Protein AF-A0A2V9QHL4-F1 (afdb_monomer)

Mean predicted aligned error: 17.4 Å

Radius of gyration: 29.57 Å; Cα contacts (8 Å, |Δi|>4): 764; chains: 1; bounding box: 69×60×84 Å

pLDDT: mean 76.82, std 19.18, range [22.7, 97.25]

Nearest PDB structures (foldseek):
  6izt-assembly2_B  TM=7.166E-01  e=1.549E-15  Haemophilus influenzae
  7tt4-assembly1_A  TM=7.924E-01  e=1.542E-13  Escherichia coli
  7ye4-assembly1_A  TM=7.631E-01  e=1.841E-13  Escherichia coli K-12
  7tt1-assembly1_A  TM=7.878E-01  e=9.601E-13  Escherichia coli
  3q6b-assembly1_A  TM=7.781E-01  e=1.526E-08  Escherichia coli K-12

Sequence (404 aa):
MASKLIMVRVISAVVMLVVLHGTAHAGSDIVPPRPIYHPNPEYSEAARKANVQGTCVLRVEVGTDGAVHDVRVARSLGMGLDEKAIEAVRSWRFEPALKSGNPVADKITVEVTFRMGTDADARQKLLNALPPSVEFPISTTVESCPDSSPHGQTEPLNPEVRISDVVFDGTLEIPAEEQNQIAAAIKQREYRGSADGVTDEALELVREAWQDRGYFKVQVTGESKIISSNPVSSRIALNAHIDEHEQCRLGEITFRGNKTISNNRALRDLFPIKDGEIANRQNIAQGLESLRKAYMVQGFINVTFVPEPRFDDDGQLVSFDIDVDEGKQFFVSSINLIGENAETLKDASKDLFLKVGQLYNQNLINLFLTKHPARADESHTMLHLNEKKGTADLTFDLRHCRAQ

Foldseek 3Di:
DDDDDDDDDDQDWDWADKDKDFDPPPPFQKAAKAWPFFDAFDDDPQCVVVQQWFKWKWKWKQALQQAIDDIDTPDDSDRCVNVSVSVRNRPTGINAMDGVRGGDITIIMIITTTHSDPPDPNVVRVVVPDDPDPCLDLAEDADDPPPCPPPPDPPDQFAKEAAPAEAEDEDDPDDPVLVVVLRVVLRPDTDTHDPVVSLVVSQVSVQQSLQQQQQPVKDKDWDWDFPDDDSRYTYIHIYIYIDSPDRAFAAEEAEDPDDPPPPRVVLRVLQPHDHRHGGGVVSVVSSVVSVQQVLQQQQQNPKDWDWDWDADPVRRYIYTYIYIDSAFGAFAAHHYEYENDPVLVVVLVVLQPHDHRGTGGVVSVVSSCVVQPEDDPDDQWDWDADSVVRYIYIYGYSYHDDPD

Structure (mmCIF, N/CA/C/O backbone):
data_AF-A0A2V9QHL4-F1
#
_entry.id   AF-A0A2V9QHL4-F1
#
loop_
_atom_site.group_PDB
_atom_site.id
_atom_site.type_symbol
_atom_site.label_atom_id
_atom_site.label_alt_id
_atom_site.label_comp_id
_atom_site.label_asym_id
_atom_site.label_entity_id
_atom_site.label_seq_id
_atom_site.pdbx_PDB_ins_code
_atom_site.Cartn_x
_atom_site.Cartn_y
_atom_site.Cartn_z
_atom_site.occupancy
_atom_site.B_iso_or_equiv
_atom_site.auth_seq_id
_atom_site.auth_comp_id
_atom_site.auth_asym_id
_atom_site.auth_atom_id
_atom_site.pdbx_PDB_model_num
ATOM 1 N N . MET A 1 1 ? -43.613 0.139 -16.181 1.00 33.00 1 MET A N 1
ATOM 2 C CA . MET A 1 1 ? -42.967 -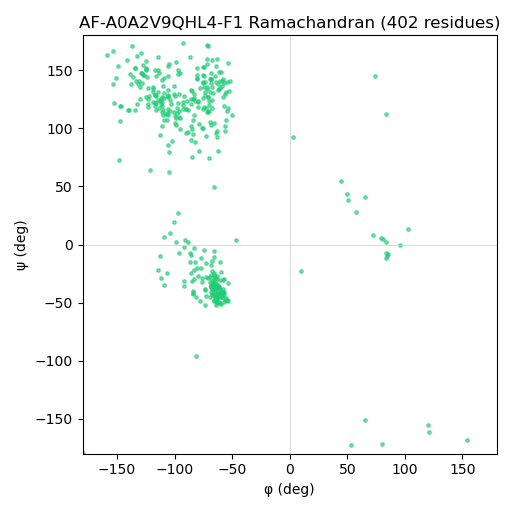1.165 -15.928 1.00 33.00 1 MET A CA 1
ATOM 3 C C . MET A 1 1 ? -41.592 -0.874 -15.353 1.00 33.00 1 MET A C 1
ATOM 5 O O . MET A 1 1 ? -40.725 -0.435 -16.091 1.00 33.00 1 MET A O 1
ATOM 9 N N . ALA A 1 2 ? -41.447 -0.959 -14.030 1.00 29.59 2 ALA A N 1
ATOM 10 C CA . ALA A 1 2 ? -40.204 -0.659 -13.324 1.00 29.59 2 ALA A CA 1
ATOM 11 C C . ALA A 1 2 ? -39.569 -1.979 -12.872 1.00 29.59 2 ALA A C 1
ATOM 13 O O . ALA A 1 2 ? -40.179 -2.722 -12.100 1.00 29.59 2 ALA A O 1
ATOM 14 N N . SER A 1 3 ? -38.380 -2.275 -13.395 1.00 26.22 3 SER A N 1
ATOM 15 C CA . SER A 1 3 ? -37.592 -3.454 -13.034 1.00 26.22 3 SER A CA 1
ATOM 16 C C . SER A 1 3 ? -36.843 -3.226 -11.724 1.00 26.22 3 SER A C 1
ATOM 18 O O . SER A 1 3 ? -36.396 -2.128 -11.406 1.00 26.22 3 SER A O 1
ATOM 20 N N . LYS A 1 4 ? -36.779 -4.303 -10.949 1.00 30.55 4 LYS A N 1
ATOM 21 C CA . LYS A 1 4 ? -36.482 -4.389 -9.523 1.00 30.55 4 LYS A CA 1
ATOM 22 C C . LYS A 1 4 ? -35.091 -5.010 -9.324 1.00 30.55 4 LYS A C 1
ATOM 24 O O . LYS A 1 4 ? -34.832 -6.023 -9.961 1.00 30.55 4 LYS A O 1
ATOM 29 N N . LEU A 1 5 ? -34.361 -4.518 -8.307 1.00 26.77 5 LEU A N 1
ATOM 30 C CA . LEU A 1 5 ? -33.410 -5.260 -7.441 1.00 26.77 5 LEU A CA 1
ATOM 31 C C . LEU A 1 5 ? -32.047 -5.639 -8.097 1.00 26.77 5 LEU A C 1
ATOM 33 O O . LEU A 1 5 ? -31.997 -5.931 -9.277 1.00 26.77 5 LEU A O 1
ATOM 37 N N . ILE A 1 6 ? -30.882 -5.668 -7.429 1.00 25.56 6 ILE A N 1
ATOM 38 C CA . ILE A 1 6 ? -30.570 -6.150 -6.072 1.00 25.56 6 ILE A CA 1
ATOM 39 C C . ILE A 1 6 ? -29.349 -5.397 -5.498 1.00 25.56 6 ILE A C 1
ATOM 41 O O . ILE A 1 6 ? -28.254 -5.458 -6.043 1.00 25.56 6 ILE A O 1
ATOM 45 N N . MET A 1 7 ? -29.537 -4.739 -4.351 1.00 23.17 7 MET A N 1
ATOM 46 C CA . MET A 1 7 ? -28.486 -4.163 -3.505 1.00 23.17 7 MET A CA 1
ATOM 47 C C . MET A 1 7 ? -28.222 -5.146 -2.357 1.00 23.17 7 MET A C 1
ATOM 49 O O . MET A 1 7 ? -29.046 -5.279 -1.451 1.00 23.17 7 MET A O 1
ATOM 53 N N . VAL A 1 8 ? -27.112 -5.883 -2.418 1.00 22.70 8 VAL A N 1
ATOM 54 C CA . VAL A 1 8 ? -26.704 -6.827 -1.365 1.00 22.70 8 VAL A CA 1
ATOM 55 C C . VAL A 1 8 ? -26.075 -6.029 -0.222 1.00 22.70 8 VAL A C 1
ATOM 57 O O . VAL A 1 8 ? -24.951 -5.550 -0.327 1.00 22.70 8 VAL A O 1
ATOM 60 N N . ARG A 1 9 ? -26.815 -5.846 0.877 1.00 28.47 9 ARG A N 1
ATOM 61 C CA . ARG A 1 9 ? -26.291 -5.283 2.131 1.00 28.47 9 ARG A CA 1
ATOM 62 C C . ARG A 1 9 ? -25.733 -6.426 2.977 1.00 28.47 9 ARG A C 1
ATOM 64 O O . ARG A 1 9 ? -26.490 -7.290 3.414 1.00 28.47 9 ARG A O 1
ATOM 71 N N . VAL A 1 10 ? -24.426 -6.421 3.226 1.00 23.61 10 VAL A N 1
ATOM 72 C CA . VAL A 1 10 ? -23.790 -7.298 4.217 1.00 23.61 10 VAL A CA 1
ATOM 73 C C . VAL A 1 10 ? -24.109 -6.734 5.604 1.00 23.61 10 VAL A C 1
ATOM 75 O O . VAL A 1 10 ? -23.529 -5.741 6.032 1.00 23.61 10 VAL A O 1
ATOM 78 N N . ILE A 1 11 ? -25.095 -7.320 6.284 1.00 27.86 11 ILE A N 1
ATOM 79 C CA . ILE A 1 11 ? -25.423 -7.006 7.680 1.00 27.86 11 ILE A CA 1
ATOM 80 C C . ILE A 1 11 ? -24.502 -7.867 8.550 1.00 27.86 11 ILE A C 1
ATOM 82 O O . ILE A 1 11 ? -24.750 -9.062 8.712 1.00 27.86 11 ILE A O 1
ATOM 86 N N . SER A 1 12 ? -23.420 -7.266 9.047 1.00 29.42 12 SER A N 1
ATOM 87 C CA . SER A 1 12 ? -22.507 -7.890 10.010 1.00 29.42 12 SER A CA 1
ATOM 88 C C . SER A 1 12 ? -23.072 -7.733 11.425 1.00 29.42 12 SER A C 1
ATOM 90 O O . SER A 1 12 ? -23.501 -6.644 11.810 1.00 29.42 12 SER A O 1
ATOM 92 N N . ALA A 1 13 ? -23.141 -8.826 12.183 1.00 32.03 13 ALA A N 1
ATOM 93 C CA . ALA A 1 13 ? -23.703 -8.851 13.529 1.00 32.03 13 ALA A CA 1
ATOM 94 C C . ALA A 1 13 ? -22.692 -8.311 14.556 1.00 32.03 13 ALA A C 1
ATOM 96 O O . ALA A 1 13 ? -21.596 -8.846 14.692 1.00 32.03 13 ALA A O 1
ATOM 97 N N . VAL A 1 14 ? -23.074 -7.274 15.306 1.00 34.72 14 VAL A N 1
ATOM 98 C CA . VAL A 1 14 ? -22.306 -6.739 16.441 1.00 34.72 14 VAL A CA 1
ATOM 99 C C . VAL A 1 14 ? -23.020 -7.150 17.727 1.00 34.72 14 VAL A C 1
ATOM 101 O O . VAL A 1 14 ? -24.081 -6.614 18.050 1.00 34.72 14 VAL A O 1
ATOM 104 N N . VAL A 1 15 ? -22.455 -8.107 18.466 1.00 33.62 15 VAL A N 1
ATOM 105 C CA . VAL A 1 15 ? -22.877 -8.384 19.847 1.00 33.62 15 VAL A CA 1
ATOM 106 C C . VAL A 1 15 ? -22.167 -7.397 20.749 1.00 33.62 15 VAL A C 1
ATOM 108 O O . VAL A 1 15 ? -20.949 -7.240 20.683 1.00 33.62 15 VAL A O 1
ATOM 111 N N . MET A 1 16 ? -22.945 -6.685 21.556 1.00 42.53 16 MET A N 1
ATOM 112 C CA . MET A 1 16 ? -22.424 -5.603 22.368 1.00 42.53 16 MET A CA 1
ATOM 113 C C . MET A 1 16 ? -22.954 -5.694 23.785 1.00 42.53 16 MET A C 1
ATOM 115 O O . MET A 1 16 ? -24.146 -5.522 24.042 1.00 42.53 16 MET A O 1
ATOM 119 N N . LEU A 1 17 ? -21.990 -5.910 24.674 1.00 36.22 17 LEU A N 1
ATOM 120 C CA . LEU A 1 17 ? -22.084 -6.068 26.112 1.00 36.22 17 LEU A CA 1
ATOM 121 C C . LEU A 1 17 ? -22.433 -7.480 26.571 1.00 36.22 17 LEU A C 1
ATOM 123 O O . LEU A 1 17 ? -23.570 -7.934 26.440 1.00 36.22 17 LEU A O 1
ATOM 127 N N . VAL A 1 18 ? -21.436 -8.090 27.210 1.00 39.44 18 VAL A N 1
ATOM 128 C CA . VAL A 1 18 ? -21.654 -9.102 28.228 1.00 39.44 18 VAL A CA 1
ATOM 129 C C . VAL A 1 18 ? -21.375 -8.503 29.590 1.00 39.44 18 VAL A C 1
ATOM 131 O O . VAL A 1 18 ? -20.243 -8.148 29.907 1.00 39.44 18 VAL A O 1
ATOM 134 N N . VAL A 1 19 ? -22.439 -8.357 30.377 1.00 40.75 19 VAL A N 1
ATOM 135 C CA . VAL A 1 19 ? -22.331 -7.998 31.790 1.00 40.75 19 VAL A CA 1
ATOM 136 C C . VAL A 1 19 ? -22.208 -9.287 32.572 1.00 40.75 19 VAL A C 1
ATOM 138 O O . VAL A 1 19 ? -23.063 -10.167 32.456 1.00 40.75 19 VAL A O 1
ATOM 141 N N . LEU A 1 20 ? -21.129 -9.388 33.339 1.00 42.97 20 LEU A N 1
ATOM 142 C CA . LEU A 1 20 ? -20.889 -10.473 34.272 1.00 42.97 20 LEU A CA 1
ATOM 143 C C . LEU A 1 20 ? -21.278 -9.963 35.649 1.00 42.97 20 LEU A C 1
ATOM 145 O O . LEU A 1 20 ? -20.549 -9.189 36.266 1.00 42.97 20 LEU A O 1
ATOM 149 N N . HIS A 1 21 ? -22.446 -10.373 36.123 1.00 46.97 21 HIS A N 1
ATOM 150 C CA . HIS A 1 21 ? -22.784 -10.176 37.522 1.00 46.97 21 HIS A CA 1
ATOM 151 C C . HIS A 1 21 ? -22.207 -11.358 38.292 1.00 46.97 21 HIS A C 1
ATOM 153 O O . HIS A 1 21 ? -22.769 -12.456 38.259 1.00 46.97 21 HIS A O 1
ATOM 159 N N . GLY A 1 22 ? -21.076 -11.135 38.962 1.00 43.88 22 GLY A N 1
ATOM 160 C CA . GLY A 1 22 ? -20.678 -11.996 40.069 1.00 43.88 22 GLY A CA 1
ATOM 161 C C . GLY A 1 22 ? -21.739 -11.892 41.157 1.00 43.88 22 GLY A C 1
ATOM 162 O O . GLY A 1 22 ? -22.255 -10.800 41.420 1.00 43.88 22 GLY A O 1
ATOM 163 N N . THR A 1 23 ? -22.115 -13.007 41.777 1.00 46.38 23 THR A N 1
ATOM 164 C CA . THR A 1 23 ? -22.931 -12.926 42.988 1.00 46.38 23 THR A CA 1
ATOM 165 C C . THR A 1 23 ? -22.171 -12.085 44.007 1.00 46.38 23 THR A C 1
ATOM 167 O O . THR A 1 23 ? -21.039 -12.408 44.361 1.00 46.38 23 THR A O 1
ATOM 170 N N . ALA A 1 24 ? -22.764 -10.965 44.427 1.00 39.91 24 ALA A N 1
ATOM 171 C CA . ALA A 1 24 ? -22.166 -10.074 45.407 1.00 39.91 24 ALA A CA 1
ATOM 172 C C . ALA A 1 24 ? -22.008 -10.828 46.733 1.00 39.91 24 ALA A C 1
ATOM 174 O O . ALA A 1 24 ? -22.951 -10.956 47.514 1.00 39.91 24 ALA A O 1
ATOM 175 N N . HIS A 1 25 ? -20.806 -11.339 46.983 1.00 50.84 25 HIS A N 1
ATOM 176 C CA . HIS A 1 25 ? -20.432 -11.902 48.267 1.00 50.84 25 HIS A CA 1
ATOM 177 C C . HIS A 1 25 ? -20.111 -10.743 49.213 1.00 50.84 25 HIS A C 1
ATOM 179 O O . HIS A 1 25 ? -18.958 -10.347 49.390 1.00 50.84 25 HIS A O 1
ATOM 185 N N . ALA A 1 26 ? -21.161 -10.134 49.766 1.00 34.16 26 ALA A N 1
ATOM 186 C CA . ALA A 1 26 ? -21.041 -9.073 50.753 1.00 34.16 26 ALA A CA 1
ATOM 187 C C . ALA A 1 26 ? -20.195 -9.568 51.944 1.00 34.16 26 ALA A C 1
ATOM 189 O O . ALA A 1 26 ? -20.648 -10.395 52.732 1.00 34.16 26 ALA A O 1
ATOM 190 N N . GLY A 1 27 ? -18.955 -9.075 52.048 1.00 45.69 27 GLY A N 1
ATOM 191 C CA . GLY A 1 27 ? -18.060 -9.315 53.186 1.00 45.69 27 GLY A CA 1
ATOM 192 C C . GLY A 1 27 ? -16.934 -10.340 53.000 1.00 45.69 27 GLY A C 1
ATOM 193 O O . GLY A 1 27 ? -16.339 -10.727 54.002 1.00 45.69 27 GLY A O 1
ATOM 194 N N . SER A 1 28 ? -16.602 -10.787 51.783 1.00 47.84 28 SER A N 1
ATOM 195 C CA . SER A 1 28 ? -15.502 -11.749 51.580 1.00 47.84 28 SER A CA 1
ATOM 196 C C . SER A 1 28 ? -14.423 -11.266 50.611 1.00 47.84 28 SER A C 1
ATOM 198 O O . SER A 1 28 ? -14.740 -10.655 49.596 1.00 47.84 28 SER A O 1
ATOM 200 N N . ASP A 1 29 ? -13.174 -11.630 50.913 1.00 63.31 29 ASP A N 1
ATOM 201 C CA . ASP A 1 29 ? -11.922 -11.441 50.157 1.00 63.31 29 ASP A CA 1
ATOM 202 C C . ASP A 1 29 ? -11.907 -12.240 48.828 1.00 63.31 29 ASP A C 1
ATOM 204 O O . ASP A 1 29 ? -11.018 -13.053 48.568 1.00 63.31 29 ASP A O 1
ATOM 208 N N . ILE A 1 30 ? -12.979 -12.107 48.038 1.00 67.75 30 ILE A N 1
ATOM 209 C CA . ILE A 1 30 ? -13.205 -12.844 46.794 1.00 67.75 30 ILE A CA 1
ATOM 210 C C . ILE A 1 30 ? -13.099 -11.880 45.614 1.00 67.75 30 ILE A C 1
ATOM 212 O O . ILE A 1 30 ? -13.929 -10.987 45.448 1.00 67.75 30 ILE A O 1
ATOM 216 N N . VAL A 1 31 ? -12.081 -12.087 44.785 1.00 74.25 31 VAL A N 1
ATOM 217 C CA . VAL A 1 31 ? -11.915 -11.423 43.493 1.00 74.25 31 VAL A CA 1
ATOM 218 C C . VAL A 1 31 ? -12.770 -12.176 42.468 1.00 74.25 31 VAL A C 1
ATOM 220 O O . VAL A 1 31 ? -12.600 -13.389 42.333 1.00 74.25 31 VAL A O 1
ATOM 223 N N . PRO A 1 32 ? -13.698 -11.508 41.764 1.00 70.88 32 PRO A N 1
ATOM 224 C CA . PRO A 1 32 ? -14.579 -12.162 40.799 1.00 70.88 32 PRO A CA 1
ATOM 225 C C . PRO A 1 32 ? -13.806 -12.674 39.571 1.00 70.88 32 PRO A C 1
ATOM 227 O O . PRO A 1 32 ? -12.726 -12.158 39.267 1.00 70.88 32 PRO A O 1
ATOM 230 N N . PRO A 1 33 ? -14.359 -13.653 38.830 1.00 71.69 33 PRO A N 1
ATOM 231 C CA . PRO A 1 33 ? -13.699 -14.200 37.654 1.00 71.69 33 PRO A CA 1
ATOM 232 C C . PRO A 1 33 ? -13.648 -13.163 36.523 1.00 71.69 33 PRO A C 1
ATOM 234 O O . PRO A 1 33 ? -14.626 -12.451 36.270 1.00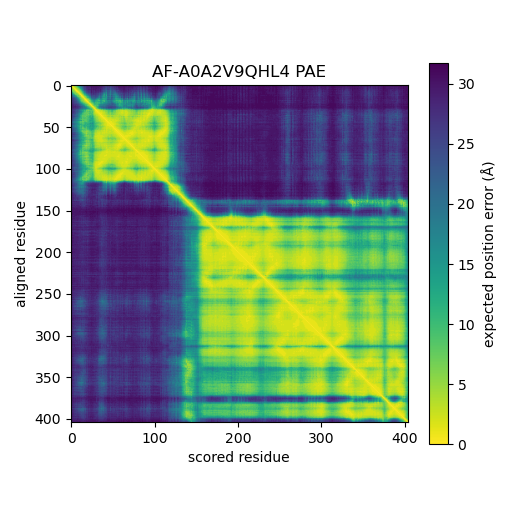 71.69 33 PRO A O 1
ATOM 237 N N . ARG A 1 34 ? -12.518 -13.085 35.811 1.00 74.50 34 ARG A N 1
ATOM 238 C CA . ARG A 1 34 ? -12.284 -12.090 34.750 1.00 74.50 34 ARG A CA 1
ATOM 239 C C . ARG A 1 34 ? -12.224 -12.756 33.375 1.00 74.50 34 ARG A C 1
ATOM 241 O O . ARG A 1 34 ? -11.409 -13.646 33.182 1.00 74.50 34 ARG A O 1
ATOM 248 N N . PRO A 1 35 ? -13.022 -12.340 32.380 1.00 69.81 35 PRO A N 1
ATOM 249 C CA . PRO A 1 35 ? -12.972 -12.944 31.053 1.00 69.81 35 PRO A CA 1
ATOM 250 C C . PRO A 1 35 ? -11.658 -12.582 30.346 1.00 69.81 35 PRO A C 1
ATOM 252 O O . PRO A 1 35 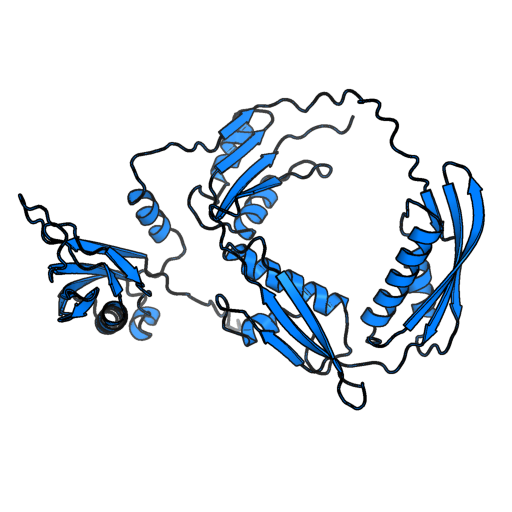? -11.294 -11.409 30.269 1.00 69.81 35 PRO A O 1
ATOM 255 N N . ILE A 1 36 ? -10.976 -13.579 29.785 1.00 64.75 36 ILE A N 1
ATOM 256 C CA . ILE A 1 36 ? -9.733 -13.405 29.007 1.00 64.75 36 ILE A CA 1
ATOM 257 C C . ILE A 1 36 ? -9.905 -13.775 27.530 1.00 64.75 36 ILE A C 1
ATOM 259 O O . ILE A 1 36 ? -9.171 -13.280 26.682 1.00 64.75 36 ILE A O 1
ATOM 263 N N . TYR A 1 37 ? -10.913 -14.584 27.197 1.00 61.62 37 TYR A N 1
ATOM 264 C CA . TYR A 1 37 ? -11.297 -14.888 25.819 1.00 61.62 37 TYR A CA 1
ATOM 265 C C . TYR A 1 37 ? -12.810 -15.093 25.745 1.00 61.62 37 TYR A C 1
ATOM 267 O O . TYR A 1 37 ? -13.353 -15.960 26.427 1.00 61.62 37 TYR A O 1
ATOM 275 N N . HIS A 1 38 ? -13.498 -14.269 24.955 1.00 70.50 38 HIS A N 1
ATOM 276 C CA . HIS A 1 38 ? -14.961 -14.213 24.935 1.00 70.50 38 HIS A CA 1
ATOM 277 C C . HIS A 1 38 ? -15.490 -13.851 23.534 1.00 70.50 38 HIS A C 1
ATOM 279 O O . HIS A 1 38 ? -15.920 -12.724 23.296 1.00 70.50 38 HIS A O 1
ATOM 285 N N . PRO A 1 39 ? -15.422 -14.780 22.562 1.00 64.25 39 PRO A N 1
ATOM 286 C CA . PRO A 1 39 ? -15.940 -14.536 21.221 1.00 64.25 39 PRO A CA 1
ATOM 287 C C . PRO A 1 39 ? -17.442 -14.222 21.246 1.00 64.25 39 PRO A C 1
ATOM 289 O O . PRO A 1 39 ? -18.197 -14.722 22.087 1.00 64.25 39 PRO A O 1
ATOM 292 N N . ASN A 1 40 ? -17.865 -13.390 20.296 1.00 66.38 40 ASN A N 1
ATOM 293 C CA . ASN A 1 40 ? -19.252 -12.966 20.161 1.00 66.38 40 ASN A CA 1
ATOM 294 C C . ASN A 1 40 ? -20.138 -14.093 19.592 1.00 66.38 40 ASN A C 1
ATOM 296 O O . ASN A 1 40 ? -19.718 -14.770 18.654 1.00 66.38 40 ASN A O 1
ATOM 300 N N . PRO A 1 41 ? -21.375 -14.270 20.094 1.00 73.12 41 PRO A N 1
ATOM 301 C CA . PRO A 1 41 ? -22.343 -15.192 19.513 1.00 73.12 41 PRO A CA 1
ATOM 302 C C . PRO A 1 41 ? -22.848 -14.737 18.147 1.00 73.12 41 PRO A C 1
ATOM 304 O O . PRO A 1 41 ? -23.110 -13.558 17.907 1.00 73.12 41 PRO A O 1
ATOM 307 N N . GLU A 1 42 ? -23.039 -15.703 17.257 1.00 73.69 42 GLU A N 1
ATOM 308 C CA . GLU A 1 42 ? -23.605 -15.456 15.936 1.00 73.69 42 GLU A CA 1
ATOM 309 C C . GLU A 1 42 ? -25.118 -15.202 16.002 1.00 73.69 42 GLU A C 1
ATOM 311 O O . GLU A 1 42 ? -25.827 -15.712 16.869 1.00 73.69 42 GLU A O 1
ATOM 316 N N . TYR A 1 43 ? -25.642 -14.449 15.034 1.00 72.31 43 TYR A N 1
ATOM 317 C CA . TYR A 1 43 ? -27.086 -14.321 14.843 1.00 72.31 43 TYR A CA 1
ATOM 318 C C . TYR A 1 43 ? -27.646 -15.560 14.144 1.00 72.31 43 TYR A C 1
ATOM 320 O O . TYR A 1 43 ? -27.121 -15.984 13.115 1.00 72.31 43 TYR A O 1
ATOM 328 N N . SER A 1 44 ? -28.769 -16.089 14.630 1.00 80.31 44 SER A N 1
ATOM 329 C CA . SER A 1 44 ? -29.508 -17.106 13.880 1.00 80.31 44 SER A CA 1
ATOM 330 C C . SER A 1 44 ? -30.122 -16.492 12.614 1.00 80.31 44 SER A C 1
ATOM 332 O O . SER A 1 44 ? -30.539 -15.327 12.596 1.00 80.31 44 SER A O 1
ATOM 334 N N . GLU A 1 45 ? -30.227 -17.273 11.536 1.00 73.00 45 GLU A N 1
ATOM 335 C CA . GLU A 1 45 ? -30.825 -16.786 10.286 1.00 73.00 45 GLU A CA 1
ATOM 336 C C . GLU A 1 45 ? -32.291 -16.370 10.461 1.00 73.00 45 GLU A C 1
ATOM 338 O O . GLU A 1 45 ? -32.730 -15.365 9.893 1.00 73.00 45 GLU A O 1
ATOM 343 N N . ALA A 1 46 ? -33.035 -17.106 11.293 1.00 74.00 46 ALA A N 1
ATOM 344 C CA . ALA A 1 46 ? -34.422 -16.804 11.628 1.00 74.00 46 ALA A CA 1
ATOM 345 C C . ALA A 1 46 ? -34.548 -15.453 12.349 1.00 74.00 46 ALA A C 1
ATOM 347 O O . ALA A 1 46 ? -35.384 -14.631 11.968 1.00 74.00 46 ALA A O 1
ATOM 348 N N . ALA A 1 47 ? -33.683 -15.184 13.331 1.00 77.88 47 ALA A N 1
ATOM 349 C CA . ALA A 1 47 ? -33.656 -13.910 14.041 1.00 77.88 47 ALA A CA 1
ATOM 350 C C . ALA A 1 47 ? -33.186 -12.754 13.152 1.00 77.88 47 ALA A C 1
ATOM 352 O O . ALA A 1 47 ? -33.742 -11.658 13.237 1.00 77.88 47 ALA A O 1
ATOM 353 N N . ARG A 1 48 ? -32.223 -13.003 12.252 1.00 70.69 48 ARG A N 1
ATOM 354 C CA . ARG A 1 48 ? -31.747 -12.011 11.277 1.00 70.69 48 ARG A CA 1
ATOM 355 C C . ARG A 1 48 ? -32.853 -11.611 10.302 1.00 70.69 48 ARG A C 1
ATOM 357 O O . ARG A 1 48 ? -33.044 -10.430 10.041 1.00 70.69 48 ARG A O 1
ATOM 364 N N . LYS A 1 49 ? -33.619 -12.579 9.786 1.00 68.75 49 LYS A N 1
ATOM 365 C CA . LYS A 1 49 ? -34.739 -12.316 8.866 1.00 68.75 49 LYS A CA 1
ATOM 366 C C . LYS A 1 49 ? -35.902 -11.598 9.555 1.00 68.75 49 LYS A C 1
ATOM 368 O O . LYS A 1 49 ? -36.558 -10.764 8.938 1.00 68.75 49 LYS A O 1
ATOM 373 N N . ALA A 1 50 ? -36.148 -11.919 10.823 1.00 73.44 50 ALA A N 1
ATOM 374 C CA . ALA A 1 50 ? -37.226 -11.340 11.619 1.00 73.44 50 ALA A CA 1
ATOM 375 C C . ALA A 1 50 ? -36.834 -10.043 12.351 1.00 73.44 50 ALA A C 1
ATOM 377 O O . ALA A 1 50 ? -37.651 -9.482 13.074 1.00 73.44 50 ALA A O 1
ATOM 378 N N . ASN A 1 51 ? -35.608 -9.555 12.158 1.00 66.75 51 ASN A N 1
ATOM 379 C CA . ASN A 1 51 ? -35.053 -8.393 12.844 1.00 66.75 51 ASN A CA 1
ATOM 380 C C . ASN A 1 51 ? -35.196 -8.438 14.386 1.00 66.75 51 ASN A C 1
ATOM 382 O O . ASN A 1 51 ? -35.435 -7.416 15.031 1.00 66.75 51 ASN A O 1
ATOM 386 N N . VAL A 1 52 ? -35.024 -9.616 14.989 1.00 71.88 52 VAL A N 1
ATOM 387 C CA . VAL A 1 52 ? -35.175 -9.819 16.440 1.00 71.88 52 VAL A CA 1
ATOM 388 C C . VAL A 1 52 ? -33.993 -9.210 17.187 1.00 71.88 52 VAL A C 1
ATOM 390 O O . VAL A 1 52 ? -32.849 -9.477 16.842 1.00 71.88 52 VAL A O 1
ATOM 393 N N . GLN A 1 53 ? -34.264 -8.417 18.223 1.00 75.19 53 GLN A N 1
ATOM 394 C CA . GLN A 1 53 ? -33.260 -7.814 19.101 1.00 75.19 53 GLN A CA 1
ATOM 395 C C . GLN A 1 53 ? -33.671 -7.986 20.565 1.00 75.19 53 GLN A C 1
ATOM 397 O O . GLN A 1 53 ? -34.859 -8.029 20.882 1.00 75.19 53 GLN A O 1
ATOM 402 N N . GLY A 1 54 ? -32.698 -8.034 21.468 1.00 73.62 54 GLY A N 1
ATOM 403 C CA . GLY A 1 54 ? -32.925 -8.074 22.909 1.00 73.62 54 GLY A CA 1
ATOM 404 C C . GLY A 1 54 ? -31.782 -8.749 23.657 1.00 73.62 54 GLY A C 1
ATOM 405 O O . GLY A 1 54 ? -30.713 -8.984 23.103 1.00 73.62 54 GLY A O 1
ATOM 406 N N . THR A 1 55 ? -31.994 -9.046 24.935 1.00 73.81 55 THR A N 1
ATOM 407 C CA . THR A 1 55 ? -30.967 -9.628 25.807 1.00 73.81 55 THR A CA 1
ATOM 408 C C . THR A 1 55 ? -31.399 -11.010 26.277 1.00 73.81 55 THR A C 1
ATOM 410 O O . THR A 1 55 ? -32.448 -11.153 26.907 1.00 73.81 55 THR A O 1
ATOM 413 N N . CYS A 1 56 ? -30.572 -12.009 25.979 1.00 82.12 56 CYS A N 1
ATOM 414 C CA . CYS A 1 56 ? -30.617 -13.335 26.578 1.00 82.12 56 CYS A CA 1
ATOM 415 C C . CYS A 1 56 ? -29.797 -13.299 27.873 1.00 82.12 56 CYS A C 1
ATOM 417 O O . CYS A 1 56 ? -28.689 -12.769 27.890 1.00 82.12 56 CYS A O 1
ATOM 419 N N . VAL A 1 57 ? -30.328 -13.827 28.972 1.00 79.62 57 VAL A N 1
ATOM 420 C CA . VAL A 1 57 ? -29.599 -13.890 30.248 1.00 79.62 57 VAL A CA 1
ATOM 421 C C . VAL A 1 57 ? -29.286 -15.344 30.544 1.00 79.62 57 VAL A C 1
ATOM 423 O O . VAL A 1 57 ? -30.199 -16.165 30.637 1.00 79.62 57 VAL A O 1
ATOM 426 N N . LEU A 1 58 ? -28.008 -15.654 30.719 1.00 82.69 58 LEU A N 1
ATOM 427 C CA . LEU A 1 58 ? -27.497 -16.973 31.053 1.00 82.69 58 LEU A CA 1
ATOM 428 C C . LEU A 1 58 ? -26.949 -16.967 32.481 1.00 82.69 58 LEU A C 1
ATOM 430 O O . LEU A 1 58 ? -26.315 -16.011 32.915 1.00 82.69 58 LEU A O 1
ATOM 434 N N . ARG A 1 59 ? -27.172 -18.046 33.223 1.00 83.31 59 ARG A N 1
ATOM 435 C CA . ARG A 1 59 ? -26.431 -18.351 34.450 1.00 83.31 59 ARG A CA 1
ATOM 436 C C . ARG A 1 59 ? -25.380 -19.382 34.102 1.00 83.31 59 ARG A C 1
ATOM 438 O O . ARG A 1 59 ? -25.716 -20.386 33.476 1.00 83.31 59 ARG A O 1
ATOM 445 N N . VAL A 1 60 ? -24.141 -19.117 34.485 1.00 86.88 60 VAL A N 1
ATOM 446 C CA . VAL A 1 60 ? -23.009 -19.994 34.193 1.00 86.88 60 VAL A CA 1
ATOM 447 C C . VAL A 1 60 ? -22.151 -20.176 35.432 1.00 86.88 60 VAL A C 1
ATOM 449 O O . VAL A 1 60 ? -22.097 -19.299 36.294 1.00 86.88 60 VAL A O 1
ATOM 452 N N . GLU A 1 61 ? -21.482 -21.314 35.520 1.00 87.00 61 GLU A N 1
ATOM 453 C CA . GLU A 1 61 ? -20.483 -21.590 36.544 1.00 87.00 61 GLU A CA 1
ATOM 454 C C . GLU A 1 61 ? -19.097 -21.476 35.910 1.00 87.00 61 GLU A C 1
ATOM 456 O O . GLU A 1 61 ? -18.819 -22.118 34.899 1.00 87.00 61 GLU A O 1
ATOM 461 N N . VAL A 1 62 ? -18.232 -20.635 36.472 1.00 85.12 62 VAL A N 1
ATOM 462 C CA . VAL A 1 62 ? -16.818 -20.580 36.092 1.00 85.12 62 VAL A CA 1
ATOM 463 C C . VAL A 1 62 ? -16.057 -21.507 37.029 1.00 85.12 62 VAL A C 1
ATOM 465 O O . VAL A 1 62 ? -16.102 -21.316 38.243 1.00 85.12 62 VAL A O 1
ATOM 468 N N . GLY A 1 63 ? -15.389 -22.516 36.472 1.00 83.44 63 GLY A N 1
ATOM 469 C CA . GLY A 1 63 ? -14.576 -23.476 37.214 1.00 83.44 63 GLY A CA 1
ATOM 470 C C . GLY A 1 63 ? -13.276 -22.873 37.755 1.00 83.44 63 GLY A C 1
ATOM 471 O O . GLY A 1 63 ? -12.877 -21.765 37.397 1.00 83.44 63 GLY A O 1
ATOM 472 N N . THR A 1 64 ? -12.569 -23.624 38.603 1.00 87.44 64 THR A N 1
ATOM 473 C CA . THR A 1 64 ? -11.256 -23.219 39.148 1.00 87.44 64 THR A CA 1
ATOM 474 C C . THR A 1 64 ? -10.146 -23.175 38.094 1.00 87.44 64 THR A C 1
ATOM 476 O O . THR A 1 64 ? -9.083 -22.620 38.344 1.00 87.44 64 THR A O 1
ATOM 479 N N . ASP A 1 65 ? -10.385 -23.766 36.926 1.00 82.56 65 ASP A N 1
ATOM 480 C CA . ASP A 1 65 ? -9.540 -23.737 35.732 1.00 82.56 65 ASP A CA 1
ATOM 481 C C . ASP A 1 65 ? -9.907 -22.595 34.766 1.00 82.56 65 ASP A C 1
ATOM 483 O O . ASP A 1 65 ? -9.264 -22.431 33.729 1.00 82.56 65 ASP A O 1
ATOM 487 N N . GLY A 1 66 ? -10.944 -21.810 35.085 1.00 77.00 66 GLY A N 1
ATOM 488 C CA . GLY A 1 66 ? -11.415 -20.728 34.229 1.00 77.00 66 GLY A CA 1
ATOM 489 C C . GLY A 1 66 ? -12.287 -21.174 33.052 1.00 77.00 66 GLY A C 1
ATOM 490 O O . GLY A 1 66 ? -12.644 -20.347 32.204 1.00 77.00 66 GLY A O 1
ATOM 491 N N . ALA A 1 67 ? -12.637 -22.462 32.968 1.00 84.56 67 ALA A N 1
ATOM 492 C CA . ALA A 1 67 ? -13.579 -22.964 31.978 1.00 84.56 67 ALA A CA 1
ATOM 493 C C . ALA A 1 67 ? -15.028 -22.705 32.412 1.00 84.56 67 ALA A C 1
ATOM 495 O O . ALA A 1 67 ? -15.349 -22.624 33.598 1.00 84.56 67 ALA A O 1
ATOM 496 N N . VAL A 1 68 ? -15.921 -22.566 31.431 1.00 87.19 68 VAL A N 1
ATOM 497 C CA . VAL A 1 68 ? -17.350 -22.366 31.683 1.00 87.19 68 VAL A CA 1
ATOM 498 C C . VAL A 1 68 ? -18.074 -23.709 31.717 1.00 87.19 68 VAL A C 1
ATOM 500 O O . VAL A 1 68 ? -17.996 -24.510 30.780 1.00 87.19 68 VAL A O 1
ATOM 503 N N . HIS A 1 69 ? -18.832 -23.930 32.783 1.00 86.50 69 HIS A N 1
ATOM 504 C CA . HIS A 1 69 ? -19.641 -25.115 33.033 1.00 86.50 69 HIS A CA 1
ATOM 505 C C . HIS A 1 69 ? -21.086 -24.724 33.395 1.00 86.50 69 HIS A C 1
ATOM 507 O O . HIS A 1 69 ? -21.390 -23.562 33.655 1.00 86.50 69 HIS A O 1
ATOM 513 N N . ASP A 1 70 ? -21.999 -25.702 33.344 1.00 85.06 70 ASP A N 1
ATOM 514 C CA . ASP A 1 70 ? -23.422 -25.569 33.721 1.00 85.06 70 ASP A CA 1
ATOM 515 C C . ASP A 1 70 ? -24.120 -24.292 33.188 1.00 85.06 70 ASP A C 1
ATOM 517 O O . ASP A 1 70 ? -24.705 -23.511 33.936 1.00 85.06 70 ASP A O 1
ATOM 521 N N . VAL A 1 71 ? -24.061 -24.069 31.868 1.00 88.31 71 VAL A N 1
ATOM 522 C CA . VAL A 1 71 ? -24.719 -22.925 31.207 1.00 88.31 71 VAL A CA 1
ATOM 523 C C . VAL A 1 71 ? -26.230 -23.148 31.127 1.00 88.31 71 VAL A C 1
ATOM 525 O O . VAL A 1 71 ? -26.687 -24.075 30.453 1.00 88.31 71 VAL A O 1
ATOM 528 N N . ARG A 1 72 ? -27.017 -22.272 31.761 1.00 88.31 72 ARG A N 1
ATOM 529 C CA . ARG A 1 72 ? -28.489 -22.328 31.767 1.00 88.31 72 ARG A CA 1
ATOM 530 C C . ARG A 1 72 ? -29.113 -21.001 31.370 1.00 88.31 72 ARG A C 1
ATOM 532 O O . ARG A 1 72 ? -28.695 -19.947 31.841 1.00 88.31 72 ARG A O 1
ATOM 539 N N . VAL A 1 73 ? -30.174 -21.053 30.569 1.00 89.00 73 VAL A N 1
ATOM 540 C CA . VAL A 1 73 ? -30.942 -19.860 30.192 1.00 89.00 73 VAL A CA 1
ATOM 541 C C . VAL A 1 73 ? -31.807 -19.421 31.370 1.00 89.00 73 VAL A C 1
ATOM 543 O O . VAL A 1 73 ? -32.695 -20.146 31.809 1.00 89.00 73 VAL A O 1
ATOM 546 N N . ALA A 1 74 ? -31.540 -18.228 31.894 1.00 82.19 74 ALA A N 1
ATOM 547 C CA . ALA A 1 74 ? -32.348 -17.582 32.923 1.00 82.19 74 ALA A CA 1
ATOM 548 C C . ALA A 1 74 ? -33.422 -16.664 32.319 1.00 82.19 74 ALA A C 1
ATOM 550 O O . ALA A 1 74 ? -34.504 -16.537 32.887 1.00 82.19 74 ALA A O 1
ATOM 551 N N . ARG A 1 75 ? -33.146 -16.051 31.161 1.00 82.62 75 ARG A N 1
ATOM 552 C CA . ARG A 1 75 ? -34.124 -15.293 30.37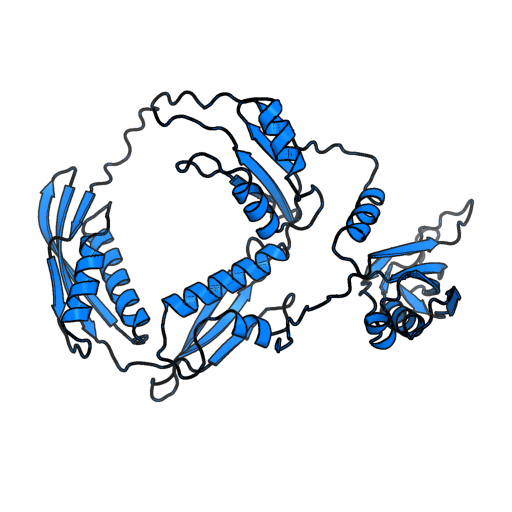0 1.00 82.62 75 ARG A CA 1
ATOM 553 C C . ARG A 1 75 ? -33.906 -15.574 28.888 1.00 82.62 75 ARG A C 1
ATOM 555 O O . ARG A 1 75 ? -32.859 -15.222 28.354 1.00 82.62 75 ARG A O 1
ATOM 562 N N . SER A 1 76 ? -34.902 -16.196 28.266 1.00 86.19 76 SER A N 1
ATOM 563 C CA . SER A 1 76 ? -34.903 -16.549 26.844 1.00 86.19 76 SER A CA 1
ATOM 564 C C . SER A 1 76 ? -35.270 -15.346 25.973 1.00 86.19 76 SER A C 1
ATOM 566 O O . SER A 1 76 ? -36.108 -14.521 26.354 1.00 86.19 76 SER A O 1
ATOM 568 N N . LEU A 1 77 ? -34.620 -15.257 24.814 1.00 79.94 77 LEU A N 1
ATOM 569 C CA . LEU A 1 77 ? -34.892 -14.305 23.742 1.00 79.94 77 LEU A CA 1
ATOM 570 C C . LEU A 1 77 ? -35.574 -14.979 22.533 1.00 79.94 77 LEU A C 1
ATOM 572 O O . LEU A 1 77 ? -36.303 -14.314 21.797 1.00 79.94 77 LEU A O 1
ATOM 576 N N . GLY A 1 78 ? -35.393 -16.293 22.359 1.00 81.25 78 GLY A N 1
ATOM 577 C CA . GLY A 1 78 ? -36.057 -17.108 21.341 1.00 81.25 78 GLY A CA 1
ATOM 578 C C . GLY A 1 78 ? -35.444 -17.021 19.939 1.00 81.25 78 GLY A C 1
ATOM 579 O O . GLY A 1 78 ? -34.371 -16.459 19.722 1.00 81.25 78 GLY A O 1
ATOM 580 N N . MET A 1 79 ? -36.137 -17.613 18.956 1.00 80.12 79 MET A N 1
ATOM 581 C CA . MET A 1 79 ? -35.776 -17.576 17.526 1.00 80.12 79 MET A CA 1
ATOM 582 C C . MET A 1 79 ? -34.372 -18.126 17.201 1.00 80.12 79 MET A C 1
ATOM 584 O O . MET A 1 79 ? -33.763 -17.719 16.214 1.00 80.12 79 MET A O 1
ATOM 588 N N . GLY A 1 80 ? -33.844 -19.054 18.005 1.00 83.06 80 GLY A N 1
ATOM 589 C CA . GLY A 1 80 ? -32.511 -19.638 17.814 1.00 83.06 80 GLY A CA 1
ATOM 590 C C . GLY A 1 80 ? -31.354 -18.807 18.389 1.00 83.06 80 GLY A C 1
ATOM 591 O O . GLY A 1 80 ? -30.195 -19.166 18.192 1.00 83.06 80 GLY A O 1
ATOM 592 N N . LEU A 1 81 ? -31.638 -17.667 19.037 1.00 81.88 81 LEU A N 1
ATOM 593 C CA . LEU A 1 81 ? -30.610 -16.805 19.637 1.00 81.88 81 LEU A CA 1
ATOM 594 C C . LEU A 1 81 ? -30.118 -17.330 20.989 1.00 81.88 81 LEU A C 1
ATOM 596 O O . LEU A 1 81 ? -28.970 -17.089 21.355 1.00 81.88 81 LEU A O 1
ATOM 600 N N . ASP A 1 82 ? -30.954 -18.070 21.716 1.00 86.81 82 ASP A N 1
ATOM 601 C CA . ASP A 1 82 ? -30.580 -18.649 23.008 1.00 86.81 82 ASP A CA 1
ATOM 602 C C . ASP A 1 82 ? -29.518 -19.735 22.826 1.00 86.81 82 ASP A C 1
ATOM 604 O O . ASP A 1 82 ? -28.508 -19.752 23.524 1.00 86.81 82 ASP A O 1
ATOM 608 N N . GLU A 1 83 ? -29.690 -20.593 21.824 1.00 89.50 83 GLU A N 1
ATOM 609 C CA . GLU A 1 83 ? -28.734 -21.637 21.465 1.00 89.50 83 GLU A CA 1
ATOM 610 C C . GLU A 1 83 ? -27.398 -21.032 21.031 1.00 89.50 83 GLU A C 1
ATOM 612 O O . GLU A 1 83 ? -26.343 -21.490 21.471 1.00 89.50 83 GLU A O 1
ATOM 617 N N . LYS A 1 84 ? -27.436 -19.956 20.234 1.00 86.31 84 LYS A N 1
ATOM 618 C CA . LYS A 1 84 ? -26.228 -19.237 19.813 1.00 86.31 84 LYS A CA 1
ATOM 619 C C . LYS A 1 84 ? -25.521 -18.537 20.968 1.00 86.31 84 LYS A C 1
ATOM 621 O O . LYS A 1 84 ? -24.292 -18.554 21.023 1.00 86.31 84 LYS A O 1
ATOM 626 N N . ALA A 1 85 ? -26.268 -17.993 21.927 1.00 80.94 85 ALA A N 1
ATOM 627 C CA . ALA A 1 85 ? -25.701 -17.452 23.157 1.00 80.94 85 ALA A CA 1
ATOM 628 C C . ALA A 1 85 ? -24.994 -18.539 23.982 1.00 80.94 85 ALA A C 1
ATOM 630 O O . ALA A 1 85 ? -23.875 -18.328 24.445 1.00 80.94 85 ALA A O 1
ATOM 631 N N . ILE A 1 86 ? -25.617 -19.711 24.139 1.00 87.88 86 ILE A N 1
ATOM 632 C CA . ILE A 1 86 ? -25.044 -20.841 24.883 1.00 87.88 86 ILE A CA 1
ATOM 633 C C . ILE A 1 86 ? -23.782 -21.375 24.195 1.00 87.88 86 ILE A C 1
ATOM 635 O O . ILE A 1 86 ? -22.792 -21.644 24.874 1.00 87.88 86 ILE A O 1
ATOM 639 N N . GLU A 1 87 ? -23.808 -21.528 22.869 1.00 82.19 87 GLU A N 1
ATOM 640 C CA . GLU A 1 87 ? -22.674 -21.999 22.064 1.00 82.19 87 GLU A CA 1
ATOM 641 C C . GLU A 1 87 ? -21.444 -21.107 22.255 1.00 82.19 87 GLU A C 1
ATOM 643 O O . GLU A 1 87 ? -20.373 -21.608 22.600 1.00 82.19 87 GLU A O 1
ATOM 648 N N . ALA A 1 88 ? -21.617 -19.788 22.135 1.00 77.19 88 ALA A N 1
ATOM 649 C CA . ALA A 1 88 ? -20.531 -18.840 22.348 1.00 77.19 88 ALA A CA 1
ATOM 650 C C . ALA A 1 88 ? -20.036 -18.865 23.794 1.00 77.19 88 ALA A C 1
ATOM 652 O O . ALA A 1 88 ? -18.846 -19.026 24.034 1.00 77.19 88 ALA A O 1
ATOM 653 N N . VAL A 1 89 ? -20.932 -18.775 24.779 1.00 83.88 89 VAL A N 1
ATOM 654 C CA . VAL A 1 89 ? -20.529 -18.676 26.190 1.00 83.88 89 VAL A CA 1
ATOM 655 C C . VAL A 1 89 ? -19.837 -19.949 26.696 1.00 83.88 89 VAL A C 1
ATOM 657 O O . VAL A 1 89 ? -18.973 -19.872 27.565 1.00 83.88 89 VAL A O 1
ATOM 660 N N . ARG A 1 90 ? -20.113 -21.122 26.112 1.00 87.12 90 ARG A N 1
ATOM 661 C CA . ARG A 1 90 ? -19.356 -22.357 26.400 1.00 87.12 90 ARG A CA 1
ATOM 662 C C . ARG A 1 90 ? -17.899 -22.304 25.937 1.00 87.12 90 ARG A C 1
ATOM 664 O O . ARG A 1 90 ? -17.046 -22.958 26.538 1.00 87.12 90 ARG A O 1
ATOM 671 N N . SER A 1 91 ? -17.593 -21.556 24.878 1.00 80.19 91 SER A N 1
ATOM 672 C CA . SER A 1 91 ? -16.222 -21.422 24.374 1.00 80.19 91 SER A CA 1
ATOM 673 C C . SER A 1 91 ? -15.412 -20.359 25.120 1.00 80.19 91 SER A C 1
ATOM 675 O O . SER A 1 91 ? -14.230 -20.177 24.830 1.00 80.19 91 SER A O 1
ATOM 677 N N . TRP A 1 92 ? -16.023 -19.648 26.068 1.00 84.06 92 TRP A N 1
ATOM 678 C CA . TRP A 1 92 ? -15.362 -18.583 26.807 1.00 84.06 92 TRP A CA 1
ATOM 679 C C . TRP A 1 92 ? -14.328 -19.115 27.796 1.00 84.06 92 TRP A C 1
ATOM 681 O O . TRP A 1 92 ? -14.391 -20.261 28.256 1.00 84.06 92 TRP A O 1
ATOM 691 N N . ARG A 1 93 ? -13.351 -18.266 28.115 1.00 76.62 93 ARG A N 1
ATOM 692 C CA . ARG A 1 93 ? -12.325 -18.520 29.126 1.00 76.62 93 ARG A CA 1
ATOM 693 C C . ARG A 1 93 ? -12.198 -17.339 30.065 1.00 76.62 93 ARG A C 1
ATOM 695 O O . ARG A 1 93 ? -12.227 -16.180 29.639 1.00 76.62 93 ARG A O 1
ATOM 702 N N . PHE A 1 94 ? -12.016 -17.671 31.331 1.00 80.19 94 PHE A N 1
ATOM 703 C CA . PHE A 1 94 ? -11.913 -16.744 32.439 1.00 80.19 94 PHE A CA 1
ATOM 704 C C . PHE A 1 94 ? -10.611 -16.978 33.205 1.00 80.19 94 PHE A C 1
ATOM 706 O O . PHE A 1 94 ? -10.102 -18.089 33.260 1.00 80.19 94 PHE A O 1
ATOM 713 N N . GLU A 1 95 ? -10.090 -15.940 33.839 1.00 79.12 95 GLU A N 1
ATOM 714 C CA . GLU A 1 95 ? -9.348 -16.097 35.082 1.00 79.12 95 GLU A CA 1
ATOM 715 C C . GLU A 1 95 ? -10.370 -16.471 36.172 1.00 79.12 95 GLU A C 1
ATOM 717 O O . GLU A 1 95 ? -11.390 -15.781 36.290 1.00 79.12 95 GLU A O 1
ATOM 722 N N . PRO A 1 96 ? -10.161 -17.568 36.923 1.00 81.88 96 PRO A N 1
ATOM 723 C CA . PRO A 1 96 ? -11.110 -18.043 37.928 1.00 81.88 96 PRO A CA 1
ATOM 724 C C . PRO A 1 96 ? -11.282 -17.020 39.054 1.00 81.88 96 PRO A C 1
ATOM 726 O O . PRO A 1 96 ? -10.414 -16.178 39.289 1.00 81.88 96 PRO A O 1
ATOM 729 N N . ALA A 1 97 ? -12.389 -17.113 39.789 1.00 80.12 97 ALA A N 1
ATOM 730 C CA . ALA A 1 97 ? -12.565 -16.292 40.979 1.00 80.12 97 ALA A CA 1
ATOM 731 C C . ALA A 1 97 ? -11.497 -16.667 42.012 1.00 80.12 97 ALA A C 1
ATOM 733 O O . ALA A 1 97 ? -11.195 -17.846 42.180 1.00 80.12 97 ALA A O 1
ATOM 734 N N . LEU A 1 98 ? -10.921 -15.696 42.715 1.00 80.00 98 LEU A N 1
ATOM 735 C CA . LEU A 1 98 ? -9.903 -15.957 43.734 1.00 80.00 98 LEU A CA 1
ATOM 736 C C . LEU A 1 98 ? -10.469 -15.659 45.110 1.00 80.00 98 LEU A C 1
ATOM 738 O O . LEU A 1 98 ? -10.915 -14.546 45.344 1.00 80.00 98 LEU A O 1
ATOM 742 N N . LYS A 1 99 ? -10.385 -16.603 46.045 1.00 79.81 99 LYS A N 1
ATOM 743 C CA . LYS A 1 99 ? -10.664 -16.373 47.466 1.00 79.81 99 LYS A CA 1
ATOM 744 C C . LYS A 1 99 ? -9.357 -16.444 48.241 1.00 79.81 99 LYS A C 1
ATOM 746 O O . LYS A 1 99 ? -8.757 -17.517 48.326 1.00 79.81 99 LYS A O 1
ATOM 751 N N . SER A 1 100 ? -8.897 -15.310 48.772 1.00 75.38 100 SER A N 1
ATOM 752 C CA . SER A 1 100 ? -7.605 -15.213 49.474 1.00 75.38 100 SER A CA 1
ATOM 753 C C . SER A 1 100 ? -6.441 -15.821 48.667 1.00 75.38 100 SER A C 1
ATOM 755 O O . SER A 1 100 ? -5.636 -16.592 49.187 1.00 75.38 100 SER A O 1
ATOM 757 N N . GLY A 1 101 ? -6.406 -15.528 47.361 1.00 72.81 101 GLY A N 1
ATOM 758 C CA . GLY A 1 101 ? -5.372 -15.985 46.423 1.00 72.81 101 GLY A CA 1
ATOM 759 C C . GLY A 1 101 ? -5.564 -17.386 45.827 1.00 72.81 101 GLY A C 1
ATOM 760 O O . GLY A 1 101 ? -4.829 -17.737 44.909 1.00 72.81 101 GLY A O 1
ATOM 761 N N . ASN A 1 102 ? -6.547 -18.171 46.284 1.00 75.38 102 ASN A N 1
ATOM 762 C CA . ASN A 1 102 ? -6.816 -19.510 45.744 1.00 75.38 102 ASN A CA 1
ATOM 763 C C . ASN A 1 102 ? -7.998 -19.498 44.762 1.00 75.38 102 ASN A C 1
ATOM 765 O O . ASN A 1 102 ? -9.022 -18.889 45.084 1.00 75.38 102 ASN A O 1
ATOM 769 N N . PRO A 1 103 ? -7.908 -20.187 43.609 1.00 84.12 103 PRO A N 1
ATOM 770 C CA . PRO A 1 103 ? -9.000 -20.260 42.648 1.00 84.12 103 PRO A CA 1
ATOM 771 C C . PRO A 1 103 ? -10.192 -21.034 43.218 1.00 84.12 103 PRO A C 1
ATOM 773 O O . PRO A 1 103 ? -10.050 -22.145 43.728 1.00 84.12 103 PRO A O 1
ATOM 776 N N . VAL A 1 104 ? -11.379 -20.446 43.116 1.00 86.50 104 VAL A N 1
ATOM 777 C CA . VAL A 1 104 ? -12.661 -21.012 43.538 1.00 86.50 104 VAL A CA 1
ATOM 778 C C . VAL A 1 104 ? -13.657 -20.935 42.385 1.00 86.50 104 VAL A C 1
ATOM 780 O O . VAL A 1 104 ? -13.624 -19.999 41.588 1.00 86.50 104 VAL A O 1
ATOM 783 N N . ALA A 1 105 ? -14.535 -21.933 42.284 1.00 83.38 105 ALA A N 1
ATOM 784 C CA . ALA A 1 105 ? -15.611 -21.901 41.304 1.00 83.38 105 ALA A CA 1
ATOM 785 C C . ALA A 1 105 ? -16.662 -20.862 41.719 1.00 83.38 105 ALA A C 1
ATOM 787 O O . ALA A 1 105 ? -17.044 -20.812 42.892 1.00 83.38 105 ALA A O 1
ATOM 788 N N . ASP A 1 106 ? -17.128 -20.051 40.771 1.00 81.50 106 ASP A N 1
ATOM 789 C CA . ASP A 1 106 ? -18.099 -18.986 41.036 1.00 81.50 106 ASP A CA 1
ATOM 790 C C . ASP A 1 106 ? -19.229 -18.979 40.005 1.00 81.50 106 ASP A C 1
ATOM 792 O O . ASP A 1 106 ? -19.018 -19.210 38.810 1.00 81.50 106 ASP A O 1
ATOM 796 N N . LYS A 1 107 ? -20.452 -18.721 40.476 1.00 81.62 107 LYS A N 1
ATOM 797 C CA . LYS A 1 107 ? -21.648 -18.682 39.629 1.00 81.62 107 LYS A CA 1
ATOM 798 C C . LYS A 1 107 ? -21.937 -17.251 39.241 1.00 81.62 107 LYS A C 1
ATOM 800 O O . LYS A 1 107 ? -22.311 -16.429 40.074 1.00 81.62 107 LYS A O 1
ATOM 805 N N . ILE A 1 108 ? -21.835 -16.979 37.950 1.00 78.50 108 ILE A N 1
ATOM 806 C CA . ILE A 1 108 ? -22.019 -15.641 37.411 1.00 78.50 108 ILE A CA 1
ATOM 807 C C . ILE A 1 108 ? -23.209 -15.603 36.461 1.00 78.50 108 ILE A C 1
ATOM 809 O O . ILE A 1 108 ? -23.572 -16.585 35.808 1.00 78.50 108 ILE A O 1
ATOM 813 N N . THR A 1 109 ? -23.846 -14.442 36.393 1.00 73.69 109 THR A N 1
ATOM 814 C CA . THR A 1 109 ? -24.894 -14.185 35.405 1.00 73.69 109 THR A CA 1
ATOM 815 C C . THR A 1 109 ? -24.282 -13.445 34.225 1.00 73.69 109 THR A C 1
ATOM 817 O O . THR A 1 109 ? -23.716 -12.371 34.402 1.00 73.69 109 THR A O 1
ATOM 820 N N . VAL A 1 110 ? -24.400 -14.040 33.042 1.00 75.31 110 VAL A N 1
ATOM 821 C CA . VAL A 1 110 ? -23.904 -13.567 31.750 1.00 75.31 110 VAL A CA 1
ATOM 822 C C . VAL A 1 110 ? -25.080 -13.023 30.947 1.00 75.31 110 VAL A C 1
ATOM 824 O O . VAL A 1 110 ? -25.981 -13.766 30.565 1.00 75.31 110 VAL A O 1
ATOM 827 N N . GLU A 1 111 ? -25.085 -11.728 30.662 1.00 74.62 111 GLU A N 1
ATOM 828 C CA . GLU A 1 111 ? -26.109 -11.121 29.807 1.00 74.62 111 GLU A CA 1
ATOM 829 C C . GLU A 1 111 ? -25.623 -11.014 28.362 1.00 74.62 111 GLU A C 1
ATOM 831 O O . GLU A 1 111 ? -24.775 -10.188 28.058 1.00 74.62 111 GLU A O 1
ATOM 836 N N . VAL A 1 112 ? -26.173 -11.807 27.447 1.00 70.56 112 VAL A N 1
ATOM 837 C CA . VAL A 1 112 ? -25.849 -11.764 26.018 1.00 70.56 112 VAL A CA 1
ATOM 838 C C . VAL A 1 112 ? -26.855 -10.883 25.287 1.00 70.56 112 VAL A C 1
ATOM 840 O O . VAL A 1 112 ? -28.019 -11.243 25.118 1.00 70.56 112 VAL A O 1
ATOM 843 N N . THR A 1 113 ? -26.419 -9.708 24.833 1.00 68.00 113 THR A N 1
ATOM 844 C CA . THR A 1 113 ? -27.296 -8.757 24.136 1.00 68.00 113 THR A CA 1
ATOM 845 C C . THR A 1 113 ? -27.162 -8.859 22.615 1.00 68.00 113 THR A C 1
ATOM 847 O O . THR A 1 113 ? -26.149 -8.469 22.036 1.00 68.00 113 THR A O 1
ATOM 850 N N . PHE A 1 114 ? -28.227 -9.312 21.956 1.00 67.69 114 PHE A N 1
ATOM 851 C CA . PHE A 1 114 ? -28.362 -9.348 20.505 1.00 67.69 114 PHE A CA 1
ATOM 852 C C . PHE A 1 114 ? -28.985 -8.051 20.004 1.00 67.69 114 PHE A C 1
ATOM 854 O O . PHE A 1 114 ? -30.142 -7.735 20.278 1.00 67.69 114 PHE A O 1
ATOM 861 N N . ARG A 1 115 ? -28.229 -7.297 19.212 1.00 63.78 115 ARG A N 1
ATOM 862 C CA . ARG A 1 115 ? -28.715 -6.095 18.530 1.00 63.78 115 ARG A CA 1
ATOM 863 C C . ARG A 1 115 ? -28.304 -6.168 17.071 1.00 63.78 115 ARG A C 1
ATOM 865 O O . ARG A 1 115 ? -27.178 -6.549 16.773 1.00 63.78 115 ARG A O 1
ATOM 872 N N . MET A 1 116 ? -29.196 -5.789 16.162 1.00 50.69 116 MET A N 1
ATOM 873 C CA . MET A 1 116 ? -28.759 -5.397 14.825 1.00 50.69 116 MET A CA 1
ATOM 874 C C . MET A 1 116 ? -28.396 -3.929 14.916 1.00 50.69 116 MET A C 1
ATOM 876 O O . MET A 1 116 ? -29.240 -3.043 14.797 1.00 50.69 116 MET A O 1
ATOM 880 N N . GLY A 1 117 ? -27.130 -3.689 15.227 1.00 42.56 117 GLY A N 1
ATOM 881 C CA . GLY A 1 117 ? -26.566 -2.360 15.146 1.00 42.56 117 GLY A CA 1
ATOM 882 C C . GLY A 1 117 ? -26.372 -1.980 13.684 1.00 42.56 117 GLY A C 1
ATOM 883 O O . GLY A 1 117 ? -25.539 -2.552 12.994 1.00 42.56 117 GLY A O 1
ATOM 884 N N . THR A 1 118 ? -27.067 -0.940 13.240 1.00 46.53 118 THR A N 1
ATOM 885 C CA . THR A 1 118 ? -26.301 0.206 12.749 1.00 46.53 118 THR A CA 1
ATOM 886 C C . THR A 1 118 ? -25.587 0.804 13.963 1.00 46.53 118 THR A C 1
ATOM 888 O O . THR A 1 118 ? -26.276 1.181 14.906 1.00 46.53 118 THR A O 1
ATOM 891 N N . ASP A 1 119 ? -24.252 0.797 13.949 1.00 39.47 119 ASP A N 1
ATOM 892 C CA . ASP A 1 119 ? -23.192 1.437 14.772 1.00 39.47 119 ASP A CA 1
ATOM 893 C C . ASP A 1 119 ? -23.482 2.192 16.109 1.00 39.47 119 ASP A C 1
ATOM 895 O O . ASP A 1 119 ? -22.594 2.334 16.946 1.00 39.47 119 ASP A O 1
ATOM 899 N N . ALA A 1 120 ? -24.687 2.693 16.373 1.00 37.56 120 ALA A N 1
ATOM 900 C CA . ALA A 1 120 ? -24.966 3.710 17.388 1.00 37.56 120 ALA A CA 1
ATOM 901 C C . ALA A 1 120 ? -25.153 3.192 18.833 1.00 37.56 120 ALA A C 1
ATOM 903 O O . ALA A 1 120 ? -24.626 3.796 19.764 1.00 37.56 120 ALA A O 1
ATOM 904 N N . ASP A 1 121 ? -25.869 2.084 19.058 1.00 37.12 121 ASP A N 1
ATOM 905 C CA . ASP A 1 121 ? -26.258 1.668 20.429 1.00 37.12 121 ASP A CA 1
ATOM 906 C C . ASP A 1 121 ? -25.159 0.882 21.164 1.00 37.12 121 ASP A C 1
ATOM 908 O O . ASP A 1 121 ? -25.090 0.818 22.391 1.00 37.12 121 ASP A O 1
ATOM 912 N N . ALA A 1 122 ? -24.262 0.300 20.375 1.00 41.22 122 ALA A N 1
ATOM 913 C CA . ALA A 1 122 ? -23.027 -0.316 20.808 1.00 41.22 122 ALA A CA 1
ATOM 914 C C . ALA A 1 122 ? -22.118 0.743 21.482 1.00 41.22 122 ALA A C 1
ATOM 916 O O . ALA A 1 122 ? -21.690 0.656 22.636 1.00 41.22 122 ALA A O 1
ATOM 917 N N . ARG A 1 123 ? -21.945 1.862 20.791 1.00 41.78 123 ARG A N 1
ATOM 918 C CA . ARG A 1 123 ? -21.115 2.989 21.203 1.00 41.78 123 ARG A CA 1
ATOM 919 C C . ARG A 1 123 ? -21.441 3.543 22.597 1.00 41.78 123 ARG A C 1
ATOM 921 O O . ARG A 1 123 ? -20.529 3.965 23.300 1.00 41.78 123 ARG A O 1
ATOM 928 N N . GLN A 1 124 ? -22.710 3.510 23.014 1.00 37.38 124 GLN A N 1
ATOM 929 C CA . GLN A 1 124 ? -23.158 4.063 24.297 1.00 37.38 124 GLN A CA 1
ATOM 930 C C . GLN A 1 124 ? -22.800 3.187 25.509 1.00 37.38 124 GLN A C 1
ATOM 932 O O . GLN A 1 124 ? -22.583 3.710 26.598 1.00 37.38 124 GLN A O 1
ATOM 937 N N . LYS A 1 125 ? -22.700 1.864 25.335 1.00 37.78 125 LYS A N 1
ATOM 938 C CA . LYS A 1 125 ? -22.364 0.933 26.425 1.00 37.78 125 LYS A CA 1
ATOM 939 C C . LYS A 1 125 ? -20.855 0.829 26.675 1.00 37.78 125 LYS A C 1
ATOM 941 O O . LYS A 1 125 ? -20.465 0.667 27.826 1.00 37.78 125 LYS A O 1
ATOM 946 N N . LEU A 1 126 ? -20.013 1.018 25.649 1.00 41.81 126 LEU A N 1
ATOM 947 C CA . LEU A 1 126 ? -18.554 1.133 25.827 1.00 41.81 126 LEU A CA 1
ATOM 948 C C . LEU A 1 126 ? -18.156 2.416 26.582 1.00 41.81 126 LEU A C 1
ATOM 950 O O . LEU A 1 126 ? -17.192 2.408 27.338 1.00 41.81 126 LEU A O 1
ATOM 954 N N . LEU A 1 127 ? -18.930 3.495 26.414 1.00 35.16 127 LEU A N 1
ATOM 955 C CA . LEU A 1 127 ? -18.712 4.782 27.089 1.00 35.16 127 LEU A CA 1
ATOM 956 C C . LEU A 1 127 ? -18.912 4.713 28.614 1.00 35.16 127 LEU A C 1
ATOM 958 O O . LEU A 1 127 ? -18.312 5.505 29.330 1.00 35.16 127 LEU A O 1
ATOM 962 N N . ASN A 1 128 ? -19.703 3.756 29.115 1.00 40.16 128 ASN A N 1
ATOM 963 C CA . ASN A 1 128 ? -20.049 3.649 30.538 1.00 40.16 128 ASN A CA 1
ATOM 964 C C . ASN A 1 128 ? -19.162 2.668 31.333 1.00 40.16 128 ASN A C 1
ATOM 966 O O . ASN A 1 128 ? -19.300 2.588 32.550 1.00 40.16 128 ASN A O 1
ATOM 970 N N . ALA A 1 129 ? -18.288 1.905 30.665 1.00 40.88 129 ALA A N 1
ATOM 971 C CA . ALA A 1 129 ? -17.369 0.942 31.290 1.00 40.88 129 ALA A CA 1
ATOM 972 C C . ALA A 1 129 ? -15.939 1.492 31.475 1.00 40.88 129 ALA A C 1
ATOM 974 O O . ALA A 1 129 ? -15.051 0.780 31.942 1.00 40.88 129 ALA A O 1
ATOM 975 N N . LEU A 1 130 ? -15.709 2.751 31.095 1.00 32.34 130 LEU A N 1
ATOM 976 C CA . LEU A 1 130 ? -14.451 3.458 31.311 1.00 32.34 130 LEU A CA 1
ATOM 977 C C . LEU A 1 130 ? -14.386 3.984 32.763 1.00 32.34 130 LEU A C 1
ATOM 979 O O . LEU A 1 130 ? -15.429 4.331 33.322 1.00 32.34 130 LEU A O 1
ATOM 983 N N . PRO A 1 131 ? -13.193 4.032 33.395 1.00 30.62 131 PRO A N 1
ATOM 984 C CA . PRO A 1 131 ? -13.013 4.613 34.732 1.00 30.62 131 PRO A CA 1
ATOM 985 C C . PRO A 1 131 ? -13.561 6.052 34.793 1.00 30.62 131 PRO A C 1
ATOM 987 O O . PRO A 1 131 ? -13.637 6.698 33.744 1.00 30.62 131 PRO A O 1
ATOM 990 N N . PRO A 1 132 ? -13.937 6.571 35.985 1.00 30.97 132 PRO A N 1
ATOM 991 C CA . PRO A 1 132 ? -14.477 7.920 36.108 1.00 30.97 132 PRO A CA 1
ATOM 992 C C . PRO A 1 132 ? -13.507 8.912 35.470 1.00 30.97 132 PRO A C 1
ATOM 994 O O . PRO A 1 132 ? -12.350 8.998 35.873 1.00 30.97 132 PRO A O 1
ATOM 997 N N . SER A 1 133 ? -14.017 9.572 34.431 1.00 34.34 133 SER A N 1
ATOM 998 C CA . SER A 1 133 ? -13.444 10.650 33.636 1.00 34.34 133 SER A CA 1
ATOM 999 C C . SER A 1 133 ? -12.014 11.037 34.012 1.00 34.34 133 SER A C 1
ATOM 1001 O O . SER A 1 133 ? -11.795 11.956 34.798 1.00 34.34 133 SER A O 1
ATOM 1003 N N . VAL A 1 134 ? -11.028 10.425 33.353 1.00 29.67 134 VAL A N 1
ATOM 1004 C CA . VAL A 1 134 ? -9.972 11.295 32.841 1.00 29.67 134 VAL A CA 1
ATOM 1005 C C . VAL A 1 134 ? -10.606 11.936 31.621 1.00 29.67 134 VAL A C 1
ATOM 1007 O O . VAL A 1 134 ? -10.778 11.285 30.591 1.00 29.67 134 VAL A O 1
ATOM 1010 N N . GLU A 1 135 ? -11.068 13.176 31.773 1.00 30.84 135 GLU A N 1
ATOM 1011 C CA . GLU A 1 135 ? -11.301 14.028 30.617 1.00 30.84 135 GLU A CA 1
ATOM 1012 C C . GLU A 1 135 ? -9.964 14.089 29.879 1.00 30.84 135 GLU A C 1
ATOM 1014 O O . GLU A 1 135 ? -9.049 14.802 30.276 1.00 30.84 135 GLU A O 1
ATOM 1019 N N . PHE A 1 136 ? -9.808 13.266 28.849 1.00 35.59 136 PHE A N 1
ATOM 1020 C CA . PHE A 1 136 ? -8.891 13.589 27.777 1.00 35.59 136 PHE A CA 1
ATOM 1021 C C . PHE A 1 136 ? -9.705 14.495 26.871 1.00 35.59 136 PHE A C 1
ATOM 1023 O O . PHE A 1 136 ? -10.537 13.987 26.109 1.00 35.59 136 PHE A O 1
ATOM 1030 N N . PRO A 1 137 ? -9.591 15.825 27.027 1.00 38.53 137 PRO A N 1
ATOM 1031 C CA . PRO A 1 137 ? -10.328 16.713 26.163 1.00 38.53 137 PRO A CA 1
ATOM 1032 C C . PRO A 1 137 ? -9.914 16.388 24.732 1.00 38.53 137 PRO A C 1
ATOM 1034 O O . PRO A 1 137 ? -8.739 16.136 24.449 1.00 38.53 137 PRO A O 1
ATOM 1037 N N . ILE A 1 138 ? -10.883 16.441 23.818 1.00 45.06 138 ILE A N 1
ATOM 1038 C CA . ILE A 1 138 ? -10.528 16.953 22.505 1.00 45.06 138 ILE A CA 1
ATOM 1039 C C . ILE A 1 138 ? -9.943 18.327 22.809 1.00 45.06 138 ILE A C 1
ATOM 1041 O O . ILE A 1 138 ? -10.678 19.233 23.205 1.00 45.06 138 ILE A O 1
ATOM 1045 N N . SER A 1 139 ? -8.620 18.432 22.783 1.00 54.62 139 SER A N 1
ATOM 1046 C CA . SER A 1 139 ? -7.981 19.709 23.038 1.00 54.62 139 SER A CA 1
ATOM 1047 C C . SER A 1 139 ? -8.272 20.557 21.816 1.00 54.62 139 SER A C 1
ATOM 1049 O O . SER A 1 139 ? -8.093 20.112 20.686 1.00 54.62 139 SER A O 1
ATOM 1051 N N . THR A 1 140 ? -8.823 21.741 22.033 1.00 52.84 140 THR A N 1
ATOM 1052 C CA . THR A 1 140 ? -9.028 22.710 20.967 1.00 52.84 140 THR A CA 1
ATOM 1053 C C . THR A 1 140 ? -8.039 23.829 21.204 1.00 52.84 140 THR A C 1
ATOM 1055 O O . THR A 1 140 ? -8.212 24.605 22.148 1.00 52.84 140 THR A O 1
ATOM 1058 N N . THR A 1 141 ? -6.999 23.900 20.385 1.00 66.88 141 THR A N 1
ATOM 1059 C CA . THR A 1 141 ? -6.005 24.965 20.491 1.00 66.88 141 THR A CA 1
ATOM 1060 C C . THR A 1 141 ? -6.340 26.036 19.464 1.00 66.88 141 THR A C 1
ATOM 1062 O O . THR A 1 141 ? -6.351 25.784 18.260 1.00 66.88 141 THR A O 1
ATOM 1065 N N . VAL A 1 142 ? -6.641 27.243 19.944 1.00 58.19 142 VAL A N 1
ATOM 1066 C CA . VAL A 1 142 ? -6.721 28.416 19.073 1.00 58.19 142 VAL A CA 1
ATOM 1067 C C . VAL A 1 142 ? -5.306 28.947 18.917 1.00 58.19 142 VAL A C 1
ATOM 1069 O O . VAL A 1 142 ? -4.751 29.519 19.853 1.00 58.19 142 VAL A O 1
ATOM 1072 N N . GLU A 1 143 ? -4.724 28.743 17.744 1.00 69.06 143 GLU A N 1
ATOM 1073 C CA . GLU A 1 143 ? -3.426 29.302 17.378 1.00 69.06 143 GLU A CA 1
ATOM 1074 C C . GLU A 1 143 ? -3.575 30.130 16.108 1.00 69.06 143 GLU A C 1
ATOM 1076 O O . GLU A 1 143 ? -4.184 29.697 15.129 1.00 69.06 143 GLU A O 1
ATOM 1081 N N . SER A 1 144 ? -2.980 31.320 16.100 1.00 57.22 144 SER A N 1
ATOM 1082 C CA . SER A 1 144 ? -2.709 32.034 14.855 1.00 57.22 144 SER A CA 1
ATOM 1083 C C . SER A 1 144 ? -1.708 31.238 14.012 1.00 57.22 144 SER A C 1
ATOM 1085 O O . SER A 1 144 ? -0.915 30.470 14.557 1.00 57.22 144 SER A O 1
ATOM 1087 N N . CYS A 1 145 ? -1.736 31.412 12.690 1.00 54.72 145 CYS A N 1
ATOM 1088 C CA . CYS A 1 145 ? -0.736 30.815 11.805 1.00 54.72 145 CYS A CA 1
ATOM 1089 C C . CYS A 1 145 ? 0.683 31.146 12.296 1.00 54.72 145 CYS A C 1
ATOM 1091 O O . CYS A 1 145 ? 0.901 32.273 12.759 1.00 54.72 145 CYS A O 1
ATOM 1093 N N . PRO A 1 146 ? 1.631 30.198 12.221 1.00 57.59 146 PRO A N 1
ATOM 1094 C CA . PRO A 1 146 ? 3.020 30.494 12.531 1.00 57.59 146 PRO A CA 1
ATOM 1095 C C . PRO A 1 146 ? 3.499 31.644 11.638 1.00 57.59 146 PRO A C 1
ATOM 1097 O O . PRO A 1 146 ? 3.293 31.631 10.425 1.00 57.59 146 PRO A O 1
ATOM 1100 N N . ASP A 1 147 ? 4.104 32.659 12.255 1.00 43.97 147 ASP A N 1
ATOM 1101 C CA . ASP A 1 147 ? 4.770 33.738 11.534 1.00 43.97 147 ASP A CA 1
ATOM 1102 C C . ASP A 1 147 ? 6.007 33.113 10.885 1.00 43.97 147 ASP A C 1
ATOM 1104 O O . ASP A 1 147 ? 6.957 32.732 11.579 1.00 43.97 147 ASP A O 1
ATOM 1108 N N . SER A 1 148 ? 5.960 32.891 9.571 1.00 45.19 148 SER A N 1
ATOM 1109 C CA . SER A 1 148 ? 7.049 32.289 8.807 1.00 45.19 148 SER A CA 1
ATOM 1110 C C . SER A 1 148 ? 8.213 33.277 8.730 1.00 45.19 148 SER A C 1
ATOM 1112 O O . SER A 1 148 ? 8.460 33.914 7.709 1.00 45.19 148 SER A O 1
ATOM 1114 N N . SER A 1 149 ? 8.937 33.433 9.835 1.00 43.22 149 SER A N 1
ATOM 1115 C CA . SER A 1 149 ? 10.251 34.057 9.826 1.00 43.22 149 SER A CA 1
ATOM 1116 C C . SER A 1 149 ? 11.204 33.089 9.130 1.00 43.22 149 SER A C 1
ATOM 1118 O O . SER A 1 149 ? 11.365 31.964 9.610 1.00 43.22 149 SER A O 1
ATOM 1120 N N . PRO A 1 150 ? 11.848 33.479 8.017 1.00 42.28 150 PRO A N 1
ATOM 1121 C CA . PRO A 1 150 ? 12.739 32.591 7.294 1.00 42.28 150 PRO A CA 1
ATOM 1122 C C . PRO A 1 150 ? 13.936 32.287 8.192 1.00 42.28 150 PRO A C 1
ATOM 1124 O O . PRO A 1 150 ? 14.814 33.123 8.412 1.00 42.28 150 PRO A O 1
ATOM 1127 N N . HIS A 1 151 ? 13.967 31.084 8.760 1.00 40.19 151 HIS A N 1
ATOM 1128 C CA . HIS A 1 151 ? 15.189 30.556 9.334 1.00 40.19 151 HIS A CA 1
ATOM 1129 C C . HIS A 1 151 ? 16.133 30.285 8.171 1.00 40.19 151 HIS A C 1
ATOM 1131 O O . HIS A 1 151 ? 15.969 29.322 7.430 1.00 40.19 151 HIS A O 1
ATOM 1137 N N . GLY A 1 152 ? 17.099 31.191 8.003 1.00 41.91 152 GLY A N 1
ATOM 1138 C CA . GLY A 1 152 ? 18.228 31.041 7.100 1.00 41.91 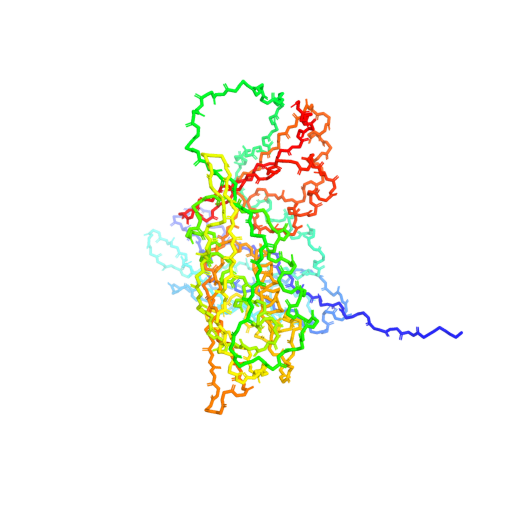152 GLY A CA 1
ATOM 1139 C C . GLY A 1 152 ? 19.077 29.851 7.524 1.00 41.91 152 GLY A C 1
ATOM 1140 O O . GLY A 1 152 ? 20.098 30.005 8.188 1.00 41.91 152 GLY A O 1
ATOM 1141 N N . GLN A 1 153 ? 18.635 28.659 7.155 1.00 41.59 153 GLN A N 1
ATOM 1142 C CA . GLN A 1 153 ? 19.512 27.527 6.959 1.00 41.59 153 GLN A CA 1
ATOM 1143 C C . GLN A 1 153 ? 19.867 27.565 5.482 1.00 41.59 153 GLN A C 1
ATOM 1145 O O . GLN A 1 153 ? 18.990 27.503 4.624 1.00 41.59 153 GLN A O 1
ATOM 1150 N N . THR A 1 154 ? 21.145 27.757 5.169 1.00 45.19 154 THR A N 1
ATOM 1151 C CA . THR A 1 154 ? 21.646 27.507 3.822 1.00 45.19 154 THR A CA 1
ATOM 1152 C C . THR A 1 154 ? 21.450 26.016 3.576 1.00 45.19 154 THR A C 1
ATOM 1154 O O . THR A 1 154 ? 22.268 25.202 4.006 1.00 45.19 154 THR A O 1
ATOM 1157 N N . GLU A 1 155 ? 20.314 25.650 2.983 1.00 50.75 155 GLU A N 1
ATOM 1158 C CA . GLU A 1 155 ? 20.070 24.286 2.535 1.00 50.75 155 GLU A CA 1
ATOM 1159 C C . GLU A 1 155 ? 21.216 23.878 1.603 1.00 50.75 155 GLU A C 1
ATOM 1161 O O . GLU A 1 155 ? 21.693 24.704 0.808 1.00 50.75 155 GLU A O 1
ATOM 1166 N N . PRO A 1 156 ? 21.709 22.631 1.700 1.00 56.97 156 PRO A N 1
ATOM 1167 C CA . PRO A 1 156 ? 22.646 22.127 0.713 1.00 56.97 156 PRO A CA 1
ATOM 1168 C C . PRO A 1 156 ? 22.031 22.331 -0.673 1.00 56.97 156 PRO A C 1
ATOM 1170 O O . PRO A 1 156 ? 20.855 22.032 -0.879 1.00 56.97 156 PRO A O 1
ATOM 1173 N N . LEU A 1 157 ? 22.818 22.878 -1.606 1.00 64.38 157 LEU A N 1
ATOM 1174 C CA . LEU A 1 157 ? 22.389 23.084 -2.989 1.00 64.38 157 LEU A CA 1
ATOM 1175 C C . LEU A 1 157 ? 21.794 21.771 -3.506 1.00 64.38 157 LEU A C 1
ATOM 1177 O O . LEU A 1 157 ? 22.512 20.785 -3.659 1.00 64.38 157 LEU A O 1
ATOM 1181 N N . ASN A 1 158 ? 20.484 21.772 -3.740 1.00 74.19 158 ASN A N 1
ATOM 1182 C CA . ASN A 1 158 ? 19.752 20.667 -4.337 1.00 74.19 158 ASN A CA 1
ATOM 1183 C C . ASN A 1 158 ? 19.424 21.056 -5.787 1.00 74.19 158 ASN A C 1
ATOM 1185 O O . ASN A 1 158 ? 18.335 21.585 -6.049 1.00 74.19 158 ASN A O 1
ATOM 1189 N N . PRO A 1 159 ? 20.403 20.934 -6.707 1.00 83.31 159 PRO A N 1
ATOM 1190 C CA . PRO A 1 159 ? 20.284 21.494 -8.041 1.00 83.31 159 PRO A CA 1
ATOM 1191 C C . PRO A 1 159 ? 19.155 20.812 -8.812 1.00 83.31 159 PRO A C 1
ATOM 1193 O O . PRO A 1 159 ? 18.900 19.617 -8.667 1.00 83.31 159 PRO A O 1
ATOM 1196 N N . GLU A 1 160 ? 18.473 21.593 -9.641 1.00 89.69 160 GLU A N 1
ATOM 1197 C CA . GLU A 1 160 ? 17.431 21.093 -10.531 1.00 89.69 160 GLU A CA 1
ATOM 1198 C C . GLU A 1 160 ? 18.070 20.282 -11.663 1.00 89.69 160 GLU A C 1
ATOM 1200 O O . GLU A 1 160 ? 19.035 20.724 -12.289 1.00 89.69 160 GLU A O 1
ATOM 1205 N N . VAL A 1 161 ? 17.529 19.109 -11.976 1.00 91.12 161 VAL A N 1
ATOM 1206 C CA . VAL A 1 161 ? 18.003 18.305 -13.107 1.00 91.12 161 VAL A CA 1
ATOM 1207 C C . VAL A 1 161 ? 16.880 18.162 -14.121 1.00 91.12 161 VAL A C 1
ATOM 1209 O O . VAL A 1 161 ? 15.764 17.773 -13.793 1.00 91.12 161 VAL A O 1
ATOM 1212 N N . ARG A 1 162 ? 17.175 18.481 -15.382 1.00 93.56 162 ARG A N 1
ATOM 1213 C CA . ARG A 1 162 ? 16.240 18.329 -16.501 1.00 93.56 162 ARG A CA 1
ATOM 1214 C C . ARG A 1 162 ? 16.738 17.279 -17.475 1.00 93.56 162 ARG A C 1
ATOM 1216 O O . ARG A 1 162 ? 17.821 17.416 -18.049 1.00 93.56 162 ARG A O 1
ATOM 1223 N N . ILE A 1 163 ? 15.905 16.285 -17.738 1.00 93.81 163 ILE A N 1
ATOM 1224 C CA . ILE A 1 163 ? 16.150 15.301 -18.788 1.00 93.81 163 ILE A CA 1
ATOM 1225 C C . ILE A 1 163 ? 15.669 15.912 -20.108 1.00 93.81 163 ILE A C 1
ATOM 1227 O O . ILE A 1 163 ? 14.484 16.180 -20.284 1.00 93.81 163 ILE A O 1
ATOM 1231 N N . SER A 1 164 ? 16.600 16.224 -21.011 1.00 93.00 164 SER A N 1
ATOM 1232 C CA . SER A 1 164 ? 16.282 16.868 -22.298 1.00 93.00 164 SER A CA 1
ATOM 1233 C C . SER A 1 164 ? 15.859 15.850 -23.349 1.00 93.00 164 SER A C 1
ATOM 1235 O O . SER A 1 164 ? 14.898 16.082 -24.081 1.00 93.00 164 SER A O 1
ATOM 1237 N N . ASP A 1 165 ? 16.541 14.710 -23.364 1.00 94.06 165 ASP A N 1
ATOM 1238 C CA . ASP A 1 165 ? 16.334 13.633 -24.319 1.00 94.06 165 ASP A CA 1
ATOM 1239 C C . ASP A 1 165 ? 16.335 12.297 -23.588 1.00 94.06 165 ASP A C 1
ATOM 1241 O O . ASP A 1 165 ? 17.065 12.113 -22.613 1.00 94.06 165 ASP A O 1
ATOM 1245 N N . VAL A 1 166 ? 15.493 11.387 -24.068 1.00 95.69 166 VAL A N 1
ATOM 1246 C CA . VAL A 1 166 ? 15.408 10.003 -23.606 1.00 95.69 166 VAL A CA 1
ATOM 1247 C C . VAL A 1 166 ? 15.399 9.143 -24.853 1.00 95.69 166 VAL A C 1
ATOM 1249 O O . VAL A 1 166 ? 14.530 9.316 -25.710 1.00 95.69 166 VAL A O 1
ATOM 1252 N N . VAL A 1 167 ? 16.383 8.262 -24.961 1.00 94.25 167 VAL A N 1
ATOM 1253 C CA . VAL A 1 167 ? 16.513 7.310 -26.059 1.00 94.25 167 VAL A CA 1
ATOM 1254 C C . VAL A 1 167 ? 16.446 5.907 -25.481 1.00 94.25 167 VAL A C 1
ATOM 1256 O O . VAL A 1 167 ? 17.056 5.625 -24.448 1.00 94.25 167 VAL A O 1
ATOM 1259 N N . PHE A 1 168 ? 15.674 5.061 -26.154 1.00 95.56 168 PHE A N 1
ATOM 1260 C CA . PHE A 1 168 ? 15.540 3.647 -25.847 1.00 95.56 168 PHE A CA 1
ATOM 1261 C C . PHE A 1 168 ? 16.229 2.839 -26.936 1.00 95.56 168 PHE A C 1
ATOM 1263 O O . PHE A 1 168 ? 15.994 3.071 -28.125 1.00 95.56 168 PHE A O 1
ATOM 1270 N N . ASP A 1 169 ? 17.069 1.899 -26.530 1.00 92.25 169 ASP A N 1
ATOM 1271 C CA . ASP A 1 169 ? 17.709 0.940 -27.421 1.00 92.25 169 ASP A CA 1
ATOM 1272 C C . ASP A 1 169 ? 17.600 -0.484 -26.852 1.00 92.25 169 ASP A C 1
ATOM 1274 O O . ASP A 1 169 ? 17.280 -0.665 -25.679 1.00 92.25 169 ASP A O 1
ATOM 1278 N N . GLY A 1 170 ? 17.805 -1.496 -27.697 1.00 89.00 170 GLY A N 1
ATOM 1279 C CA . GLY A 1 170 ? 17.627 -2.907 -27.339 1.00 89.00 170 GLY A CA 1
ATOM 1280 C C . GLY A 1 170 ? 16.587 -3.623 -28.202 1.00 89.00 170 GLY A C 1
ATOM 1281 O O . GLY A 1 170 ? 16.255 -3.175 -29.305 1.00 89.00 170 GLY A O 1
ATOM 1282 N N . THR A 1 171 ? 16.100 -4.762 -27.710 1.00 82.25 171 THR A N 1
ATOM 1283 C CA . THR A 1 171 ? 15.057 -5.557 -28.375 1.00 82.25 171 THR A CA 1
ATOM 1284 C C . THR A 1 171 ? 13.702 -5.075 -27.881 1.00 82.25 171 THR A C 1
ATOM 1286 O O . THR A 1 171 ? 13.263 -5.473 -26.809 1.00 82.25 171 THR A O 1
ATOM 1289 N N . LEU A 1 172 ? 13.082 -4.176 -28.647 1.00 87.56 172 LEU A N 1
ATOM 1290 C CA . LEU A 1 172 ? 11.839 -3.507 -28.269 1.00 87.56 172 LEU A CA 1
ATOM 1291 C C . LEU A 1 172 ? 10.663 -4.040 -29.096 1.00 87.56 172 LEU A C 1
ATOM 1293 O O . LEU A 1 172 ? 10.586 -3.787 -30.301 1.00 87.56 172 LEU A O 1
ATOM 1297 N N . GLU A 1 173 ? 9.739 -4.748 -28.456 1.00 86.00 173 GLU A N 1
ATOM 1298 C CA . GLU A 1 173 ? 8.460 -5.180 -29.022 1.00 86.00 173 GLU A CA 1
ATOM 1299 C C . GLU A 1 173 ? 7.380 -4.098 -28.880 1.00 86.00 173 GLU A C 1
ATOM 1301 O O . GLU A 1 173 ? 6.439 -4.052 -29.681 1.00 86.00 173 GLU A O 1
ATOM 1306 N N . ILE A 1 174 ? 7.507 -3.189 -27.902 1.00 88.12 174 ILE A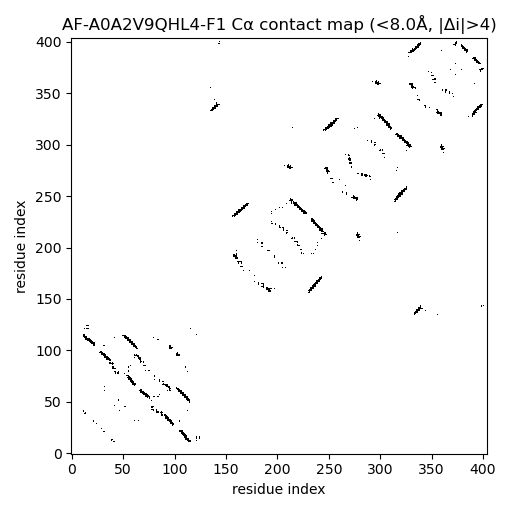 N 1
ATOM 1307 C CA . ILE A 1 174 ? 6.504 -2.137 -27.700 1.00 88.12 174 ILE A CA 1
ATOM 1308 C C . ILE A 1 174 ? 6.501 -1.099 -28.846 1.00 88.12 174 ILE A C 1
ATOM 1310 O O . ILE A 1 174 ? 7.566 -0.696 -29.329 1.00 88.12 174 ILE A O 1
ATOM 1314 N N . PRO A 1 175 ? 5.328 -0.586 -29.276 1.00 92.31 175 PRO A N 1
ATOM 1315 C CA . PRO A 1 175 ? 5.241 0.386 -30.366 1.00 92.31 175 PRO A CA 1
ATOM 1316 C C . PRO A 1 175 ? 5.970 1.704 -30.072 1.00 92.31 175 PRO A C 1
ATOM 1318 O O . PRO A 1 175 ? 5.954 2.208 -28.949 1.00 92.31 175 PRO A O 1
ATOM 1321 N N . ALA A 1 176 ? 6.508 2.343 -31.116 1.00 91.12 176 ALA A N 1
ATOM 1322 C CA . ALA A 1 176 ? 7.205 3.630 -30.998 1.00 91.12 176 ALA A CA 1
ATOM 1323 C C . ALA A 1 176 ? 6.339 4.746 -30.378 1.00 91.12 176 ALA A C 1
ATOM 1325 O O . ALA A 1 176 ? 6.856 5.644 -29.718 1.00 9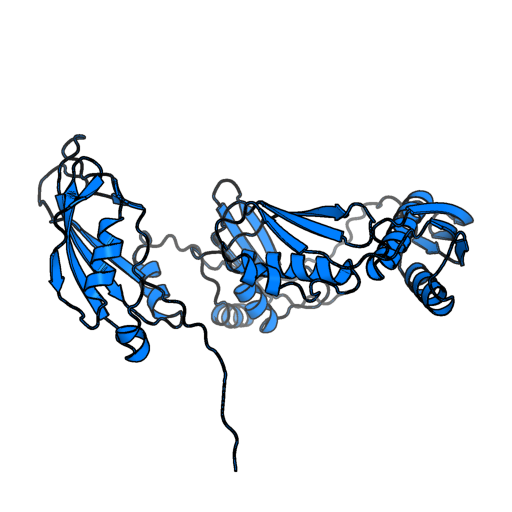1.12 176 ALA A O 1
ATOM 1326 N N . GLU A 1 177 ? 5.017 4.706 -30.568 1.00 92.69 177 GLU A N 1
ATOM 1327 C CA . GLU A 1 177 ? 4.099 5.651 -29.925 1.00 92.69 177 GLU A CA 1
ATOM 1328 C C . GLU A 1 177 ? 4.139 5.528 -28.397 1.00 92.69 177 GLU A C 1
ATOM 1330 O O . GLU A 1 177 ? 4.246 6.536 -27.698 1.00 92.69 177 GLU A O 1
ATOM 1335 N N . GLU A 1 178 ? 4.122 4.302 -27.877 1.00 91.38 178 GLU A N 1
ATOM 1336 C CA . GLU A 1 178 ? 4.182 4.049 -26.440 1.00 91.38 178 GLU A CA 1
ATOM 1337 C C . GLU A 1 178 ? 5.544 4.428 -25.866 1.00 91.38 178 GLU A C 1
ATOM 1339 O O . GLU A 1 178 ? 5.609 5.087 -24.829 1.00 91.38 178 GLU A O 1
ATOM 1344 N N . GLN A 1 179 ? 6.625 4.114 -26.581 1.00 93.25 179 GLN A N 1
ATOM 1345 C CA . GLN A 1 179 ? 7.972 4.571 -26.233 1.00 93.25 179 GLN A CA 1
ATOM 1346 C C . GLN A 1 179 ? 8.015 6.103 -26.104 1.00 93.25 179 GLN A C 1
ATOM 1348 O O . GLN A 1 179 ? 8.473 6.641 -25.096 1.00 93.25 179 GLN A O 1
ATOM 1353 N N . ASN A 1 180 ? 7.453 6.828 -27.075 1.00 93.50 180 ASN A N 1
ATOM 1354 C CA . ASN A 1 180 ? 7.402 8.290 -27.042 1.00 93.50 180 ASN A CA 1
ATOM 1355 C C . ASN A 1 180 ? 6.607 8.828 -25.844 1.00 93.50 180 ASN A C 1
ATOM 1357 O O . ASN A 1 180 ? 6.994 9.847 -25.267 1.00 93.50 180 ASN A O 1
ATOM 1361 N N . GLN A 1 181 ? 5.523 8.156 -25.447 1.00 93.62 181 GLN A N 1
ATOM 1362 C CA . GLN A 1 181 ? 4.749 8.524 -24.258 1.00 93.62 181 GLN A CA 1
ATOM 1363 C C . GLN A 1 181 ? 5.559 8.327 -22.970 1.00 93.62 181 GLN A C 1
ATOM 1365 O O . GLN A 1 181 ? 5.566 9.218 -22.119 1.00 93.62 181 GLN A O 1
ATOM 1370 N N . ILE A 1 182 ? 6.289 7.214 -22.842 1.00 93.31 182 ILE A N 1
ATOM 1371 C CA . ILE A 1 182 ? 7.149 6.946 -21.678 1.00 93.31 182 ILE A CA 1
ATOM 1372 C C . ILE A 1 182 ? 8.274 7.985 -21.600 1.00 93.31 182 ILE A C 1
ATOM 1374 O O . ILE A 1 182 ? 8.466 8.624 -20.564 1.00 93.31 182 ILE A O 1
ATOM 1378 N N . ALA A 1 183 ? 8.960 8.238 -22.719 1.00 95.25 183 ALA A N 1
ATOM 1379 C CA . ALA A 1 183 ? 9.983 9.276 -22.811 1.00 95.25 183 ALA A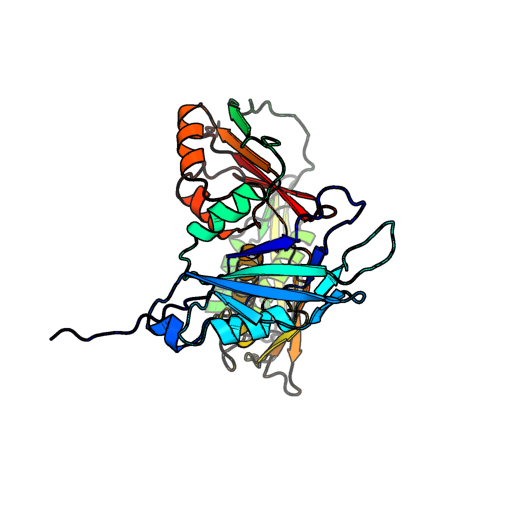 CA 1
ATOM 1380 C C . ALA A 1 183 ? 9.427 10.664 -22.449 1.00 95.25 183 ALA A C 1
ATOM 1382 O O . ALA A 1 183 ? 10.090 11.443 -21.766 1.00 95.25 183 ALA A O 1
ATOM 1383 N N . ALA A 1 184 ? 8.212 11.001 -22.891 1.00 95.31 184 ALA A N 1
ATOM 1384 C CA . ALA A 1 184 ? 7.573 12.269 -22.555 1.00 95.31 184 ALA A CA 1
ATOM 1385 C C . ALA A 1 184 ? 7.266 12.385 -21.054 1.00 95.31 184 ALA A C 1
ATOM 1387 O O . ALA A 1 184 ? 7.570 13.424 -20.470 1.00 95.31 184 ALA A O 1
ATOM 1388 N N . ALA A 1 185 ? 6.731 11.332 -20.430 1.00 93.50 185 ALA A N 1
ATOM 1389 C CA . ALA A 1 185 ? 6.442 11.309 -18.997 1.00 93.50 185 ALA A CA 1
ATOM 1390 C C . ALA A 1 185 ? 7.714 11.504 -18.155 1.00 93.50 185 ALA A C 1
ATOM 1392 O O . ALA A 1 185 ? 7.725 12.315 -17.230 1.00 93.50 185 ALA A O 1
ATOM 1393 N N . ILE A 1 186 ? 8.812 10.837 -18.530 1.00 94.00 186 ILE A N 1
ATOM 1394 C CA . ILE A 1 186 ? 10.113 10.981 -17.861 1.00 94.00 186 ILE A CA 1
ATOM 1395 C C . ILE A 1 186 ? 10.645 12.412 -17.998 1.00 94.00 186 ILE A C 1
ATOM 1397 O O . ILE A 1 186 ? 11.121 12.972 -17.015 1.00 94.00 186 ILE A O 1
ATOM 1401 N N . LYS A 1 187 ? 10.535 13.036 -19.179 1.00 93.94 187 LYS A N 1
ATOM 1402 C CA . LYS A 1 187 ? 11.007 14.415 -19.418 1.00 93.94 187 LYS A CA 1
ATOM 1403 C C . LYS A 1 187 ? 10.189 15.493 -18.701 1.00 93.94 187 LYS A C 1
ATOM 1405 O O . LYS A 1 187 ? 10.714 16.573 -18.449 1.00 93.94 187 LYS A O 1
ATOM 1410 N N . GLN A 1 188 ? 8.908 15.242 -18.436 1.00 91.88 188 GLN A N 1
ATOM 1411 C CA . GLN A 1 188 ? 8.000 16.220 -17.820 1.00 91.88 188 GLN A CA 1
ATOM 1412 C C . GLN A 1 188 ? 8.107 16.280 -16.292 1.00 91.88 188 GLN A C 1
ATOM 1414 O O . GLN A 1 188 ? 7.600 17.225 -15.691 1.00 91.88 188 GLN A O 1
ATOM 1419 N N . ARG A 1 189 ? 8.743 15.289 -15.662 1.00 91.00 189 ARG A N 1
ATOM 1420 C CA . ARG A 1 189 ? 8.913 15.235 -14.210 1.00 91.00 189 ARG A CA 1
ATOM 1421 C C . ARG A 1 189 ? 9.983 16.223 -13.738 1.00 91.00 189 ARG A C 1
ATOM 1423 O O . ARG A 1 189 ? 10.979 16.464 -14.419 1.00 91.00 189 ARG A O 1
ATOM 1430 N N . GLU A 1 190 ? 9.770 16.784 -12.553 1.00 90.12 190 GLU A N 1
ATOM 1431 C CA . GLU A 1 190 ? 10.749 17.633 -11.879 1.00 90.12 190 GLU A CA 1
ATOM 1432 C C . GLU A 1 190 ? 11.721 16.761 -11.083 1.00 90.12 190 GLU A C 1
ATOM 1434 O O . GLU A 1 190 ? 11.304 16.028 -10.186 1.00 90.12 190 GLU A O 1
ATOM 1439 N N . TYR A 1 191 ? 13.014 16.856 -11.396 1.00 90.62 191 TYR A N 1
ATOM 1440 C CA . TYR A 1 191 ? 14.062 16.145 -10.670 1.00 90.62 191 TYR A CA 1
ATOM 1441 C C . TYR A 1 191 ? 14.964 17.118 -9.928 1.00 90.62 191 TYR A C 1
ATOM 1443 O O . TYR A 1 191 ? 15.236 18.236 -10.382 1.00 90.62 191 TYR A O 1
ATOM 1451 N N . ARG A 1 192 ? 15.473 16.667 -8.785 1.00 87.44 192 ARG A N 1
ATOM 1452 C CA . ARG A 1 192 ? 16.445 17.404 -7.983 1.00 87.44 192 ARG A CA 1
ATOM 1453 C C . ARG A 1 192 ? 17.511 16.453 -7.459 1.00 87.44 192 ARG A C 1
ATOM 1455 O O . ARG A 1 192 ? 17.211 15.302 -7.162 1.00 87.44 192 ARG A O 1
ATOM 1462 N N . GLY A 1 193 ? 18.735 16.948 -7.337 1.00 88.00 193 GLY A N 1
ATOM 1463 C CA . GLY A 1 193 ? 19.866 16.190 -6.809 1.00 88.00 193 GLY A CA 1
ATOM 1464 C C . GLY A 1 193 ? 20.999 16.058 -7.821 1.00 88.00 193 GLY A C 1
ATOM 1465 O O . GLY A 1 193 ? 21.169 16.897 -8.703 1.00 88.00 193 GLY A O 1
ATOM 1466 N N . SER A 1 194 ? 21.823 15.022 -7.678 1.00 88.25 194 SER A N 1
ATOM 1467 C CA . SER A 1 194 ? 22.933 14.776 -8.603 1.00 88.25 194 SER A CA 1
ATOM 1468 C C . SER A 1 194 ? 22.444 14.208 -9.939 1.00 88.25 194 SER A C 1
ATOM 1470 O O . SER A 1 194 ? 21.425 13.525 -10.004 1.00 88.25 194 SER A O 1
ATOM 1472 N N . ALA A 1 195 ? 23.202 14.454 -11.012 1.00 87.56 195 ALA A N 1
ATOM 1473 C CA . ALA A 1 195 ? 22.913 13.876 -12.325 1.00 87.56 195 ALA A CA 1
ATOM 1474 C C . ALA A 1 195 ? 22.859 12.339 -12.280 1.00 87.56 195 ALA A C 1
ATOM 1476 O O . ALA A 1 195 ? 21.955 11.753 -12.869 1.00 87.56 195 ALA A O 1
ATOM 1477 N N . ASP A 1 196 ? 23.769 11.703 -11.538 1.00 87.50 196 ASP A N 1
ATOM 1478 C CA . ASP A 1 196 ? 23.801 10.245 -11.377 1.00 87.50 196 ASP A CA 1
ATOM 1479 C C . ASP A 1 196 ? 22.559 9.735 -10.634 1.00 87.50 196 ASP A C 1
ATOM 1481 O O . ASP A 1 196 ? 21.867 8.861 -11.141 1.00 87.50 196 ASP A O 1
ATOM 1485 N N . GLY A 1 197 ? 22.185 10.357 -9.507 1.00 88.31 197 GLY A N 1
ATOM 1486 C CA . GLY A 1 197 ? 20.999 9.942 -8.748 1.00 88.31 197 GLY A CA 1
ATOM 1487 C C . GLY A 1 197 ? 19.701 10.096 -9.544 1.00 88.31 197 GLY A C 1
ATOM 1488 O O . GLY A 1 197 ? 18.825 9.239 -9.482 1.00 88.31 197 GLY A O 1
ATOM 1489 N N . VAL A 1 198 ? 19.603 11.150 -10.359 1.00 90.81 198 VAL A N 1
ATOM 1490 C CA . VAL A 1 198 ? 18.471 11.346 -11.278 1.00 90.81 198 VAL A CA 1
ATOM 1491 C C . VAL A 1 198 ? 18.498 10.351 -12.439 1.00 90.81 198 VAL A C 1
ATOM 1493 O O . VAL A 1 198 ? 17.445 9.981 -12.950 1.00 90.81 198 VAL A O 1
ATOM 1496 N N . THR A 1 199 ? 19.679 9.887 -12.851 1.00 92.38 199 THR A N 1
ATOM 1497 C CA . THR A 1 199 ? 19.805 8.824 -13.858 1.00 92.38 199 THR A CA 1
ATOM 1498 C C . THR A 1 199 ? 19.253 7.515 -13.315 1.00 92.38 199 THR A C 1
ATOM 1500 O O . THR A 1 199 ? 18.419 6.904 -13.977 1.00 92.38 199 THR A O 1
ATOM 1503 N N . ASP A 1 200 ? 19.649 7.126 -12.101 1.00 91.00 200 ASP A N 1
ATOM 1504 C CA . ASP A 1 200 ? 19.135 5.924 -11.440 1.00 91.00 200 ASP A CA 1
ATOM 1505 C C . ASP A 1 200 ? 17.613 6.004 -11.232 1.00 91.00 200 ASP A C 1
ATOM 1507 O O . ASP A 1 200 ? 16.893 5.065 -11.577 1.00 91.00 200 ASP A O 1
ATOM 1511 N N . GLU A 1 201 ? 17.100 7.148 -10.755 1.00 91.25 201 GLU A N 1
ATOM 1512 C CA . GLU A 1 201 ? 15.654 7.379 -10.616 1.00 91.25 201 GLU A CA 1
ATOM 1513 C C . GLU A 1 201 ? 14.933 7.254 -11.966 1.00 91.25 201 GLU A C 1
ATOM 1515 O O . GLU A 1 201 ? 13.898 6.595 -12.062 1.00 91.25 201 GLU A O 1
ATOM 1520 N N . ALA A 1 202 ? 15.474 7.846 -13.032 1.00 93.31 202 ALA A N 1
ATOM 1521 C CA . ALA A 1 202 ? 14.858 7.782 -14.351 1.00 93.31 202 ALA A CA 1
ATOM 1522 C C . ALA A 1 202 ? 14.869 6.362 -14.940 1.00 93.31 202 ALA A C 1
ATOM 1524 O O . ALA A 1 202 ? 13.868 5.953 -15.528 1.00 93.31 202 ALA A O 1
ATOM 1525 N N . LEU A 1 203 ? 15.952 5.595 -14.768 1.00 93.75 203 LEU A N 1
ATOM 1526 C CA . LEU A 1 203 ? 16.020 4.194 -15.201 1.00 93.75 203 LEU A CA 1
ATOM 1527 C C . LEU A 1 203 ? 15.020 3.312 -14.440 1.00 93.75 203 LEU A C 1
ATOM 1529 O O . LEU A 1 203 ? 14.440 2.400 -15.032 1.00 93.75 203 LEU A O 1
ATOM 1533 N N . GLU A 1 204 ? 14.759 3.604 -13.164 1.00 91.69 204 GLU A N 1
ATOM 1534 C CA . GLU A 1 204 ? 13.687 2.945 -12.413 1.00 91.69 204 GLU A CA 1
ATOM 1535 C C . GLU A 1 204 ? 12.313 3.246 -13.021 1.00 91.69 204 GLU A C 1
ATOM 1537 O O . GLU A 1 204 ? 11.525 2.332 -13.245 1.00 91.69 204 GLU A O 1
ATOM 1542 N N . LEU A 1 205 ? 12.037 4.504 -13.380 1.00 92.38 205 LEU A N 1
ATOM 1543 C CA . LEU A 1 205 ? 10.768 4.884 -14.017 1.00 92.38 205 LEU A CA 1
ATOM 1544 C C . LEU A 1 205 ? 10.576 4.231 -15.387 1.00 92.38 205 LEU A C 1
ATOM 1546 O O . LEU A 1 205 ? 9.454 3.860 -15.738 1.00 92.38 205 LEU A O 1
ATOM 1550 N N . VAL A 1 206 ? 11.659 4.064 -16.153 1.00 94.75 206 VAL A N 1
ATOM 1551 C CA . VAL A 1 206 ? 11.645 3.260 -17.384 1.00 94.75 206 VAL A CA 1
ATOM 1552 C C . VAL A 1 206 ? 11.237 1.827 -17.044 1.00 94.75 206 VAL A C 1
ATOM 1554 O O . VAL A 1 206 ? 10.282 1.318 -17.621 1.00 94.75 206 VAL A O 1
ATOM 1557 N N . ARG A 1 207 ? 11.881 1.189 -16.061 1.00 92.81 207 ARG A N 1
ATOM 1558 C CA . ARG A 1 207 ? 11.533 -0.178 -15.645 1.00 92.81 207 ARG A CA 1
ATOM 1559 C C . ARG A 1 207 ? 10.065 -0.299 -15.235 1.00 92.81 207 ARG A C 1
ATOM 1561 O O . ARG A 1 207 ? 9.370 -1.190 -15.718 1.00 92.81 207 ARG A O 1
ATOM 1568 N N . GLU A 1 208 ? 9.573 0.617 -14.403 1.00 90.19 208 GLU A N 1
ATOM 1569 C CA . GLU A 1 208 ? 8.174 0.647 -13.968 1.00 90.19 208 GLU A CA 1
ATOM 1570 C C . GLU A 1 208 ? 7.203 0.751 -15.149 1.00 90.19 208 GLU A C 1
ATOM 1572 O O . GLU A 1 208 ? 6.189 0.054 -15.176 1.00 90.19 208 GLU A O 1
ATOM 1577 N N . ALA A 1 209 ? 7.517 1.579 -16.148 1.00 93.06 209 ALA A N 1
ATOM 1578 C CA . ALA A 1 209 ? 6.667 1.758 -17.319 1.00 93.06 209 ALA A CA 1
ATOM 1579 C C . ALA A 1 209 ? 6.540 0.476 -18.162 1.00 93.06 209 ALA A C 1
ATOM 1581 O O . ALA A 1 209 ? 5.468 0.211 -18.716 1.00 93.06 209 ALA A O 1
ATOM 1582 N N . TRP A 1 210 ? 7.596 -0.334 -18.248 1.00 93.75 210 TRP A N 1
ATOM 1583 C CA . TRP A 1 210 ? 7.542 -1.649 -18.898 1.00 93.75 210 TRP A CA 1
ATOM 1584 C C . TRP A 1 210 ? 6.795 -2.683 -18.046 1.00 93.75 210 TRP A C 1
ATOM 1586 O O . TRP A 1 210 ? 5.983 -3.447 -18.571 1.00 93.75 210 TRP A O 1
ATOM 1596 N N . GLN A 1 211 ? 6.966 -2.661 -16.722 1.00 92.31 211 GLN A N 1
ATOM 1597 C CA . GLN A 1 211 ? 6.203 -3.524 -15.809 1.00 92.31 211 GLN A CA 1
ATOM 1598 C C . GLN A 1 211 ? 4.698 -3.208 -15.809 1.00 92.31 211 GLN A C 1
ATOM 1600 O O . GLN A 1 211 ? 3.866 -4.107 -15.683 1.00 92.31 211 GLN A O 1
ATOM 1605 N N . ASP A 1 212 ? 4.318 -1.948 -16.019 1.00 92.31 212 ASP A N 1
ATOM 1606 C CA . ASP A 1 212 ? 2.923 -1.540 -16.224 1.00 92.31 212 ASP A CA 1
ATOM 1607 C C . ASP A 1 212 ? 2.334 -2.106 -17.537 1.00 92.31 212 ASP A C 1
ATOM 1609 O O . ASP A 1 212 ? 1.122 -2.082 -17.744 1.00 92.31 212 ASP A O 1
ATOM 1613 N N . ARG A 1 213 ? 3.163 -2.679 -18.414 1.00 92.56 213 ARG A N 1
ATOM 1614 C CA . ARG A 1 213 ? 2.754 -3.333 -19.667 1.00 92.56 213 ARG A CA 1
ATOM 1615 C C . ARG A 1 213 ? 2.909 -4.854 -19.639 1.00 92.56 213 ARG A C 1
ATOM 1617 O O . ARG A 1 213 ? 2.701 -5.494 -20.664 1.00 92.56 213 ARG A O 1
ATOM 1624 N N . GLY A 1 214 ? 3.251 -5.441 -18.494 1.00 92.44 214 GLY A N 1
ATOM 1625 C CA . GLY A 1 214 ? 3.371 -6.893 -18.324 1.00 92.44 214 GLY A CA 1
ATOM 1626 C C . GLY A 1 214 ? 4.780 -7.449 -18.468 1.00 92.44 214 GLY A C 1
ATOM 1627 O O . GLY A 1 214 ? 4.974 -8.640 -18.245 1.00 92.44 214 GLY A O 1
ATOM 1628 N N . TYR A 1 215 ? 5.778 -6.613 -18.744 1.00 94.00 215 TYR A N 1
ATOM 1629 C CA . TYR A 1 215 ? 7.175 -7.036 -18.826 1.00 94.00 215 TYR A CA 1
ATOM 1630 C C . TYR A 1 215 ? 7.811 -7.032 -17.430 1.00 94.00 215 TYR A C 1
ATOM 1632 O O . TYR A 1 215 ? 8.551 -6.127 -17.061 1.00 94.00 215 TYR A O 1
ATOM 1640 N N . PHE A 1 216 ? 7.480 -8.024 -16.598 1.00 91.00 216 PHE A N 1
ATOM 1641 C CA . PHE A 1 216 ? 7.968 -8.094 -15.208 1.00 91.00 216 PHE A CA 1
ATOM 1642 C C . PHE A 1 216 ? 9.418 -8.570 -15.078 1.00 91.00 216 PHE A C 1
ATOM 1644 O O . PHE A 1 216 ? 10.056 -8.302 -14.061 1.00 91.00 216 PHE A O 1
ATOM 1651 N N . LYS A 1 217 ? 9.938 -9.243 -16.109 1.00 90.88 217 LYS A N 1
ATOM 1652 C CA . LYS A 1 217 ? 11.338 -9.677 -16.203 1.00 90.88 217 LYS A CA 1
ATOM 1653 C C . LYS A 1 217 ? 12.242 -8.646 -16.893 1.00 90.88 217 LYS A C 1
ATOM 1655 O O . LYS A 1 217 ? 13.423 -8.926 -17.077 1.00 90.88 217 LYS A O 1
ATOM 1660 N N . VAL A 1 218 ? 11.700 -7.473 -17.243 1.00 93.44 218 VAL A N 1
ATOM 1661 C CA . VAL A 1 218 ? 12.439 -6.424 -17.950 1.00 93.44 218 VAL A CA 1
ATOM 1662 C C . VAL A 1 218 ? 13.712 -6.042 -17.201 1.00 93.44 218 VAL A C 1
ATOM 1664 O O . VAL A 1 218 ? 13.691 -5.754 -15.999 1.00 93.44 218 VAL A O 1
ATOM 1667 N N . GLN A 1 219 ? 14.822 -6.001 -17.928 1.00 93.69 219 GLN A N 1
ATOM 1668 C CA . GLN A 1 219 ? 16.073 -5.448 -17.436 1.00 93.69 219 GLN A CA 1
ATOM 1669 C C . GLN A 1 219 ? 16.307 -4.101 -18.101 1.00 93.69 219 GLN A C 1
ATOM 1671 O O . GLN A 1 219 ? 16.242 -3.969 -19.321 1.00 93.69 219 GLN A O 1
ATOM 1676 N N . VAL A 1 220 ? 16.562 -3.092 -17.274 1.00 94.25 220 VAL A N 1
ATOM 1677 C CA . VAL A 1 220 ? 16.836 -1.732 -17.729 1.00 94.25 220 VAL A CA 1
ATOM 1678 C C . VAL A 1 220 ? 18.189 -1.326 -17.187 1.00 94.25 220 VAL A C 1
ATOM 1680 O O . VAL A 1 220 ? 18.387 -1.258 -15.973 1.00 94.25 220 VAL A O 1
ATOM 1683 N N . THR A 1 221 ? 19.106 -1.042 -18.099 1.00 93.81 221 THR A N 1
ATOM 1684 C CA . THR A 1 221 ? 20.425 -0.484 -17.802 1.00 93.81 221 THR A CA 1
ATOM 1685 C C . THR A 1 221 ? 20.631 0.758 -18.643 1.00 93.81 221 THR A C 1
ATOM 1687 O O . THR A 1 221 ? 20.049 0.880 -19.715 1.00 93.81 221 THR A O 1
ATOM 1690 N N . GLY A 1 222 ? 21.471 1.684 -18.212 1.00 92.81 222 GLY A N 1
ATOM 1691 C CA . GLY A 1 222 ? 21.706 2.868 -19.015 1.00 92.81 222 GLY A CA 1
ATOM 1692 C C . GLY A 1 222 ? 22.691 3.817 -18.383 1.00 92.81 222 GLY A C 1
ATOM 1693 O O . GLY A 1 222 ? 23.220 3.577 -17.301 1.00 92.81 222 GLY A O 1
ATOM 1694 N N . GLU A 1 223 ? 22.916 4.908 -19.090 1.00 92.62 223 GLU A N 1
ATOM 1695 C CA . GLU A 1 223 ? 23.766 6.000 -18.650 1.00 92.62 223 GLU A CA 1
ATOM 1696 C C . GLU A 1 223 ? 23.139 7.325 -19.070 1.00 92.62 223 GLU A C 1
ATOM 1698 O O . GLU A 1 223 ? 22.328 7.395 -20.003 1.00 92.62 223 GLU A O 1
ATOM 1703 N N . SER A 1 224 ? 23.534 8.400 -18.395 1.00 92.00 224 SER A N 1
ATOM 1704 C CA . SER A 1 224 ? 23.204 9.744 -18.840 1.00 92.00 224 SER A CA 1
ATOM 1705 C C . SER A 1 224 ? 24.451 10.516 -19.239 1.00 92.00 224 SER A C 1
ATOM 1707 O O . SER A 1 224 ? 25.555 10.307 -18.737 1.00 92.00 224 SER A O 1
ATOM 1709 N N . LYS A 1 225 ? 24.270 11.435 -20.185 1.00 94.12 225 LYS A N 1
ATOM 1710 C CA . LYS A 1 225 ? 25.303 12.372 -20.618 1.00 94.12 225 LYS A CA 1
ATOM 1711 C C . LYS A 1 225 ? 24.898 13.769 -20.205 1.00 94.12 225 LYS A C 1
ATOM 1713 O O . LYS A 1 225 ? 23.835 14.256 -20.590 1.00 94.12 225 LYS A O 1
ATOM 1718 N N . ILE A 1 226 ? 25.764 14.430 -19.446 1.00 92.38 226 ILE A N 1
ATOM 1719 C CA . ILE A 1 226 ? 25.573 15.829 -19.069 1.00 92.38 226 ILE A CA 1
ATOM 1720 C C . ILE A 1 226 ? 25.757 16.693 -20.318 1.00 92.38 226 ILE A C 1
ATOM 1722 O O . ILE A 1 226 ? 26.844 16.771 -20.885 1.00 92.38 226 ILE A O 1
ATOM 1726 N N . ILE A 1 227 ? 24.682 17.357 -20.734 1.00 93.50 227 ILE A N 1
ATOM 1727 C CA . ILE A 1 227 ? 24.672 18.296 -21.861 1.00 93.50 227 ILE A CA 1
ATOM 1728 C C . ILE A 1 227 ? 25.188 19.659 -21.395 1.00 93.50 227 ILE A C 1
ATOM 1730 O O . ILE A 1 227 ? 25.992 20.307 -22.061 1.00 93.50 227 ILE A O 1
ATOM 1734 N N . SER A 1 228 ? 24.709 20.108 -20.236 1.00 88.81 228 SER A N 1
ATOM 1735 C CA . SER A 1 228 ? 25.128 21.359 -19.608 1.00 88.81 228 SER A CA 1
ATOM 1736 C C . SER A 1 228 ? 24.931 21.254 -18.106 1.00 88.81 228 SER A C 1
ATOM 1738 O O . SER A 1 228 ? 23.882 20.786 -17.671 1.00 88.81 228 SER A O 1
ATOM 1740 N N . SER A 1 229 ? 25.880 21.737 -17.315 1.00 88.12 229 SER A N 1
ATOM 1741 C CA . SER A 1 229 ? 25.750 21.770 -15.860 1.00 88.12 229 SER A CA 1
ATOM 1742 C C . SER A 1 229 ? 26.258 23.097 -15.311 1.00 88.12 229 SER A C 1
ATOM 1744 O O . SER A 1 229 ? 27.260 23.637 -15.781 1.00 88.12 229 SER A O 1
ATOM 1746 N N . ASN A 1 230 ? 25.526 23.641 -14.345 1.00 85.62 230 ASN A N 1
ATOM 1747 C CA . ASN A 1 230 ? 25.905 24.788 -13.533 1.00 85.62 230 ASN A CA 1
ATOM 1748 C C . ASN A 1 230 ? 25.525 24.510 -12.060 1.00 85.62 230 ASN A C 1
ATOM 1750 O O . ASN A 1 230 ? 24.829 23.531 -11.791 1.00 85.62 230 ASN A O 1
ATOM 1754 N N . PRO A 1 231 ? 25.944 25.352 -11.095 1.00 81.12 231 PRO A N 1
ATOM 1755 C CA . PRO A 1 231 ? 25.717 25.089 -9.668 1.00 81.12 231 PRO A CA 1
ATOM 1756 C C . PRO A 1 231 ? 24.247 24.972 -9.238 1.00 81.12 231 PRO A C 1
ATOM 1758 O O . PRO A 1 231 ? 23.979 24.513 -8.133 1.00 81.12 231 PRO A O 1
ATOM 1761 N N . VAL A 1 232 ? 23.304 25.415 -10.074 1.00 83.00 232 VAL A N 1
ATOM 1762 C CA . VAL A 1 232 ? 21.870 25.486 -9.754 1.00 83.00 232 VAL A CA 1
ATOM 1763 C C . VAL A 1 232 ? 21.055 24.491 -10.580 1.00 83.00 232 VAL A C 1
ATOM 1765 O O . VAL A 1 232 ? 20.005 24.035 -10.136 1.00 83.00 232 VAL A O 1
ATOM 1768 N N . SER A 1 233 ? 21.519 24.149 -11.782 1.00 87.50 233 SER A N 1
ATOM 1769 C CA . SER A 1 233 ? 20.780 23.317 -12.725 1.00 87.50 233 SER A CA 1
ATOM 1770 C C . SER A 1 233 ? 21.692 22.499 -13.635 1.00 87.50 233 SER A C 1
ATOM 1772 O O . SER A 1 233 ? 22.730 22.971 -14.105 1.00 87.50 233 SER A O 1
ATOM 1774 N N . SER A 1 234 ? 21.264 21.277 -13.934 1.00 90.25 234 SER A N 1
ATOM 1775 C CA . SER A 1 234 ? 21.903 20.398 -14.910 1.00 90.25 234 SER A CA 1
ATOM 1776 C C . SER A 1 234 ? 20.902 19.913 -15.950 1.00 90.25 234 SER A C 1
ATOM 1778 O O . SER A 1 234 ? 19.728 19.696 -15.666 1.00 90.25 234 SER A O 1
ATOM 1780 N N . ARG A 1 235 ? 21.372 19.740 -17.183 1.00 93.25 235 ARG A N 1
ATOM 1781 C CA . ARG A 1 235 ? 20.626 19.124 -18.278 1.00 93.25 235 ARG A CA 1
ATOM 1782 C C . ARG A 1 235 ? 21.338 17.858 -18.702 1.00 93.25 235 ARG A C 1
ATOM 1784 O O . ARG A 1 235 ? 22.533 17.913 -19.000 1.00 93.25 235 ARG A O 1
ATOM 1791 N N . ILE A 1 236 ? 20.602 16.759 -18.765 1.00 94.56 236 ILE A N 1
ATOM 1792 C CA . ILE A 1 236 ? 21.134 15.450 -19.140 1.00 94.56 236 ILE A CA 1
ATOM 1793 C C . ILE A 1 236 ? 20.356 14.858 -20.320 1.00 94.56 236 ILE A C 1
ATOM 1795 O O . ILE A 1 236 ? 19.175 15.161 -20.504 1.00 94.56 236 ILE A O 1
ATOM 1799 N N . ALA A 1 237 ? 21.024 14.036 -21.123 1.00 95.25 237 ALA A N 1
ATOM 1800 C CA . ALA A 1 237 ? 20.407 13.122 -22.081 1.00 95.25 237 ALA A CA 1
ATOM 1801 C C . ALA A 1 237 ? 20.510 11.702 -21.521 1.00 95.25 237 ALA A C 1
ATOM 1803 O O . ALA A 1 237 ? 21.609 11.279 -21.167 1.00 95.25 237 ALA A O 1
ATOM 1804 N N . LEU A 1 238 ? 19.391 10.989 -21.441 1.00 96.56 238 LEU A N 1
ATOM 1805 C CA . LEU A 1 238 ? 19.314 9.618 -20.946 1.00 96.56 238 LEU A CA 1
ATOM 1806 C C . LEU A 1 238 ? 19.353 8.633 -22.119 1.00 96.56 238 LEU A C 1
ATOM 1808 O O . LEU A 1 238 ? 18.562 8.767 -23.054 1.00 96.56 238 LEU A O 1
ATOM 1812 N N . ASN A 1 239 ? 20.231 7.634 -22.040 1.00 95.88 239 ASN A N 1
ATOM 1813 C CA . ASN A 1 239 ? 20.205 6.474 -22.923 1.00 95.88 239 ASN A CA 1
ATOM 1814 C C . ASN A 1 239 ? 19.923 5.217 -22.098 1.00 95.88 239 ASN A C 1
ATOM 1816 O O . ASN A 1 239 ? 20.726 4.858 -21.235 1.00 95.88 239 ASN A O 1
ATOM 1820 N N . ALA A 1 240 ? 18.786 4.576 -22.353 1.00 95.94 240 ALA A N 1
ATOM 1821 C CA . ALA A 1 240 ? 18.353 3.380 -21.647 1.00 95.94 240 ALA A CA 1
ATOM 1822 C C . ALA A 1 240 ? 18.330 2.180 -22.603 1.00 95.94 240 ALA A C 1
ATOM 1824 O O . ALA A 1 240 ? 17.559 2.145 -23.562 1.00 95.94 240 ALA A O 1
ATOM 1825 N N . HIS A 1 241 ? 19.167 1.196 -22.294 1.00 95.94 241 HIS A N 1
ATOM 1826 C CA . HIS A 1 241 ? 19.189 -0.115 -22.918 1.00 95.94 241 HIS A CA 1
ATOM 1827 C C . HIS A 1 241 ? 18.192 -1.035 -22.211 1.00 95.94 241 HIS A C 1
ATOM 1829 O O . HIS A 1 241 ? 18.253 -1.200 -20.985 1.00 95.94 241 HIS A O 1
ATOM 1835 N N . ILE A 1 242 ? 17.278 -1.623 -22.978 1.00 96.31 242 ILE A N 1
ATOM 1836 C CA . ILE A 1 242 ? 16.158 -2.407 -22.463 1.00 96.31 242 ILE A CA 1
ATOM 1837 C C . ILE A 1 242 ? 16.201 -3.821 -23.037 1.00 96.31 242 ILE A C 1
ATOM 1839 O O . ILE A 1 242 ? 16.235 -4.027 -24.252 1.00 96.31 242 ILE A O 1
ATOM 1843 N N . ASP A 1 243 ? 16.133 -4.788 -22.129 1.00 93.69 243 ASP A N 1
ATOM 1844 C CA . ASP A 1 243 ? 15.868 -6.188 -22.430 1.00 93.69 243 ASP A CA 1
ATOM 1845 C C . ASP A 1 243 ? 14.496 -6.558 -21.859 1.00 93.69 243 ASP A C 1
ATOM 1847 O O . ASP A 1 243 ? 14.351 -6.848 -20.666 1.00 93.69 243 ASP A O 1
ATOM 1851 N N . GLU A 1 244 ? 13.469 -6.463 -22.705 1.00 89.69 244 GLU A N 1
ATOM 1852 C CA . GLU A 1 244 ? 12.057 -6.566 -22.315 1.00 89.69 244 GLU A CA 1
ATOM 1853 C C . GLU A 1 244 ? 11.700 -7.923 -21.712 1.00 89.69 244 GLU A C 1
ATOM 1855 O O . GLU A 1 244 ? 10.903 -7.981 -20.771 1.00 89.69 244 GLU A O 1
ATOM 1860 N N . HIS A 1 245 ? 12.326 -8.990 -22.220 1.00 90.12 245 HIS A N 1
ATOM 1861 C CA . HIS A 1 245 ? 11.865 -10.366 -22.053 1.00 90.12 245 HIS A CA 1
ATOM 1862 C C . HIS A 1 245 ? 10.390 -10.541 -22.485 1.00 90.12 245 HIS A C 1
ATOM 1864 O O . HIS A 1 245 ? 9.778 -9.666 -23.092 1.00 90.12 245 HIS A O 1
ATOM 1870 N N . GLU A 1 246 ? 9.813 -11.713 -22.231 1.00 90.44 246 GLU A N 1
ATOM 1871 C CA . GLU A 1 246 ? 8.443 -12.030 -22.637 1.00 90.44 246 GLU A CA 1
ATOM 1872 C C . GLU A 1 246 ? 7.403 -11.311 -21.763 1.00 90.44 246 GLU A C 1
ATOM 1874 O O . GLU A 1 246 ? 7.568 -11.152 -20.549 1.00 90.44 246 GLU A O 1
ATOM 1879 N N . GLN A 1 247 ? 6.288 -10.915 -22.382 1.00 93.25 247 GLN A N 1
ATOM 1880 C CA . GLN A 1 247 ? 5.156 -10.324 -21.676 1.00 93.25 247 GLN A CA 1
ATOM 1881 C C . GLN A 1 247 ? 4.438 -11.373 -20.812 1.00 93.25 247 GLN A C 1
ATOM 1883 O O . GLN A 1 247 ? 3.920 -12.373 -21.315 1.00 93.25 247 GLN A O 1
ATOM 1888 N N . CYS A 1 248 ? 4.327 -11.102 -19.512 1.00 94.19 248 CYS A N 1
ATOM 1889 C CA . CYS A 1 248 ? 3.670 -11.984 -18.555 1.00 94.19 248 CYS A CA 1
ATOM 1890 C C . CYS A 1 248 ? 2.202 -11.592 -18.311 1.00 94.19 248 CYS A C 1
ATOM 1892 O O . CYS A 1 248 ? 1.821 -10.416 -18.276 1.00 94.19 248 CYS A O 1
ATOM 1894 N N . ARG A 1 249 ? 1.369 -12.595 -18.039 1.00 96.25 249 ARG A N 1
ATOM 1895 C CA . ARG A 1 249 ? 0.014 -12.456 -17.493 1.00 96.25 249 ARG A CA 1
ATOM 1896 C C . ARG A 1 249 ? 0.014 -12.699 -15.989 1.00 96.25 249 ARG A C 1
ATOM 1898 O O . ARG A 1 249 ? 0.893 -13.370 -15.458 1.00 96.25 249 ARG A O 1
ATOM 1905 N N . LEU A 1 250 ? -0.984 -12.172 -15.292 1.00 97.25 250 LEU A N 1
ATOM 1906 C CA . LEU A 1 250 ? -1.184 -12.474 -13.881 1.00 97.25 250 LEU A CA 1
ATOM 1907 C C . LEU A 1 250 ? -1.601 -13.945 -13.723 1.00 97.25 250 LEU A C 1
ATOM 1909 O O . LEU A 1 250 ? -2.586 -14.369 -14.320 1.00 97.25 250 LEU A O 1
ATOM 1913 N N . GLY A 1 251 ? -0.866 -14.709 -12.918 1.00 95.88 251 GLY A N 1
ATOM 1914 C CA . GLY A 1 251 ? -1.224 -16.068 -12.512 1.00 95.88 251 GLY A CA 1
ATOM 1915 C C . GLY A 1 251 ? -2.232 -16.044 -11.365 1.00 95.88 251 GLY A C 1
ATOM 1916 O O . GLY A 1 251 ? -3.430 -15.903 -11.590 1.00 95.88 251 GLY A O 1
ATOM 1917 N N . GLU A 1 252 ? -1.743 -16.156 -10.131 1.00 96.06 252 GLU A N 1
ATOM 1918 C CA . GLU A 1 252 ? -2.552 -16.034 -8.912 1.00 96.06 252 GLU A CA 1
ATOM 1919 C C . GLU A 1 252 ? -1.996 -14.973 -7.951 1.00 96.06 252 GLU A C 1
ATOM 1921 O O . GLU A 1 252 ? -0.810 -14.643 -7.975 1.00 96.06 252 GLU A O 1
ATOM 1926 N N . ILE A 1 253 ? -2.856 -14.454 -7.071 1.00 96.19 253 ILE A N 1
ATOM 1927 C CA . ILE A 1 253 ? -2.445 -13.634 -5.924 1.00 96.19 253 ILE A CA 1
ATOM 1928 C C . ILE A 1 253 ? -2.852 -14.369 -4.653 1.00 96.19 253 ILE A C 1
ATOM 1930 O O . ILE A 1 253 ? -4.044 -14.604 -4.425 1.00 96.19 253 ILE A O 1
ATOM 1934 N N . THR A 1 254 ? -1.873 -14.714 -3.822 1.00 95.06 254 THR A N 1
ATOM 1935 C CA . THR A 1 254 ? -2.087 -15.404 -2.548 1.00 95.06 254 THR A CA 1
ATOM 1936 C C . THR A 1 254 ? -1.697 -14.515 -1.369 1.00 95.06 254 THR A C 1
ATOM 1938 O O . THR A 1 254 ? -0.994 -13.519 -1.525 1.00 95.06 254 THR A O 1
ATOM 1941 N N . PHE A 1 255 ? -2.193 -14.856 -0.179 1.00 95.06 255 PHE A N 1
ATOM 1942 C CA . PHE A 1 255 ? -1.959 -14.093 1.046 1.00 95.06 255 PHE A CA 1
ATOM 1943 C C . PHE A 1 255 ? -1.491 -15.027 2.155 1.00 95.06 255 PHE A C 1
ATOM 1945 O O . PHE A 1 255 ? -2.074 -16.099 2.354 1.00 95.06 255 PHE A O 1
ATOM 1952 N N . ARG A 1 256 ? -0.460 -14.603 2.888 1.00 93.12 256 ARG A N 1
ATOM 1953 C CA . ARG A 1 256 ? 0.084 -15.306 4.055 1.00 93.12 256 ARG A CA 1
ATOM 1954 C C . ARG A 1 256 ? 0.192 -14.335 5.230 1.00 93.12 256 ARG A C 1
ATOM 1956 O O . ARG A 1 256 ? 0.421 -13.148 5.046 1.00 93.12 256 ARG A O 1
ATOM 1963 N N . GLY A 1 257 ? 0.017 -14.828 6.455 1.00 84.19 257 GLY A N 1
ATOM 1964 C CA . GLY A 1 257 ? 0.156 -14.013 7.674 1.00 84.19 257 GLY A CA 1
ATOM 1965 C C . GLY A 1 257 ? -1.086 -13.208 8.084 1.00 84.19 257 GLY A C 1
ATOM 1966 O O . GLY A 1 257 ? -1.148 -12.739 9.221 1.00 84.19 257 GLY A O 1
ATOM 1967 N N . ASN A 1 258 ? -2.116 -13.133 7.236 1.00 87.12 258 ASN A N 1
ATOM 1968 C CA . ASN A 1 258 ? -3.383 -12.470 7.541 1.00 87.12 258 ASN A CA 1
ATOM 1969 C C . ASN A 1 258 ? -4.219 -13.268 8.562 1.00 87.12 258 ASN A C 1
ATOM 1971 O O . ASN A 1 258 ? -4.701 -14.368 8.287 1.00 87.12 258 ASN A O 1
ATOM 1975 N N . LYS A 1 259 ? -4.417 -12.707 9.758 1.00 88.56 259 LYS A N 1
ATOM 1976 C CA . LYS A 1 259 ? -5.190 -13.311 10.860 1.00 88.56 259 LYS A CA 1
ATOM 1977 C C . LYS A 1 259 ? -6.509 -12.586 11.079 1.00 88.56 259 LYS A C 1
ATOM 1979 O O . LYS A 1 259 ? -7.509 -13.217 11.412 1.00 88.56 259 LYS A O 1
ATOM 1984 N N . THR A 1 260 ? -6.510 -11.273 10.883 1.00 84.06 260 THR A N 1
ATOM 1985 C CA . THR A 1 260 ? -7.663 -10.411 11.138 1.00 84.06 260 THR A CA 1
ATOM 1986 C C . THR A 1 260 ? -8.687 -10.521 10.013 1.00 84.06 260 THR A C 1
ATOM 1988 O O . THR A 1 260 ? -9.871 -10.751 10.263 1.00 84.06 260 THR A O 1
ATOM 1991 N N . ILE A 1 261 ? -8.237 -10.416 8.759 1.00 83.00 261 ILE A N 1
ATOM 1992 C CA . ILE A 1 261 ? -9.082 -10.630 7.581 1.00 83.00 261 ILE A CA 1
ATOM 1993 C C . ILE A 1 261 ? -8.710 -11.978 6.966 1.00 83.00 261 ILE A C 1
ATOM 1995 O O . ILE A 1 261 ? -7.892 -12.057 6.058 1.00 83.00 261 ILE A O 1
ATOM 1999 N N . SER A 1 262 ? -9.316 -13.056 7.463 1.00 85.38 262 SER A N 1
ATOM 2000 C CA . SER A 1 262 ? -9.025 -14.430 7.017 1.00 85.38 262 SER A CA 1
ATOM 2001 C C . SER A 1 262 ? -9.651 -14.804 5.667 1.00 85.38 262 SER A C 1
ATOM 2003 O O . SER A 1 262 ? -9.334 -15.842 5.089 1.00 85.38 262 SER A O 1
ATOM 2005 N N . ASN A 1 263 ? -10.561 -13.978 5.141 1.00 86.44 263 ASN A N 1
ATOM 2006 C CA . ASN A 1 263 ? -11.211 -14.234 3.861 1.00 86.44 263 ASN A CA 1
ATOM 2007 C C . ASN A 1 263 ? -10.326 -13.785 2.688 1.00 86.44 263 ASN A C 1
ATOM 2009 O O . ASN A 1 263 ? -10.471 -12.675 2.174 1.00 86.44 263 ASN A O 1
ATOM 2013 N N . ASN A 1 264 ? -9.464 -14.688 2.220 1.00 89.88 264 ASN A N 1
ATOM 2014 C CA . ASN A 1 264 ? -8.553 -14.435 1.098 1.00 89.88 264 ASN A CA 1
ATOM 2015 C C . ASN A 1 264 ? -9.279 -14.042 -0.196 1.00 89.88 264 ASN A C 1
ATOM 2017 O O . ASN A 1 264 ? -8.747 -13.259 -0.976 1.00 89.88 264 ASN A O 1
ATOM 2021 N N . ARG A 1 265 ? -10.510 -14.524 -0.421 1.00 90.50 265 ARG A N 1
ATOM 2022 C CA . ARG A 1 265 ? -11.304 -14.122 -1.592 1.00 90.50 265 ARG A CA 1
ATOM 2023 C C . ARG A 1 265 ? -11.676 -12.643 -1.524 1.00 90.50 265 ARG A C 1
ATOM 2025 O O . ARG A 1 265 ? -11.529 -11.942 -2.514 1.00 90.50 265 ARG A O 1
ATOM 2032 N N . ALA A 1 266 ? -12.090 -12.160 -0.353 1.00 87.06 266 ALA A N 1
ATOM 2033 C CA . ALA A 1 266 ? -12.395 -10.744 -0.171 1.00 87.06 266 ALA A CA 1
ATOM 2034 C C . ALA A 1 266 ? -11.152 -9.861 -0.361 1.00 87.06 266 ALA A C 1
ATOM 2036 O O . ALA A 1 266 ? -11.263 -8.791 -0.949 1.00 87.06 266 ALA A O 1
ATOM 2037 N N . LEU A 1 267 ? -9.974 -10.317 0.086 1.00 89.44 267 LEU A N 1
ATOM 2038 C CA . LEU A 1 267 ? -8.708 -9.617 -0.159 1.00 89.44 267 LEU A CA 1
ATOM 2039 C C . LEU A 1 267 ? -8.339 -9.618 -1.650 1.00 89.44 267 LEU A C 1
ATOM 2041 O O . LEU A 1 267 ? -7.970 -8.579 -2.191 1.00 89.44 267 LEU A O 1
ATOM 2045 N N . ARG A 1 268 ? -8.512 -10.752 -2.339 1.00 93.88 268 ARG A N 1
ATOM 2046 C CA . ARG A 1 268 ? -8.292 -10.882 -3.787 1.00 93.88 268 ARG A CA 1
ATOM 2047 C C . ARG A 1 268 ? -9.206 -9.965 -4.601 1.00 93.88 268 ARG A C 1
ATOM 2049 O O . ARG A 1 268 ? -8.759 -9.409 -5.604 1.00 93.88 268 ARG A O 1
ATOM 2056 N N . ASP A 1 269 ? -10.458 -9.796 -4.182 1.00 92.75 269 ASP A N 1
ATOM 2057 C CA . ASP A 1 269 ? -11.451 -8.965 -4.872 1.00 92.75 269 ASP A CA 1
ATOM 2058 C C . ASP A 1 269 ? -11.131 -7.459 -4.812 1.00 92.75 269 ASP A C 1
ATOM 2060 O O . ASP A 1 269 ? -11.639 -6.703 -5.640 1.00 92.75 269 ASP A O 1
ATOM 2064 N N . LEU A 1 270 ? -10.261 -7.023 -3.889 1.00 90.06 270 LEU A N 1
ATOM 2065 C CA . LEU A 1 270 ? -9.774 -5.638 -3.816 1.00 90.06 270 LEU A CA 1
ATOM 2066 C C . LEU A 1 270 ? -8.783 -5.290 -4.936 1.00 90.06 270 LEU A C 1
ATOM 2068 O O . LEU A 1 270 ? -8.536 -4.111 -5.182 1.00 90.06 270 LEU A O 1
ATOM 2072 N N . PHE A 1 271 ? -8.224 -6.291 -5.620 1.00 93.38 271 PHE A N 1
ATOM 2073 C CA . PHE A 1 271 ? -7.335 -6.071 -6.754 1.00 93.38 271 PHE A CA 1
ATOM 2074 C C . PHE A 1 271 ? -8.160 -5.856 -8.033 1.00 93.38 271 PHE A C 1
ATOM 2076 O O . PHE A 1 271 ? -8.984 -6.718 -8.385 1.00 93.38 271 PHE A O 1
ATOM 2083 N N . PRO A 1 272 ? -7.937 -4.740 -8.757 1.00 93.50 272 PRO A N 1
ATOM 2084 C CA . PRO A 1 272 ? -8.668 -4.449 -9.988 1.00 93.50 272 PRO A CA 1
ATOM 2085 C C . PRO A 1 272 ? -8.342 -5.449 -11.106 1.00 93.50 272 PRO A C 1
ATOM 2087 O O . PRO A 1 272 ? -9.238 -5.818 -11.860 1.00 93.50 272 PRO A O 1
ATOM 2090 N N . ILE A 1 273 ? -7.102 -5.945 -11.150 1.00 94.06 273 ILE A N 1
ATOM 2091 C CA . ILE A 1 273 ? -6.621 -6.936 -12.120 1.00 94.06 273 ILE A CA 1
ATOM 2092 C C . ILE A 1 273 ? -7.138 -8.352 -11.816 1.00 94.06 273 ILE A C 1
ATOM 2094 O O . ILE A 1 273 ? -7.193 -8.783 -10.653 1.00 94.06 273 ILE A O 1
ATOM 2098 N N . LYS A 1 274 ? -7.515 -9.097 -12.859 1.00 94.44 274 LYS A N 1
ATOM 2099 C CA . LYS A 1 274 ? -7.998 -10.489 -12.784 1.00 94.44 274 LYS A CA 1
ATOM 2100 C C . LYS A 1 274 ? -6.949 -11.491 -13.266 1.00 94.44 274 LYS A C 1
ATOM 2102 O O . LYS A 1 274 ? -6.044 -11.154 -14.021 1.00 94.44 274 LYS A O 1
ATOM 2107 N N . ASP A 1 275 ? -7.066 -12.726 -12.787 1.00 94.50 275 ASP A N 1
ATOM 2108 C CA . ASP A 1 275 ? -6.171 -13.819 -13.174 1.00 94.50 275 ASP A CA 1
ATOM 2109 C C . ASP A 1 275 ? -6.275 -14.043 -14.698 1.00 94.50 275 ASP A C 1
ATOM 2111 O O . ASP A 1 275 ? -7.371 -14.045 -15.265 1.00 94.50 275 ASP A O 1
ATOM 2115 N N . GLY A 1 276 ? -5.135 -14.193 -15.369 1.00 94.75 276 GLY A N 1
ATOM 2116 C CA . GLY A 1 276 ? -5.010 -14.338 -16.821 1.00 94.75 276 GLY A CA 1
ATOM 2117 C C . GLY A 1 276 ? -4.963 -13.030 -17.628 1.00 94.75 276 GLY A C 1
ATOM 2118 O O . GLY A 1 276 ? -4.688 -13.082 -18.834 1.00 94.75 276 GLY A O 1
ATOM 2119 N N . GLU A 1 277 ? -5.206 -11.869 -17.009 1.00 96.31 277 GLU A N 1
ATOM 2120 C CA . GLU A 1 277 ? -4.992 -10.556 -17.639 1.00 96.31 277 GLU A CA 1
ATOM 2121 C C . GLU A 1 277 ? -3.496 -10.243 -17.772 1.00 96.31 277 GLU A C 1
ATOM 2123 O O . GLU A 1 277 ? -2.672 -10.825 -17.068 1.00 96.31 277 GLU A O 1
ATOM 2128 N N . ILE A 1 278 ? -3.128 -9.324 -18.671 1.00 95.69 278 ILE A N 1
ATOM 2129 C CA . ILE A 1 278 ? -1.742 -8.843 -18.770 1.00 95.69 278 ILE A CA 1
ATOM 2130 C C . ILE A 1 278 ? -1.337 -8.251 -17.421 1.00 95.69 278 ILE A C 1
ATOM 2132 O O . ILE A 1 278 ? -2.054 -7.410 -16.872 1.00 95.69 278 ILE A O 1
ATOM 2136 N N . ALA A 1 279 ? -0.210 -8.715 -16.880 1.00 93.62 279 ALA A N 1
ATOM 2137 C CA . ALA A 1 279 ? 0.261 -8.246 -15.591 1.00 93.62 279 ALA A CA 1
ATOM 2138 C C . ALA A 1 279 ? 0.510 -6.732 -15.652 1.00 93.62 279 ALA A C 1
ATOM 2140 O O . ALA A 1 279 ? 0.981 -6.199 -16.651 1.00 93.62 279 ALA A O 1
ATOM 2141 N N . ASN A 1 280 ? 0.168 -6.017 -14.588 1.00 93.69 280 ASN A N 1
ATOM 2142 C CA . ASN A 1 280 ? 0.306 -4.567 -14.555 1.00 93.69 280 ASN A CA 1
ATOM 2143 C C . ASN A 1 280 ? 0.632 -4.136 -13.126 1.00 93.69 280 ASN A C 1
ATOM 2145 O O . ASN A 1 280 ? -0.139 -4.385 -12.192 1.00 93.69 280 ASN A O 1
ATOM 2149 N N . ARG A 1 281 ? 1.797 -3.512 -12.955 1.00 91.50 281 ARG A N 1
ATOM 2150 C CA . ARG A 1 281 ? 2.318 -3.119 -11.645 1.00 91.50 281 ARG A CA 1
ATOM 2151 C C . ARG A 1 281 ? 1.455 -2.039 -10.982 1.00 91.50 281 ARG A C 1
ATOM 2153 O O . ARG A 1 281 ? 1.176 -2.168 -9.791 1.00 91.50 281 ARG A O 1
ATOM 2160 N N . GLN A 1 282 ? 0.934 -1.056 -11.720 1.00 89.38 282 GLN A N 1
ATOM 2161 C CA . GLN A 1 282 ? -0.034 -0.079 -11.189 1.00 89.38 282 GLN A CA 1
ATOM 2162 C C . GLN A 1 282 ? -1.281 -0.728 -10.571 1.00 89.38 282 GLN A C 1
ATOM 2164 O O . GLN A 1 282 ? -1.678 -0.366 -9.465 1.00 89.38 282 GLN A O 1
ATOM 2169 N N . ASN A 1 283 ? -1.883 -1.710 -11.235 1.00 93.06 283 ASN A N 1
ATOM 2170 C CA . ASN A 1 283 ? -3.057 -2.420 -10.735 1.00 93.06 283 ASN A CA 1
ATOM 2171 C C . ASN A 1 283 ? -2.737 -3.225 -9.466 1.00 93.06 283 ASN A C 1
ATOM 2173 O O . ASN A 1 283 ? -3.563 -3.294 -8.554 1.00 93.06 283 ASN A O 1
ATOM 2177 N N . ILE A 1 284 ? -1.535 -3.804 -9.377 1.00 90.19 284 ILE A N 1
ATOM 2178 C CA . ILE A 1 284 ? -1.055 -4.484 -8.164 1.00 90.19 284 ILE A CA 1
ATOM 2179 C C . ILE A 1 284 ? -0.871 -3.471 -7.031 1.00 90.19 284 ILE A C 1
ATOM 2181 O O . ILE A 1 284 ? -1.392 -3.681 -5.936 1.00 90.19 284 ILE A O 1
ATOM 2185 N N . ALA A 1 285 ? -0.213 -2.340 -7.297 1.00 86.50 285 ALA A N 1
ATOM 2186 C CA . ALA A 1 285 ? -0.021 -1.266 -6.325 1.00 86.50 285 ALA A CA 1
ATOM 2187 C C . ALA A 1 285 ? -1.359 -0.701 -5.811 1.00 86.50 285 ALA A C 1
ATOM 2189 O O . ALA A 1 285 ? -1.529 -0.494 -4.610 1.00 86.50 285 ALA A O 1
ATOM 2190 N N . GLN A 1 286 ? -2.349 -0.523 -6.691 1.00 89.06 286 GLN A N 1
ATOM 2191 C CA . GLN A 1 286 ? -3.707 -0.116 -6.312 1.00 89.06 286 GLN A CA 1
ATOM 2192 C C . GLN A 1 286 ? -4.407 -1.154 -5.425 1.00 89.06 286 GLN A C 1
ATOM 2194 O O . GLN A 1 286 ? -5.120 -0.787 -4.485 1.00 89.06 286 GLN A O 1
ATOM 2199 N N . GLY A 1 287 ? -4.205 -2.444 -5.703 1.00 89.19 287 GLY A N 1
ATOM 2200 C CA . GLY A 1 287 ? -4.697 -3.527 -4.857 1.00 89.19 287 GLY A CA 1
ATOM 2201 C C . GLY A 1 287 ? -4.063 -3.504 -3.465 1.00 89.19 287 GLY A C 1
ATOM 2202 O O . GLY A 1 287 ? -4.789 -3.514 -2.472 1.00 89.19 287 GLY A O 1
ATOM 2203 N N . LEU A 1 288 ? -2.735 -3.367 -3.376 1.00 89.12 288 LEU A N 1
ATOM 2204 C CA . LEU A 1 288 ? -2.004 -3.231 -2.107 1.00 89.12 288 LEU A CA 1
ATOM 2205 C C . LEU A 1 288 ? -2.470 -2.013 -1.299 1.00 89.12 288 LEU A C 1
ATOM 2207 O O . LEU A 1 288 ? -2.704 -2.112 -0.095 1.00 89.12 288 LEU A O 1
ATOM 2211 N N . GLU A 1 289 ? -2.691 -0.876 -1.957 1.00 86.50 289 GLU A N 1
ATOM 2212 C CA . GLU A 1 289 ? -3.235 0.315 -1.303 1.00 86.50 289 GLU A CA 1
ATOM 2213 C C . GLU A 1 289 ? -4.673 0.092 -0.806 1.00 86.50 289 GLU A C 1
ATOM 2215 O O . GLU A 1 289 ? -5.055 0.561 0.269 1.00 86.50 289 GLU A O 1
ATOM 2220 N N . SER A 1 290 ? -5.478 -0.665 -1.553 1.00 88.81 290 SER A N 1
ATOM 2221 C CA . SER A 1 290 ? -6.832 -1.047 -1.138 1.00 88.81 290 SER A CA 1
ATOM 2222 C C . SER A 1 290 ? -6.819 -1.994 0.067 1.00 88.81 290 SER A C 1
ATOM 2224 O O . SER A 1 290 ? -7.628 -1.815 0.982 1.00 88.81 290 SER A O 1
ATOM 2226 N N . LEU A 1 291 ? -5.871 -2.939 0.128 1.00 88.62 291 LEU A N 1
ATOM 2227 C CA . LEU A 1 291 ? -5.634 -3.773 1.313 1.00 88.62 291 LEU A CA 1
ATOM 2228 C C . LEU A 1 291 ? -5.249 -2.919 2.517 1.00 88.62 291 LEU A C 1
ATOM 2230 O O . LEU A 1 291 ? -5.867 -3.036 3.575 1.00 88.62 291 LEU A O 1
ATOM 2234 N N . ARG A 1 292 ? -4.272 -2.021 2.349 1.00 85.62 292 ARG A N 1
ATOM 2235 C CA . ARG A 1 292 ? -3.826 -1.106 3.403 1.00 85.62 292 ARG A CA 1
ATOM 2236 C C . ARG A 1 292 ? -4.998 -0.319 3.969 1.00 85.62 292 ARG A C 1
ATOM 2238 O O . ARG A 1 292 ? -5.210 -0.332 5.178 1.00 85.62 292 ARG A O 1
ATOM 2245 N N . LYS A 1 293 ? -5.832 0.274 3.112 1.00 84.19 293 LYS A N 1
ATOM 2246 C CA . LYS A 1 293 ? -7.056 0.971 3.538 1.00 84.19 293 LYS A CA 1
ATOM 2247 C C . LYS A 1 293 ? -8.012 0.055 4.304 1.00 84.19 293 LYS A C 1
ATOM 2249 O O . LYS A 1 293 ? -8.518 0.463 5.348 1.00 84.19 293 LYS A O 1
ATOM 2254 N N . ALA A 1 294 ? -8.249 -1.169 3.831 1.00 84.06 294 ALA A N 1
ATOM 2255 C CA . ALA A 1 294 ? -9.126 -2.125 4.512 1.00 84.06 294 ALA A CA 1
ATOM 2256 C C . ALA A 1 294 ? -8.632 -2.461 5.932 1.00 84.06 294 ALA A C 1
ATOM 2258 O O . ALA A 1 294 ? -9.432 -2.516 6.868 1.00 84.06 294 ALA A O 1
ATOM 2259 N N . TYR A 1 295 ? -7.318 -2.609 6.105 1.00 85.50 295 TYR A N 1
ATOM 2260 C CA . TYR A 1 295 ? -6.675 -2.867 7.393 1.00 85.50 295 TYR A CA 1
ATOM 2261 C C . TYR A 1 295 ? -6.645 -1.641 8.318 1.00 85.50 295 TYR A C 1
ATOM 2263 O O . TYR A 1 295 ? -6.935 -1.758 9.511 1.00 85.50 295 TYR A O 1
ATOM 2271 N N . MET A 1 296 ? -6.403 -0.443 7.782 1.00 81.75 296 MET A N 1
ATOM 2272 C CA . MET A 1 296 ? -6.429 0.807 8.555 1.00 81.75 296 MET A CA 1
ATOM 2273 C C . MET A 1 296 ? -7.805 1.124 9.149 1.00 81.75 296 MET A C 1
ATOM 2275 O O . MET A 1 296 ? -7.903 1.762 10.197 1.00 81.75 296 MET A O 1
ATOM 2279 N N . VAL A 1 297 ? -8.887 0.691 8.498 1.00 82.06 297 VAL A N 1
ATOM 2280 C CA . VAL A 1 297 ? -10.258 0.805 9.030 1.00 82.06 297 VAL A CA 1
ATOM 2281 C C . VAL A 1 297 ? -10.461 -0.097 10.255 1.00 82.06 297 VAL A C 1
ATOM 2283 O O . VAL A 1 297 ? -11.324 0.181 11.087 1.00 82.06 297 VAL A O 1
ATOM 2286 N N . GLN A 1 298 ? -9.640 -1.140 10.393 1.00 80.75 298 GLN A N 1
ATOM 2287 C CA . GLN A 1 298 ? -9.606 -2.056 11.533 1.00 80.75 298 GLN A CA 1
ATOM 2288 C C . GLN A 1 298 ? -8.464 -1.742 12.517 1.00 80.75 298 GLN A C 1
ATOM 2290 O O . GLN A 1 298 ? -8.077 -2.594 13.318 1.00 80.75 298 GLN A O 1
ATOM 2295 N N . GLY A 1 299 ? -7.922 -0.523 12.474 1.00 81.50 299 GLY A N 1
ATOM 2296 C CA . GLY A 1 299 ? -6.930 -0.035 13.432 1.00 81.50 299 GLY A CA 1
ATOM 2297 C C . GLY A 1 299 ? -5.490 -0.464 13.178 1.00 81.50 299 GLY A C 1
ATOM 2298 O O . GLY A 1 299 ? -4.632 -0.135 13.992 1.00 81.50 299 GLY A O 1
ATOM 2299 N N . PHE A 1 300 ? -5.194 -1.160 12.081 1.00 86.88 300 PHE A N 1
ATOM 2300 C CA . PHE A 1 300 ? -3.824 -1.533 11.729 1.00 86.88 300 PHE A CA 1
ATOM 2301 C C . PHE A 1 300 ? -3.176 -0.422 10.901 1.00 86.88 300 PHE A C 1
ATOM 2303 O O . PHE A 1 300 ? -3.402 -0.310 9.698 1.00 86.88 300 PHE A O 1
ATOM 2310 N N . ILE A 1 301 ? -2.412 0.440 11.573 1.00 85.44 301 ILE A N 1
ATOM 2311 C CA . ILE A 1 301 ? -1.769 1.609 10.950 1.00 85.44 301 ILE A CA 1
ATOM 2312 C C . ILE A 1 301 ? -0.447 1.216 10.286 1.00 85.44 301 ILE A C 1
ATOM 2314 O O . ILE A 1 301 ? -0.182 1.631 9.162 1.00 85.44 301 ILE A O 1
ATOM 2318 N N . ASN A 1 302 ? 0.337 0.370 10.959 1.00 84.19 302 ASN A N 1
ATOM 2319 C CA . ASN A 1 302 ? 1.666 -0.068 10.519 1.00 84.19 302 ASN A CA 1
ATOM 2320 C C . ASN A 1 302 ? 1.620 -1.425 9.798 1.00 84.19 302 ASN A C 1
ATOM 2322 O O . ASN A 1 302 ? 2.589 -2.178 9.842 1.00 84.19 302 ASN A O 1
ATOM 2326 N N . VAL A 1 303 ? 0.483 -1.761 9.182 1.00 85.38 303 VAL A N 1
ATOM 2327 C CA . VAL A 1 303 ? 0.380 -2.982 8.379 1.00 85.38 303 VAL A CA 1
ATOM 2328 C C . VAL A 1 303 ? 1.353 -2.902 7.206 1.00 85.38 303 VAL A C 1
ATOM 2330 O O . VAL A 1 303 ? 1.404 -1.892 6.501 1.00 85.38 303 VAL A O 1
ATOM 2333 N N . THR A 1 304 ? 2.106 -3.972 6.988 1.00 84.50 304 THR A N 1
ATOM 2334 C CA . THR A 1 304 ? 3.060 -4.082 5.885 1.00 84.50 304 THR A CA 1
ATOM 2335 C C . THR A 1 304 ? 2.662 -5.237 4.978 1.00 84.50 304 THR A C 1
ATOM 2337 O O . THR A 1 304 ? 2.345 -6.330 5.447 1.00 84.50 304 THR A O 1
ATOM 2340 N N . PHE A 1 305 ? 2.684 -4.986 3.670 1.00 87.38 305 PHE A N 1
ATOM 2341 C CA . PHE A 1 305 ? 2.456 -5.992 2.638 1.00 87.38 305 PHE A CA 1
ATOM 2342 C C . PHE A 1 305 ? 3.730 -6.135 1.819 1.00 87.38 305 PHE A C 1
ATOM 2344 O O . PHE A 1 305 ? 4.188 -5.158 1.226 1.00 87.38 305 PHE A O 1
ATOM 2351 N N . VAL A 1 306 ? 4.284 -7.341 1.778 1.00 88.19 306 VAL A N 1
ATOM 2352 C CA . VAL A 1 306 ? 5.478 -7.655 0.992 1.00 88.19 306 VAL A CA 1
ATOM 2353 C C . VAL A 1 306 ? 5.060 -8.579 -0.152 1.00 88.19 306 VAL A C 1
ATOM 2355 O O . VAL A 1 306 ? 4.795 -9.754 0.094 1.00 88.19 306 VAL A O 1
ATOM 2358 N N . PRO A 1 307 ? 4.915 -8.061 -1.385 1.00 88.19 307 PRO A N 1
ATOM 2359 C CA . PRO A 1 307 ? 4.599 -8.885 -2.543 1.00 88.19 307 PRO A CA 1
ATOM 2360 C C . PRO A 1 307 ? 5.862 -9.580 -3.069 1.00 88.19 307 PRO A C 1
ATOM 2362 O O . PRO A 1 307 ? 6.794 -8.923 -3.531 1.00 88.19 307 PRO A O 1
ATOM 2365 N N . GLU A 1 308 ? 5.873 -10.908 -3.057 1.00 90.38 308 GLU A N 1
ATOM 2366 C CA . GLU A 1 308 ? 6.931 -11.730 -3.642 1.00 90.38 308 GLU A CA 1
ATOM 2367 C C . GLU A 1 308 ? 6.479 -12.264 -5.013 1.00 90.38 308 GLU A C 1
ATOM 2369 O O . GLU A 1 308 ? 5.525 -13.050 -5.080 1.00 90.38 308 GLU A O 1
ATOM 2374 N N . PRO A 1 309 ? 7.118 -11.854 -6.127 1.00 90.00 309 PRO A N 1
ATOM 2375 C CA . PRO A 1 309 ? 6.788 -12.376 -7.445 1.00 90.00 309 PRO A CA 1
ATOM 2376 C C . PRO A 1 309 ? 7.325 -13.801 -7.620 1.00 90.00 309 PRO A C 1
ATOM 2378 O O . PRO A 1 309 ? 8.486 -14.093 -7.332 1.00 90.00 309 PRO A O 1
ATOM 2381 N N . ARG A 1 310 ? 6.495 -14.682 -8.175 1.00 94.12 310 ARG A N 1
ATOM 2382 C CA . ARG A 1 310 ? 6.862 -16.027 -8.621 1.00 94.12 310 ARG A CA 1
ATOM 2383 C C . ARG A 1 310 ? 6.485 -16.193 -10.081 1.00 94.12 310 ARG A C 1
ATOM 2385 O O . ARG A 1 310 ? 5.328 -15.994 -10.445 1.00 94.12 310 ARG A O 1
ATOM 2392 N N . PHE A 1 311 ? 7.447 -16.598 -10.893 1.00 92.44 311 PHE A N 1
ATOM 2393 C CA . PHE A 1 311 ? 7.221 -16.898 -12.301 1.00 92.44 311 PHE A CA 1
ATOM 2394 C C . PHE A 1 311 ? 7.019 -18.400 -12.485 1.00 92.44 311 PHE A C 1
ATOM 2396 O O . PHE A 1 311 ? 7.606 -19.188 -11.742 1.00 92.44 311 PHE A O 1
ATOM 2403 N N . ASP A 1 312 ? 6.190 -18.788 -13.449 1.00 93.00 312 ASP A N 1
ATOM 2404 C CA . ASP A 1 312 ? 6.148 -20.178 -13.901 1.00 93.00 312 ASP A CA 1
ATOM 2405 C C . ASP A 1 312 ? 7.410 -20.538 -14.713 1.00 93.00 312 ASP A C 1
ATOM 2407 O O . ASP A 1 312 ? 8.224 -19.663 -15.037 1.00 93.00 312 ASP A O 1
ATOM 2411 N N . ASP A 1 313 ? 7.569 -21.825 -15.031 1.00 88.12 313 ASP A N 1
ATOM 2412 C CA . ASP A 1 313 ? 8.739 -22.359 -15.739 1.00 88.12 313 ASP A CA 1
ATOM 2413 C C . ASP A 1 313 ? 8.954 -21.699 -17.113 1.00 88.12 313 ASP A C 1
ATOM 2415 O O . ASP A 1 313 ? 10.093 -21.401 -17.477 1.00 88.12 313 ASP A O 1
ATOM 2419 N N . ASP A 1 314 ? 7.871 -21.413 -17.844 1.00 86.50 314 ASP A N 1
ATOM 2420 C CA . ASP A 1 314 ? 7.908 -20.761 -19.156 1.00 86.50 314 ASP A CA 1
ATOM 2421 C C . ASP A 1 314 ? 7.920 -19.227 -19.043 1.00 86.50 314 ASP A C 1
ATOM 2423 O O . ASP A 1 314 ? 8.093 -18.528 -20.033 1.00 86.50 314 ASP A O 1
ATOM 2427 N N . GLY A 1 315 ? 7.746 -18.666 -17.842 1.00 84.00 315 GLY A N 1
ATOM 2428 C CA . GLY A 1 315 ? 7.796 -17.225 -17.613 1.00 84.00 315 GLY A CA 1
ATOM 2429 C C . GLY A 1 315 ? 6.614 -16.418 -18.142 1.00 84.00 315 GLY A C 1
ATOM 2430 O O . GLY A 1 315 ? 6.669 -15.190 -18.095 1.00 84.00 315 GLY A O 1
ATOM 2431 N N . GLN A 1 316 ? 5.560 -17.077 -18.615 1.00 92.31 316 GLN A N 1
ATOM 2432 C CA . GLN A 1 316 ? 4.366 -16.443 -19.171 1.00 92.31 316 GLN A CA 1
ATOM 2433 C C . GLN A 1 316 ? 3.392 -15.959 -18.094 1.00 92.31 316 GLN A C 1
ATOM 2435 O O . GLN A 1 316 ? 2.547 -15.103 -18.360 1.00 92.31 316 GLN A O 1
ATOM 2440 N N . LEU A 1 317 ? 3.487 -16.496 -16.882 1.00 95.12 317 LEU A N 1
ATOM 2441 C CA . LEU A 1 317 ? 2.666 -16.165 -15.730 1.00 95.12 317 LEU A CA 1
ATOM 2442 C C . LEU A 1 317 ? 3.535 -15.623 -14.599 1.00 95.12 317 LEU A C 1
ATOM 2444 O O . LEU A 1 317 ? 4.518 -16.234 -14.183 1.00 95.12 317 LEU A O 1
ATOM 2448 N N . VAL A 1 318 ? 3.110 -14.493 -14.042 1.00 95.38 318 VAL A N 1
ATOM 2449 C CA . VAL A 1 318 ? 3.629 -13.953 -12.786 1.00 95.38 318 VAL A CA 1
ATOM 2450 C C . VAL A 1 318 ? 2.544 -14.049 -11.721 1.00 95.38 318 VAL A C 1
ATOM 2452 O O . VAL A 1 318 ? 1.452 -13.503 -11.863 1.00 95.38 318 VAL A O 1
ATOM 2455 N N . SER A 1 319 ? 2.830 -14.783 -10.655 1.00 95.25 319 SER A N 1
ATOM 2456 C CA . SER A 1 319 ? 1.989 -14.895 -9.463 1.00 95.25 319 SER A CA 1
ATOM 2457 C C . SER A 1 319 ? 2.610 -14.108 -8.316 1.00 95.25 319 SER A C 1
ATOM 2459 O O . SER A 1 319 ? 3.825 -13.940 -8.281 1.00 95.25 319 SER A O 1
ATOM 2461 N N . PHE A 1 320 ? 1.801 -13.647 -7.367 1.00 94.19 320 PHE A N 1
ATOM 2462 C CA . PHE A 1 320 ? 2.281 -12.885 -6.214 1.00 94.19 320 PHE A CA 1
ATOM 2463 C C . PHE A 1 320 ? 1.875 -13.561 -4.911 1.00 94.19 320 PHE A C 1
ATOM 2465 O O . PHE A 1 320 ? 0.684 -13.712 -4.634 1.00 94.19 320 PHE A O 1
ATOM 2472 N N . ASP A 1 321 ? 2.862 -13.912 -4.092 1.00 94.25 321 ASP A N 1
ATOM 2473 C CA . ASP A 1 321 ? 2.635 -14.227 -2.685 1.00 94.25 321 ASP A CA 1
ATOM 2474 C C . ASP A 1 321 ? 2.759 -12.955 -1.870 1.00 94.25 321 ASP A C 1
ATOM 2476 O O . ASP A 1 321 ? 3.823 -12.349 -1.815 1.00 94.25 321 ASP A O 1
ATOM 2480 N N . ILE A 1 322 ? 1.675 -12.534 -1.235 1.00 92.94 322 ILE A N 1
ATOM 2481 C CA . ILE A 1 322 ? 1.691 -11.342 -0.400 1.00 92.94 322 ILE A CA 1
ATOM 2482 C C . ILE A 1 322 ? 1.825 -11.778 1.053 1.00 92.94 322 ILE A C 1
ATOM 2484 O O . ILE A 1 322 ? 0.876 -12.293 1.654 1.00 92.94 322 ILE A O 1
ATOM 2488 N N . ASP A 1 323 ? 3.000 -11.528 1.621 1.00 89.00 323 ASP A N 1
ATOM 2489 C CA . ASP A 1 323 ? 3.231 -11.664 3.051 1.00 89.00 323 ASP A CA 1
ATOM 2490 C C . ASP A 1 323 ? 2.684 -10.443 3.785 1.00 89.00 323 ASP A C 1
ATOM 2492 O O . ASP A 1 323 ? 3.031 -9.296 3.494 1.00 89.00 323 ASP A O 1
ATOM 2496 N N . VAL A 1 324 ? 1.789 -10.704 4.735 1.00 90.94 324 VAL A N 1
ATOM 2497 C CA . VAL A 1 324 ? 1.104 -9.691 5.531 1.00 90.94 324 VAL A CA 1
ATOM 2498 C C . VAL A 1 324 ? 1.681 -9.687 6.940 1.00 90.94 324 VAL A C 1
ATOM 2500 O O . VAL A 1 324 ? 1.457 -10.620 7.716 1.00 90.94 324 VAL A O 1
ATOM 2503 N N . ASP A 1 325 ? 2.360 -8.600 7.293 1.00 89.06 325 ASP A N 1
ATOM 2504 C CA . ASP A 1 325 ? 2.625 -8.256 8.686 1.00 89.06 325 ASP A CA 1
ATOM 2505 C C . ASP A 1 325 ? 1.546 -7.279 9.152 1.00 89.06 325 ASP A C 1
ATOM 2507 O O . ASP A 1 325 ? 1.578 -6.089 8.846 1.00 89.06 325 ASP A O 1
ATOM 2511 N N . GLU A 1 326 ? 0.536 -7.792 9.858 1.00 85.94 326 GLU A N 1
ATOM 2512 C CA . GLU A 1 326 ? -0.583 -6.964 10.329 1.00 85.94 326 GLU A CA 1
ATOM 2513 C C . GLU A 1 326 ? -0.118 -5.912 11.349 1.00 85.94 326 GLU A C 1
ATOM 2515 O O . GLU A 1 326 ? -0.703 -4.834 11.445 1.00 85.94 326 GLU A O 1
ATOM 2520 N N . GLY A 1 327 ? 0.951 -6.198 12.096 1.00 85.94 327 GLY A N 1
ATOM 2521 C CA . GLY A 1 327 ? 1.408 -5.350 13.187 1.00 85.94 327 GLY A CA 1
ATOM 2522 C C . GLY A 1 327 ? 0.401 -5.296 14.343 1.00 85.94 327 GLY A C 1
ATOM 2523 O O . GLY A 1 327 ? -0.337 -6.246 14.619 1.00 85.94 327 GLY A O 1
ATOM 2524 N N . LYS A 1 328 ? 0.391 -4.176 15.073 1.00 85.81 328 LYS A N 1
ATOM 2525 C CA . LYS A 1 328 ? -0.528 -3.949 16.200 1.00 85.81 328 LYS A CA 1
ATOM 2526 C C . LYS A 1 328 ? -1.743 -3.138 15.770 1.00 85.81 328 LYS A C 1
ATOM 2528 O O . LYS A 1 328 ? -1.645 -2.246 14.930 1.00 85.81 328 LYS A O 1
ATOM 2533 N N . GLN A 1 329 ? -2.862 -3.384 16.444 1.00 88.44 329 GLN A N 1
ATOM 2534 C CA . GLN A 1 329 ? -4.000 -2.475 16.413 1.00 88.44 329 GLN A CA 1
ATOM 2535 C C . GLN A 1 329 ? -3.720 -1.244 17.271 1.00 88.44 329 GLN A C 1
ATOM 2537 O O . GLN A 1 329 ? -3.186 -1.352 18.377 1.00 88.44 329 GLN A O 1
ATOM 2542 N N . PHE A 1 330 ? -4.118 -0.084 16.762 1.00 83.56 330 PHE A N 1
ATOM 2543 C CA . PHE A 1 330 ? -3.979 1.195 17.435 1.00 83.56 330 PHE A CA 1
ATOM 2544 C C . PHE A 1 330 ? -5.337 1.736 17.876 1.00 83.56 330 PHE A C 1
ATOM 2546 O O . PHE A 1 330 ? -6.309 1.731 17.119 1.00 83.56 330 PHE A O 1
ATOM 2553 N N . PHE A 1 331 ? -5.387 2.246 19.103 1.00 84.62 331 PHE A N 1
ATOM 2554 C CA . PHE A 1 331 ? -6.538 2.946 19.668 1.00 84.62 331 PHE A CA 1
ATOM 2555 C C . PHE A 1 331 ? -6.261 4.443 19.733 1.00 84.62 331 PH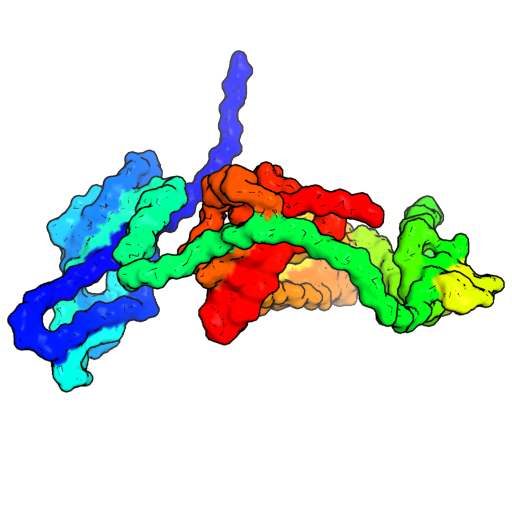E A C 1
ATOM 2557 O O . PHE A 1 331 ? -5.141 4.866 20.000 1.00 84.62 331 PHE A O 1
ATOM 2564 N N . VAL A 1 332 ? -7.280 5.263 19.520 1.00 83.94 332 VAL A N 1
ATOM 2565 C CA . VAL A 1 332 ? -7.139 6.719 19.587 1.00 83.94 332 VAL A CA 1
ATOM 2566 C C . VAL A 1 332 ? -6.928 7.137 21.044 1.00 83.94 332 VAL A C 1
ATOM 2568 O O . VAL A 1 332 ? -7.833 6.963 21.857 1.00 83.94 332 VAL A O 1
ATOM 2571 N N . SER A 1 333 ? -5.762 7.678 21.400 1.00 79.25 333 SER A N 1
ATOM 2572 C CA . SER A 1 333 ? -5.464 8.137 22.771 1.00 79.25 333 SER A CA 1
ATOM 2573 C C . SER A 1 333 ? -5.802 9.600 22.999 1.00 79.25 333 SER A C 1
ATOM 2575 O O . SER A 1 333 ? -6.265 9.957 24.080 1.00 79.25 333 SER A O 1
ATOM 2577 N N . SER A 1 334 ? -5.606 10.443 21.993 1.00 86.06 334 SER A N 1
ATOM 2578 C CA . SER A 1 334 ? -5.964 11.853 22.061 1.00 86.06 334 SER A CA 1
ATOM 2579 C C . SER A 1 334 ? -6.344 12.375 20.683 1.00 86.06 334 SER A C 1
ATOM 2581 O O . SER A 1 334 ? -5.928 11.837 19.653 1.00 86.06 334 SER A O 1
ATOM 2583 N N . ILE A 1 335 ? -7.184 13.407 20.681 1.00 86.44 335 ILE A N 1
ATOM 2584 C CA . ILE A 1 335 ? -7.519 14.159 19.479 1.00 86.44 335 ILE A CA 1
ATOM 2585 C C . ILE A 1 335 ? -7.343 15.638 19.802 1.00 86.44 335 ILE A C 1
ATOM 2587 O O . ILE A 1 335 ? -7.930 16.138 20.757 1.00 86.44 335 ILE A O 1
ATOM 2591 N N . ASN A 1 336 ? -6.546 16.331 19.008 1.00 85.75 336 ASN A N 1
ATOM 2592 C CA . ASN A 1 336 ? -6.322 17.760 19.099 1.00 85.75 336 ASN A CA 1
ATOM 2593 C C . ASN A 1 336 ? -6.875 18.424 17.835 1.00 85.75 336 ASN A C 1
ATOM 2595 O O . ASN A 1 336 ? -6.605 17.966 16.727 1.00 85.75 336 ASN A O 1
ATOM 2599 N N . LEU A 1 337 ? -7.664 19.479 17.995 1.00 86.19 337 LEU A N 1
ATOM 2600 C CA . LEU A 1 337 ? -8.170 20.302 16.903 1.00 86.19 337 LEU A CA 1
ATOM 2601 C C . LEU A 1 337 ? -7.517 21.678 17.012 1.00 86.19 337 LEU A C 1
ATOM 2603 O O . LEU A 1 337 ? -7.672 22.366 18.020 1.00 86.19 337 LEU A O 1
ATOM 2607 N N . ILE A 1 338 ? -6.805 22.087 15.973 1.00 84.38 338 ILE A N 1
ATOM 2608 C CA . ILE A 1 338 ? -6.200 23.409 15.858 1.00 84.38 338 ILE A CA 1
ATOM 2609 C C . ILE A 1 338 ? -7.034 24.213 14.867 1.00 84.38 338 ILE A C 1
ATOM 2611 O O . ILE A 1 338 ? -7.411 23.709 13.812 1.00 84.38 338 ILE A O 1
ATOM 2615 N N . GLY A 1 339 ? -7.379 25.449 15.215 1.00 80.69 339 GLY A N 1
ATOM 2616 C CA . GLY A 1 339 ? -8.254 26.273 14.386 1.00 80.69 339 GLY A CA 1
ATOM 2617 C C . GLY A 1 339 ? -8.115 27.758 14.682 1.00 80.69 339 GLY A C 1
ATOM 2618 O O . GLY A 1 339 ? -7.590 28.158 15.717 1.00 80.69 339 GLY A O 1
ATOM 2619 N N . GLU A 1 340 ? -8.595 28.582 13.753 1.00 79.94 340 GLU A N 1
ATOM 2620 C CA . GLU A 1 340 ? -8.418 30.041 13.802 1.00 79.94 340 GLU A CA 1
ATOM 2621 C C . GLU A 1 340 ? -9.276 30.711 14.879 1.00 79.94 340 GLU A C 1
ATOM 2623 O O . GLU A 1 340 ? -8.943 31.787 15.371 1.00 79.94 340 GLU A O 1
ATOM 2628 N N . ASN A 1 341 ? -10.415 30.106 15.224 1.00 79.69 341 ASN A N 1
ATOM 2629 C CA . ASN A 1 341 ? -11.344 30.647 16.204 1.00 79.69 341 ASN A CA 1
ATOM 2630 C C . ASN A 1 341 ? -12.176 29.541 16.873 1.00 79.69 341 ASN A C 1
ATOM 2632 O O . ASN A 1 341 ? -12.224 28.393 16.436 1.00 79.69 341 ASN A O 1
ATOM 2636 N N . ALA A 1 342 ? -12.842 29.899 17.970 1.00 79.44 342 ALA A N 1
ATOM 2637 C CA . ALA A 1 342 ? -13.631 28.955 18.755 1.00 79.44 342 ALA A CA 1
ATOM 2638 C C . ALA A 1 342 ? -14.894 28.456 18.027 1.00 79.44 342 ALA A C 1
ATOM 2640 O O . ALA A 1 342 ? -15.376 27.365 18.330 1.00 79.44 342 ALA A O 1
ATOM 2641 N N . GLU A 1 343 ? -15.449 29.228 17.089 1.00 78.94 343 GLU A N 1
ATOM 2642 C CA . GLU A 1 343 ? -16.663 28.843 16.360 1.00 78.94 343 GLU A CA 1
ATOM 2643 C C . GLU A 1 343 ? -16.380 27.728 15.353 1.00 78.94 343 GLU A C 1
ATOM 2645 O O . GLU A 1 343 ? -17.111 26.737 15.338 1.00 78.94 343 GLU A O 1
ATOM 2650 N N . THR A 1 344 ? -15.286 27.829 14.590 1.00 77.50 344 THR A N 1
ATOM 2651 C CA . THR A 1 344 ? -14.854 26.783 13.649 1.00 77.50 344 THR A CA 1
ATOM 2652 C C . THR A 1 344 ? -14.503 25.490 14.374 1.00 77.50 344 THR A C 1
ATOM 2654 O O . THR A 1 344 ? -14.938 24.417 13.966 1.00 77.50 344 THR A O 1
ATOM 2657 N N . LEU A 1 345 ? -13.816 25.576 15.515 1.00 80.31 345 LEU A N 1
ATOM 2658 C CA . LEU A 1 345 ? -13.503 24.412 16.353 1.00 80.31 345 LEU A CA 1
ATOM 2659 C C . LEU A 1 345 ? -14.765 23.766 16.948 1.00 80.31 345 LEU A C 1
ATOM 2661 O O . LEU A 1 345 ? -14.888 22.538 17.012 1.00 80.31 345 LEU A O 1
ATOM 2665 N N . LYS A 1 346 ? -15.743 24.581 17.354 1.00 79.75 346 LYS A N 1
ATOM 2666 C CA . LYS A 1 346 ? -17.033 24.098 17.863 1.00 79.75 346 LYS A CA 1
ATOM 2667 C C . LYS A 1 346 ? -17.884 23.449 16.773 1.00 79.75 346 LYS A C 1
ATOM 2669 O O . LYS A 1 346 ? -18.668 22.555 17.082 1.00 79.75 346 LYS A O 1
ATOM 2674 N N . ASP A 1 347 ? -17.779 23.905 15.533 1.00 81.31 347 ASP A N 1
ATOM 2675 C CA . ASP A 1 347 ? -18.456 23.281 14.400 1.00 81.31 347 ASP A CA 1
ATOM 2676 C C . ASP A 1 347 ? -17.786 21.953 14.021 1.00 81.31 347 ASP A C 1
ATOM 2678 O O . ASP A 1 347 ? -18.427 20.902 14.063 1.00 81.31 347 ASP A O 1
ATOM 2682 N N . ALA A 1 348 ? -16.465 21.970 13.826 1.00 83.00 348 ALA A N 1
ATOM 2683 C CA . ALA A 1 348 ? -15.668 20.795 13.491 1.00 83.00 348 ALA A CA 1
ATOM 2684 C C . ALA A 1 348 ? -15.794 19.668 14.530 1.00 83.00 348 ALA A C 1
ATOM 2686 O O . ALA A 1 348 ? -16.006 18.505 14.183 1.00 83.00 348 ALA A O 1
ATOM 2687 N N . SER A 1 349 ? -15.750 19.991 15.824 1.00 82.00 349 SER A N 1
ATOM 2688 C CA . SER A 1 349 ? -15.903 18.988 16.889 1.00 82.00 349 SER A CA 1
ATOM 2689 C C . SER A 1 349 ? -17.239 18.231 16.852 1.00 82.00 349 SER A C 1
ATOM 2691 O O . SER A 1 349 ? -17.295 17.098 17.329 1.00 82.00 349 SER A O 1
ATOM 2693 N N . LYS A 1 350 ? -18.307 18.792 16.262 1.00 81.31 350 LYS A N 1
ATOM 2694 C CA . LYS A 1 350 ? -19.596 18.090 16.099 1.00 81.31 350 LYS A CA 1
ATOM 2695 C C . LYS A 1 350 ? -19.570 17.059 14.974 1.00 81.31 350 LYS A C 1
ATOM 2697 O O . LYS A 1 350 ? -20.264 16.048 15.065 1.00 81.31 350 LYS A O 1
ATOM 2702 N N . ASP A 1 351 ? -18.802 17.322 13.923 1.00 82.31 351 ASP A N 1
ATOM 2703 C CA . ASP A 1 351 ? -18.652 16.430 12.769 1.00 82.31 351 ASP A CA 1
ATOM 2704 C C . ASP A 1 351 ? -17.569 15.365 12.969 1.00 82.31 351 ASP A C 1
ATOM 2706 O O . ASP A 1 351 ? -17.451 14.430 12.170 1.00 82.31 351 ASP A O 1
ATOM 2710 N N . LEU A 1 352 ? -16.782 15.475 14.041 1.00 82.50 352 LEU A N 1
ATOM 2711 C CA . LEU A 1 352 ? -15.777 14.492 14.397 1.00 82.50 352 LEU A CA 1
ATOM 2712 C C . LEU A 1 352 ? -16.441 13.221 14.947 1.00 82.50 352 LEU A C 1
ATOM 2714 O O . LEU A 1 352 ? -16.696 13.054 16.140 1.00 82.50 352 LEU A O 1
ATOM 2718 N N . PHE A 1 353 ? -16.681 12.262 14.054 1.00 79.56 353 PHE A N 1
ATOM 2719 C CA . PHE A 1 353 ? -17.184 10.940 14.427 1.00 79.56 353 PHE A CA 1
ATOM 2720 C C . PHE A 1 353 ? -16.122 10.050 15.075 1.00 79.56 353 PHE A C 1
ATOM 2722 O O . PHE A 1 353 ? -16.457 8.946 15.506 1.00 79.56 353 PHE A O 1
ATOM 2729 N N . LEU A 1 354 ? -14.864 10.481 15.153 1.00 77.56 354 LEU A N 1
ATOM 2730 C CA . LEU A 1 354 ? -13.814 9.735 15.826 1.00 77.56 354 LEU A CA 1
ATOM 2731 C C . LEU A 1 354 ? -13.815 10.041 17.339 1.00 77.56 354 LEU A C 1
ATOM 2733 O O . LEU A 1 354 ? -13.881 11.201 17.723 1.00 77.56 354 LEU A O 1
ATOM 2737 N N . LYS A 1 355 ? -13.764 9.025 18.210 1.00 79.50 355 LYS A N 1
ATOM 2738 C CA . LYS A 1 355 ? -13.734 9.194 19.678 1.00 79.50 355 LYS A CA 1
ATOM 2739 C C . LYS A 1 355 ? -12.433 8.680 20.281 1.00 79.50 355 LYS A C 1
ATOM 2741 O O . LYS A 1 355 ? -11.923 7.647 19.861 1.00 79.50 355 LYS A O 1
ATOM 2746 N N . VAL A 1 356 ? -11.963 9.357 21.324 1.00 79.00 356 VAL A N 1
ATOM 2747 C CA . VAL A 1 356 ? -10.885 8.856 22.184 1.00 79.00 356 VAL A CA 1
ATOM 2748 C C . VAL A 1 356 ? -11.295 7.513 22.807 1.00 79.00 356 VAL A C 1
ATOM 2750 O O . VAL A 1 356 ? -12.456 7.305 23.161 1.00 79.00 356 VAL A O 1
ATOM 2753 N N . GLY A 1 357 ? -10.345 6.585 22.894 1.00 77.69 357 GLY A N 1
ATOM 2754 C CA . GLY A 1 357 ? -10.505 5.217 23.386 1.00 77.69 357 GLY A CA 1
ATOM 2755 C C . GLY A 1 357 ? -11.015 4.216 22.347 1.00 77.69 357 GLY A C 1
ATOM 2756 O O . GLY A 1 357 ? -10.960 3.014 22.594 1.00 77.69 357 GLY A O 1
ATOM 2757 N N . GLN A 1 358 ? -11.499 4.669 21.187 1.00 82.81 358 GLN A N 1
ATOM 2758 C CA . GLN A 1 358 ? -11.970 3.763 20.140 1.00 82.81 358 GLN A CA 1
ATOM 2759 C C . GLN A 1 358 ? -10.823 3.314 19.220 1.00 82.81 358 GLN A C 1
ATOM 2761 O O . GLN A 1 358 ? -9.774 3.955 19.155 1.00 82.81 358 GLN A O 1
ATOM 2766 N N . LEU A 1 359 ? -11.037 2.223 18.483 1.00 83.81 359 LEU A N 1
ATOM 2767 C CA . LEU A 1 359 ? -10.098 1.741 17.471 1.00 83.81 359 LEU A CA 1
ATOM 2768 C C . LEU A 1 359 ? -9.855 2.816 16.402 1.00 83.81 359 LEU A C 1
ATOM 2770 O O . LEU A 1 359 ? -10.796 3.466 15.935 1.00 83.81 359 LEU A O 1
ATOM 2774 N N . TYR A 1 360 ? -8.600 2.998 16.008 1.00 84.06 360 TYR A N 1
ATOM 2775 C CA . TYR A 1 360 ? -8.265 3.881 14.903 1.00 84.06 360 TYR A CA 1
ATOM 2776 C C . TYR A 1 360 ? -9.003 3.449 13.630 1.00 84.06 360 TYR A C 1
ATOM 2778 O O . TYR A 1 360 ? -9.125 2.261 13.333 1.00 84.06 360 TYR A O 1
ATOM 2786 N N . ASN A 1 361 ? -9.513 4.423 12.879 1.00 83.25 361 ASN A N 1
ATOM 2787 C CA . ASN A 1 361 ? -10.245 4.162 11.650 1.00 83.25 361 ASN A CA 1
ATOM 2788 C C . ASN A 1 361 ? -10.017 5.298 10.649 1.00 83.25 361 ASN A C 1
ATOM 2790 O O . ASN A 1 361 ? -10.577 6.390 10.792 1.00 83.25 361 ASN A O 1
ATOM 2794 N N . GLN A 1 362 ? -9.222 5.018 9.615 1.00 83.38 362 GLN A N 1
ATOM 2795 C CA . GLN A 1 362 ? -8.865 6.007 8.594 1.00 83.38 362 GLN A CA 1
ATOM 2796 C C . GLN A 1 362 ? -10.079 6.554 7.832 1.00 83.38 362 GLN A C 1
ATOM 2798 O O . GLN A 1 362 ? -10.079 7.716 7.433 1.00 83.38 362 GLN A O 1
ATOM 2803 N N . ASN A 1 363 ? -11.145 5.770 7.651 1.00 80.31 363 ASN A N 1
ATOM 2804 C CA . ASN A 1 363 ? -12.328 6.256 6.939 1.00 80.31 363 ASN A CA 1
ATOM 2805 C C . ASN A 1 363 ? -13.063 7.345 7.728 1.00 80.31 363 ASN A C 1
ATOM 2807 O O . ASN A 1 363 ? -13.582 8.278 7.121 1.00 80.31 363 ASN A O 1
ATOM 2811 N N . LEU A 1 364 ? -13.084 7.264 9.063 1.00 83.06 364 LEU A N 1
ATOM 2812 C CA . LEU A 1 364 ? -13.674 8.315 9.898 1.00 83.06 364 LEU A CA 1
ATOM 2813 C C . LEU A 1 364 ? -12.849 9.607 9.849 1.00 83.06 364 LEU A C 1
ATOM 2815 O O . LEU A 1 364 ? -13.426 10.692 9.836 1.00 83.06 364 LEU A O 1
ATOM 2819 N N . ILE A 1 365 ? -11.522 9.484 9.760 1.00 84.69 365 ILE A N 1
ATOM 2820 C CA . ILE A 1 365 ? -10.602 10.610 9.555 1.00 84.69 365 ILE A CA 1
ATOM 2821 C C . ILE A 1 365 ? -10.857 11.263 8.192 1.00 84.69 365 ILE A C 1
ATOM 2823 O O . ILE A 1 365 ? -11.113 12.462 8.117 1.00 84.69 365 ILE A O 1
ATOM 2827 N N . ASN A 1 366 ? -10.874 10.470 7.119 1.00 79.75 366 ASN A N 1
ATOM 2828 C CA . ASN A 1 366 ? -11.128 10.968 5.766 1.00 79.75 366 ASN A CA 1
ATOM 2829 C C . ASN A 1 366 ? -12.509 11.634 5.650 1.00 79.75 366 ASN A C 1
ATOM 2831 O O . ASN A 1 366 ? -12.642 12.676 5.010 1.00 79.75 366 ASN A O 1
ATOM 2835 N N . LEU A 1 367 ? -13.539 11.062 6.286 1.00 80.25 367 LEU A N 1
ATOM 2836 C CA . LEU A 1 367 ? -14.887 11.635 6.313 1.00 80.25 367 LEU A CA 1
ATOM 2837 C C . LEU A 1 367 ? -14.907 13.006 7.000 1.00 80.25 367 LEU A C 1
ATOM 2839 O O . LEU A 1 367 ? -15.576 13.919 6.518 1.00 80.25 367 LEU A O 1
ATOM 2843 N N . PHE A 1 368 ? -14.175 13.148 8.106 1.00 83.25 368 PHE A N 1
ATOM 2844 C CA . PHE A 1 368 ? -14.029 14.419 8.808 1.00 83.25 368 PHE A CA 1
ATOM 2845 C C . PHE A 1 368 ? -13.335 15.468 7.923 1.00 83.25 368 PHE A C 1
ATOM 2847 O O . PHE A 1 368 ? -13.894 16.541 7.704 1.00 83.25 368 PHE A O 1
ATOM 2854 N N . LEU A 1 369 ? -12.195 15.119 7.318 1.00 82.31 369 LEU A N 1
ATOM 2855 C CA . LEU A 1 369 ? -11.429 16.008 6.433 1.00 82.31 369 LEU A CA 1
ATOM 2856 C C . LEU A 1 369 ? -12.176 16.385 5.144 1.00 82.31 369 LEU A C 1
ATOM 2858 O O . LEU A 1 369 ? -11.962 17.459 4.598 1.00 82.31 369 LEU A O 1
ATOM 2862 N N . THR A 1 370 ? -13.085 15.532 4.665 1.00 81.62 370 THR A N 1
ATOM 2863 C CA . THR A 1 370 ? -13.937 15.853 3.504 1.00 81.62 370 THR A CA 1
ATOM 2864 C C . THR A 1 370 ? -14.919 16.985 3.818 1.00 81.62 370 THR A C 1
ATOM 2866 O O . THR A 1 370 ? -15.253 17.776 2.939 1.00 81.62 370 THR A O 1
ATOM 2869 N N . LYS A 1 371 ? -15.407 17.060 5.062 1.00 80.75 371 LYS A N 1
ATOM 2870 C CA . LYS A 1 371 ? -16.328 18.115 5.511 1.00 80.75 371 LYS A CA 1
ATOM 2871 C C . LYS A 1 371 ? -15.605 19.379 5.964 1.00 80.75 371 LYS A C 1
ATOM 2873 O O . LYS A 1 371 ? -16.143 20.467 5.800 1.00 80.75 371 LYS A O 1
ATOM 2878 N N . HIS A 1 372 ? -14.406 19.212 6.514 1.00 80.69 372 HIS A N 1
ATOM 2879 C CA . HIS A 1 372 ? -13.568 20.276 7.061 1.00 80.69 372 HIS A CA 1
ATOM 2880 C C . HIS A 1 372 ? -12.212 20.300 6.344 1.00 80.69 372 HIS A C 1
ATOM 2882 O O . HIS A 1 372 ? -11.193 19.995 6.967 1.00 80.69 372 HIS A O 1
ATOM 2888 N N . PRO A 1 373 ? -12.179 20.588 5.028 1.00 70.56 373 PRO A N 1
ATOM 2889 C CA . PRO A 1 373 ? -10.924 20.671 4.301 1.00 70.56 373 PRO A CA 1
ATOM 2890 C C . PRO A 1 373 ? -10.136 21.884 4.793 1.00 70.56 373 PRO A C 1
ATOM 2892 O O . PRO A 1 373 ? -10.685 22.976 4.930 1.00 70.56 373 PRO A O 1
ATOM 2895 N N . ALA A 1 374 ? -8.843 21.703 5.026 1.00 61.44 374 ALA A N 1
ATOM 2896 C CA . ALA A 1 374 ? -7.923 22.813 5.210 1.00 61.44 374 ALA A CA 1
ATOM 2897 C C . ALA A 1 374 ? -7.276 23.197 3.863 1.00 61.44 374 ALA A C 1
ATOM 2899 O O . ALA A 1 374 ? -7.555 22.602 2.816 1.00 61.44 374 ALA A O 1
ATOM 2900 N N . ARG A 1 375 ? -6.504 24.287 3.848 1.00 56.88 375 ARG A N 1
ATOM 2901 C CA . ARG A 1 375 ? -5.973 24.879 2.611 1.00 56.88 375 ARG A CA 1
ATOM 2902 C C . ARG A 1 375 ? -4.838 24.028 2.032 1.00 56.88 375 ARG A C 1
ATOM 2904 O O . ARG A 1 375 ? -3.883 23.782 2.738 1.00 56.88 375 ARG A O 1
ATOM 2911 N N . ALA A 1 376 ? -4.918 23.688 0.746 1.00 45.28 376 ALA A N 1
ATOM 2912 C CA . ALA A 1 376 ? -4.186 22.643 0.006 1.00 45.28 376 ALA A CA 1
ATOM 2913 C C . ALA A 1 376 ? -2.644 22.465 0.143 1.00 45.28 376 ALA A C 1
ATOM 2915 O O . ALA A 1 376 ? -2.109 21.625 -0.574 1.00 45.28 376 ALA A O 1
ATOM 2916 N N . ASP A 1 377 ? -1.928 23.202 0.995 1.00 45.19 377 ASP A N 1
ATOM 2917 C CA . ASP A 1 377 ? -0.456 23.290 0.994 1.00 45.19 377 ASP A CA 1
ATOM 2918 C C . ASP A 1 377 ? 0.243 22.674 2.231 1.00 45.19 377 ASP A C 1
ATOM 2920 O O . ASP A 1 377 ? 1.451 22.478 2.225 1.00 45.19 377 ASP A O 1
ATOM 2924 N N . GLU A 1 378 ? -0.477 22.297 3.297 1.00 45.62 378 GLU A N 1
ATOM 2925 C CA . GLU A 1 378 ? 0.151 21.744 4.515 1.00 45.62 378 GLU A CA 1
ATOM 2926 C C . GLU A 1 378 ? -0.474 20.410 4.944 1.00 45.62 378 GLU A C 1
ATOM 2928 O O . GLU A 1 378 ? -1.660 20.161 4.751 1.00 45.62 378 GLU A O 1
ATOM 2933 N N . SER A 1 379 ? 0.313 19.510 5.541 1.00 52.34 379 SER A N 1
ATOM 2934 C CA . SER A 1 379 ? -0.190 18.229 6.050 1.00 52.34 379 SER A CA 1
ATOM 2935 C C . SER A 1 379 ? -1.197 18.449 7.193 1.00 52.34 379 SER A C 1
ATOM 2937 O O . SER A 1 379 ? -0.819 18.590 8.353 1.00 52.34 379 SER A O 1
ATOM 2939 N N . HIS A 1 380 ? -2.491 18.444 6.869 1.00 65.50 380 HIS A N 1
ATOM 2940 C CA . HIS A 1 380 ? -3.618 18.784 7.759 1.00 65.50 380 HIS A CA 1
ATOM 2941 C C . HIS A 1 380 ? -3.861 17.839 8.938 1.00 65.50 380 HIS A C 1
ATOM 2943 O O . HIS A 1 380 ? -4.758 18.058 9.755 1.00 65.50 380 HIS A O 1
ATOM 2949 N N . THR A 1 381 ? -3.128 16.732 9.013 1.00 68.00 381 THR A N 1
ATOM 2950 C CA . THR A 1 381 ? -3.264 15.762 10.095 1.00 68.00 381 THR A CA 1
ATOM 2951 C C . THR A 1 381 ? -1.896 15.266 10.513 1.00 68.00 381 THR A C 1
ATOM 2953 O O . THR A 1 381 ? -1.211 14.599 9.740 1.00 68.00 381 THR A O 1
ATOM 2956 N N . MET A 1 382 ? -1.515 15.555 11.753 1.00 78.75 382 MET A N 1
ATOM 2957 C CA . MET A 1 382 ? -0.341 14.955 12.373 1.00 78.75 382 MET A CA 1
ATOM 2958 C C . MET A 1 382 ? -0.785 13.708 13.132 1.00 78.75 382 MET A C 1
ATOM 2960 O O . MET A 1 382 ? -1.644 13.776 14.012 1.00 78.75 382 MET A O 1
ATOM 2964 N N . LEU A 1 383 ? -0.199 12.568 12.778 1.00 83.06 383 LEU A N 1
ATOM 2965 C CA . LEU A 1 383 ? -0.426 11.286 13.435 1.00 83.06 383 LEU A CA 1
ATOM 2966 C C . LEU A 1 383 ? 0.837 10.904 14.204 1.00 83.06 383 LEU A C 1
ATOM 2968 O O . LEU A 1 383 ? 1.881 10.668 13.600 1.00 83.06 383 LEU A O 1
ATOM 2972 N N . HIS A 1 384 ? 0.737 10.824 15.528 1.00 84.69 384 HIS A N 1
ATOM 2973 C CA . HIS A 1 384 ? 1.816 10.326 16.373 1.00 84.69 384 HIS A CA 1
ATOM 2974 C C . HIS A 1 384 ? 1.450 8.954 16.940 1.00 84.69 384 HIS A C 1
ATOM 2976 O O . HIS A 1 384 ? 0.388 8.776 17.535 1.00 84.69 384 HIS A O 1
ATOM 2982 N N . LEU A 1 385 ? 2.326 7.969 16.740 1.00 81.06 385 LEU A N 1
ATOM 2983 C CA . LEU A 1 385 ? 2.086 6.584 17.139 1.00 81.06 385 LEU A CA 1
ATOM 2984 C C . LEU A 1 385 ? 2.907 6.217 18.370 1.00 81.06 385 LEU A C 1
ATOM 2986 O O . LEU A 1 385 ? 4.130 6.337 18.386 1.00 81.06 385 LEU A O 1
ATOM 2990 N N . ASN A 1 386 ? 2.237 5.670 19.379 1.00 82.38 386 ASN A N 1
ATOM 2991 C CA . ASN A 1 386 ? 2.874 5.020 20.511 1.00 82.38 386 ASN A CA 1
ATOM 2992 C C . ASN A 1 386 ? 2.801 3.499 20.344 1.00 82.38 386 ASN A C 1
ATOM 2994 O O . ASN A 1 386 ? 1.880 2.839 20.828 1.00 82.38 386 ASN A O 1
ATOM 2998 N N . GLU A 1 387 ? 3.800 2.921 19.683 1.00 78.75 387 GLU A N 1
ATOM 2999 C CA . GLU A 1 387 ? 3.837 1.486 19.369 1.00 78.75 387 GLU A CA 1
ATOM 3000 C C . GLU A 1 387 ? 3.879 0.578 20.606 1.00 78.75 387 GLU A C 1
ATOM 3002 O O . GLU A 1 387 ? 3.424 -0.570 20.568 1.00 78.75 387 GLU A O 1
ATOM 3007 N N . LYS A 1 388 ? 4.422 1.071 21.728 1.00 78.25 388 LYS A N 1
ATOM 3008 C CA . LYS A 1 388 ? 4.468 0.312 22.987 1.00 78.25 388 LYS A CA 1
ATOM 3009 C C . LYS A 1 388 ? 3.074 0.152 23.576 1.00 78.25 388 LYS A C 1
ATOM 3011 O O . LYS A 1 388 ? 2.723 -0.947 23.993 1.00 78.25 388 LYS A O 1
ATOM 3016 N N . LYS A 1 389 ? 2.300 1.240 23.596 1.00 76.81 389 LYS A N 1
ATOM 3017 C CA . LYS A 1 389 ? 0.938 1.263 24.142 1.00 76.81 389 LYS A CA 1
ATOM 3018 C C . LYS A 1 389 ? -0.129 0.847 23.126 1.00 76.81 389 LYS A C 1
ATOM 3020 O O . LYS A 1 389 ? -1.243 0.555 23.541 1.00 76.81 389 LYS A O 1
ATOM 3025 N N . GLY A 1 390 ? 0.201 0.810 21.833 1.00 83.19 390 GLY A N 1
ATOM 3026 C CA . GLY A 1 390 ? -0.777 0.586 20.768 1.00 83.19 390 GLY A CA 1
ATOM 3027 C C . GLY A 1 390 ? -1.770 1.742 20.683 1.00 83.19 390 GLY A C 1
ATOM 3028 O O . GLY A 1 390 ? -2.972 1.519 20.567 1.00 83.19 390 GLY A O 1
ATOM 3029 N N . THR A 1 391 ? -1.288 2.980 20.818 1.00 84.81 391 THR A N 1
ATOM 3030 C CA . THR A 1 391 ? -2.149 4.168 20.789 1.00 84.81 391 THR A CA 1
ATOM 3031 C C . THR A 1 391 ? -1.709 5.180 19.743 1.00 84.81 391 THR A C 1
ATOM 3033 O O . THR A 1 391 ? -0.529 5.257 19.409 1.00 84.81 391 THR A O 1
ATOM 3036 N N . ALA A 1 392 ? -2.670 5.926 19.211 1.00 84.88 392 ALA A N 1
ATOM 3037 C CA . ALA A 1 392 ? -2.485 6.945 18.193 1.00 84.88 392 ALA A CA 1
ATOM 3038 C C . ALA A 1 392 ? -3.022 8.288 18.698 1.00 84.88 392 ALA A C 1
ATOM 3040 O O . ALA A 1 392 ? -4.191 8.396 19.081 1.00 84.88 392 ALA A O 1
ATOM 3041 N N . ASP A 1 393 ? -2.168 9.302 18.667 1.00 86.25 393 ASP A N 1
ATOM 3042 C CA . ASP A 1 393 ? -2.502 10.688 18.958 1.00 86.25 393 ASP A CA 1
ATOM 3043 C C . ASP A 1 393 ? -2.696 11.432 17.635 1.00 86.25 393 ASP A C 1
ATOM 3045 O O . ASP A 1 393 ? -1.860 11.354 16.730 1.00 86.25 393 ASP A O 1
ATOM 3049 N N . LEU A 1 394 ? -3.834 12.108 17.506 1.00 88.19 394 LEU A N 1
ATOM 3050 C CA . LEU A 1 394 ? -4.259 12.757 16.271 1.00 88.19 394 LEU A CA 1
ATOM 3051 C C . LEU A 1 394 ? -4.337 14.260 16.474 1.00 88.19 394 LEU A C 1
ATOM 3053 O O . LEU A 1 394 ? -5.055 14.714 17.358 1.00 88.19 394 LEU A O 1
ATOM 3057 N N . THR A 1 395 ? -3.684 15.028 15.612 1.00 86.69 395 THR A N 1
ATOM 3058 C CA . THR A 1 395 ? -3.835 16.484 15.563 1.00 86.69 395 THR A CA 1
ATOM 3059 C C . THR A 1 395 ? -4.375 16.884 14.205 1.00 86.69 395 THR A C 1
ATOM 3061 O O . THR A 1 395 ? -3.751 16.588 13.193 1.00 86.69 395 THR A O 1
ATOM 3064 N N . PHE A 1 396 ? -5.514 17.565 14.186 1.00 86.06 396 PHE A N 1
ATOM 3065 C CA . PHE A 1 396 ? -6.119 18.138 12.992 1.00 86.06 396 PHE A CA 1
ATOM 3066 C C . PHE A 1 396 ? -5.866 19.635 12.964 1.00 86.06 396 PHE A C 1
ATOM 3068 O O . PHE A 1 396 ? -6.295 20.335 13.879 1.00 86.06 396 PHE A O 1
ATOM 3075 N N . ASP A 1 397 ? -5.209 20.119 11.918 1.00 83.56 397 ASP A N 1
ATOM 3076 C CA . ASP A 1 397 ? -5.028 21.550 11.701 1.00 83.56 397 ASP A CA 1
ATOM 3077 C C . ASP A 1 397 ? -6.047 22.061 10.682 1.00 83.56 397 ASP A C 1
ATOM 3079 O O . ASP A 1 397 ? -6.007 21.702 9.505 1.00 83.56 397 ASP A O 1
ATOM 3083 N N . LEU A 1 398 ? -6.994 22.865 11.165 1.00 82.19 398 LEU A N 1
ATOM 3084 C CA . LEU A 1 398 ? -8.107 23.437 10.405 1.00 82.19 398 LEU A CA 1
ATOM 3085 C C . LEU A 1 398 ? -7.885 24.924 10.086 1.00 82.19 398 LEU A C 1
ATOM 3087 O O . LEU A 1 398 ? -8.814 25.620 9.658 1.00 82.19 398 LEU A O 1
ATOM 3091 N N . ARG A 1 399 ? -6.683 25.451 10.342 1.00 79.50 399 ARG A N 1
ATOM 3092 C CA . ARG A 1 399 ? -6.359 26.850 10.052 1.00 79.50 399 ARG A CA 1
ATOM 3093 C C . ARG A 1 399 ? -6.307 27.090 8.544 1.00 79.50 399 ARG A C 1
ATOM 3095 O O . ARG A 1 399 ? -5.838 26.254 7.776 1.00 79.50 399 ARG A O 1
ATOM 3102 N N . HIS A 1 400 ? -6.776 28.256 8.108 1.00 72.06 400 HIS A N 1
ATOM 3103 C CA . HIS A 1 400 ? -6.763 28.670 6.708 1.00 72.06 400 HIS A CA 1
ATOM 3104 C C . HIS A 1 400 ? -5.656 29.702 6.488 1.00 72.06 400 HIS A C 1
ATOM 3106 O O . HIS A 1 400 ? -5.895 30.845 6.085 1.00 72.06 400 HIS A O 1
ATOM 3112 N N . CYS A 1 401 ? -4.409 29.289 6.705 1.00 61.75 401 CYS A N 1
ATOM 3113 C CA . CYS A 1 401 ? -3.265 30.172 6.518 1.00 61.75 401 CYS A CA 1
ATOM 3114 C C . CYS A 1 401 ? -3.175 30.631 5.050 1.00 61.75 401 CYS A C 1
ATOM 3116 O O . CYS A 1 401 ? -3.418 29.869 4.110 1.00 61.75 401 CYS A O 1
ATOM 3118 N N . ARG A 1 402 ? -2.954 31.931 4.815 1.00 53.12 402 ARG A N 1
ATOM 3119 C CA . ARG A 1 402 ? -2.593 32.427 3.476 1.00 53.12 402 ARG A CA 1
ATOM 3120 C C . ARG A 1 402 ? -1.139 32.045 3.245 1.00 53.12 402 ARG A C 1
ATOM 3122 O O . ARG A 1 402 ? -0.312 32.430 4.062 1.00 53.12 402 ARG A O 1
ATOM 3129 N N . ALA A 1 403 ? -0.852 31.360 2.139 1.00 48.03 403 ALA A N 1
ATOM 3130 C CA . ALA A 1 403 ? 0.487 31.395 1.565 1.00 48.03 403 ALA A CA 1
ATOM 3131 C C . ALA A 1 403 ? 0.829 32.879 1.349 1.00 48.03 403 ALA A C 1
ATOM 3133 O O . ALA A 1 403 ? 0.083 33.576 0.647 1.00 48.03 403 ALA A O 1
ATOM 3134 N N . GLN A 1 404 ? 1.828 33.382 2.075 1.00 40.50 404 GLN A N 1
ATOM 3135 C CA . GLN A 1 404 ? 2.363 34.731 1.883 1.00 40.50 404 GLN A CA 1
ATOM 3136 C C . GLN A 1 404 ? 3.419 34.719 0.793 1.00 40.50 404 GLN A C 1
ATOM 3138 O O . GLN A 1 404 ? 4.244 33.780 0.796 1.00 40.50 404 GLN A O 1
#

Secondary structure (DSSP, 8-state):
-------------EEEEEEEEE---TT--EEPPEEEE-PPPPPPHHHHHTT--EEEEEEEEE-TTSBEEEEEEEE---TTHHHHHHHHHHT-EEEPEEETTEEE-EEEEEEEEEE---THHHHHHHTTSSPS------EEEE-PPP-------------EEEEEEEEEEEE--S-HHHHHHHHHHHHHS-EES-HHHHHHHHHHHHHHHHHTTT-TT-EEEEEEEEEEE-SSEEEEEEEEEEE--PPPEEEEEEEES-SSS--HHHHHHT-SS-TTSBP-HHHHHHHHHHHHHHHHTTTBSS-EEEEEEEE-TTS-EEEEEEEEE---B-EEEEEEEEESSHHHHHHHHHH----TTSBP-HHHHHHHHHHSPPPTTS--EEEEEETTTTEEEEEEE-------

Solvent-accessible surface area (backbone atoms only — not comparable to full-atom values): 22778 Å² total; per-residue (Å²): 139,84,90,77,87,84,86,88,77,86,83,70,80,50,64,53,62,72,51,73,46,60,69,82,62,87,88,58,72,58,48,70,59,43,81,77,43,73,69,73,46,62,79,27,71,63,24,61,75,67,69,59,64,49,61,28,30,31,36,32,31,34,33,56,84,10,42,50,41,77,76,40,80,74,37,81,67,51,63,57,40,47,61,27,45,51,57,27,54,53,72,24,35,32,46,35,16,25,48,81,84,41,63,35,65,43,62,29,37,41,34,47,30,45,42,83,52,74,77,61,70,52,56,59,59,63,66,70,74,55,75,87,75,77,79,71,57,71,41,71,46,74,50,77,74,79,80,85,70,82,75,85,66,84,68,78,82,63,21,39,39,42,51,78,45,65,46,82,47,69,67,74,86,71,54,69,70,59,52,51,52,53,41,49,55,63,43,71,51,91,42,68,45,52,72,66,61,48,41,56,53,48,47,48,52,52,43,50,58,41,19,48,68,6,20,75,71,44,45,65,47,71,54,66,44,79,75,46,75,57,90,60,39,34,33,29,36,37,42,38,41,36,46,38,68,64,66,16,19,25,46,54,76,48,79,42,72,58,72,86,69,68,54,59,65,67,60,50,67,49,28,81,65,55,72,69,37,73,24,35,49,63,42,51,52,51,17,54,51,44,49,50,52,60,38,21,50,68,9,18,76,69,50,42,76,48,75,43,82,42,66,50,96,86,45,48,30,41,23,33,46,28,42,34,45,53,70,59,58,24,26,20,65,40,42,34,41,33,17,74,42,72,65,62,46,59,53,50,59,72,60,46,80,67,55,68,75,36,69,31,37,54,62,49,51,52,54,34,42,71,76,54,67,47,56,97,84,61,85,47,60,49,78,45,75,40,78,90,78,31,28,31,38,39,35,39,45,53,42,76,66,74,89,127

=== Feature glossary ===
Legend for the data blocks above and below:

— What the protein is —

The amino-acid sequence is the protein's primary structure: the linear order of residues from the N-terminus to the C-terminus, written in one-letter code. Everything else here — the 3D coordinates, the secondary structure, the domain annotations — is ultimately a consequence of this string.

Functional annotations link the protein to curated databases. InterPro entries identify conserved domains and families by matching the sequence against member-database signatures (Pfam, PROSITE, CDD, …). Gene Ontology (GO) terms describe molecular function, biological process, and cellular component in a controlled vocabulary. CATH places the structure in a hierarchical fold classification (Class/Architecture/Topology/Homologous-superfamily). The organism is the source species.

— Where its atoms are —

Atomic coordinates in PDBx/mmCIF format — the same representation the Protein Data Bank distributes. Each line of the _atom_site loop places one backbone atom in Cartesian space (units: ångströms, origin: arbitrary).

The six renders are orthographic views along the three Cartesian axes in both directions. Representation (cartoon, sticks, or surface) and color scheme (sequence-rainbow or by-chain) vary across proteins so the training set covers all the common visualization conventions.

— Local backbone conformation —

Eight-state secondary structure (DSSP): H is the canonical α-helix, G the tighter 3₁₀-helix, I the wider π-helix; E/B are β-structure, T and S are turns and bends, and '-' is everything else. DSSP derives these from the pattern of main-chain N–H···O=C hydrogen bonds, not from the sequence.

Three-state secondary structure (P-SEA) collapses the eight DSSP classes into helix (a), strand (b), and coil (c). P-SEA assigns these from Cα geometry alone — distances and angles — without requiring backbone oxygens, so it works on any Cα trace.

φ (phi) and ψ (psi) are the two rotatable backbone dihedrals per residue: φ is the C(i-1)–N–Cα–C torsion, ψ is the N–Cα–C–N(i+1) torsion, both in degrees on (−180°, 180°]. α-helical residues cluster near (−60°, −45°); β-strand residues near (−120°, +130°). A Ramachandran plot is simply a scatter of (φ, ψ) for every residue.

— Global shape and packing —

The geometric summary reports three shape descriptors. Rg (radius of gyration) measures how spread out the Cα atoms are about their centre of mass; compact globular proteins have small Rg, elongated or unfolded ones large. Cα contacts (<8 Å, |i−j|>4) count long-range residue pairs in spatial proximity — high for tightly packed folds, near zero for rods or random coil. The bounding-box extents give the protein's footprint along x, y, z in Å.

SASA measures how much of the protein is reachable by solvent. It is computed by rolling a water-sized probe over the atomic surface and summing the exposed area (Å²). Per-residue SASA distinguishes core (buried, low SASA) from surface (exposed, high SASA) residues; total SASA is a whole-molecule size measure.

Plot images: a contact map (which residues are close in 3D, as an N×N binary image), a Ramachandran scatter (backbone torsion angles, revealing secondary-structure composition at a glance), and — for AlphaFold structures — a PAE heatmap (pairwise prediction confidence).

— Structural neighborhood —

A 3Di character summarizes, for each residue, the relative orientation of the Cα frame of its nearest spatial neighbor. Because it encodes fold topology rather than chemistry, 3Di alignments detect remote structural similarity that sequence alignment misses.

The Foldseek neighbor list gives the closest experimentally determined structures in the PDB, ranked by structural alignment. TM-score near 1 means near-identical fold; near 0.3 means only rough topology match. This is how one finds what a novel AlphaFold prediction most resembles in the solved-structure universe.

— Confidence and disorder —

For AlphaFold models, the B-factor field carries pLDDT — the model's own estimate of local accuracy on a 0–100 scale. Regions with pLDDT<50 should be treated as essentially unmodeled; they often correspond to intrinsically disordered segments.

Crystallographic B-factors measure how much each atom's electron density is smeared out, in Å². They rise in mobile loops and surface residues and fall in the buried interior. In AlphaFold models this column is repurposed to hold pLDDT instead.

Predicted Aligned Error (PAE) is an AlphaFold confidence matrix: entry (i, j) is the expected error in the position of residue j, in ångströms, when the prediction is superimposed on the true structure at residue i. Low PAE within a block of residues means that block is internally rigid and well-predicted; high PAE between two blocks means their relative placement is uncertain even if each block individually is confident.